Protein AF-0000000079071032 (afdb_homodimer)

Nearest PDB structures (foldseek):
  6jni-assembly3_E  TM=7.233E-01  e=6.641E-04  Pseudomonas putida
  5d8c-assembly1_A  TM=6.474E-01  e=2.116E-04  Haemophilus influenzae Rd KW20
  5d90-assembly2_C  TM=6.636E-01  e=4.245E-04  Haemophilus influenzae Rd KW20
  6jni-assembly2_D  TM=6.164E-01  e=2.997E-04  Pseudomonas putida
  3qao-assembly1_A-2  TM=6.254E-01  e=5.920E-03  Listeria monocytogenes EGD-e

Solvent-accessible surface area (backbone atoms only — not comparable to full-atom values): 32408 Å² total; per-residue (Å²): 110,64,76,77,71,54,50,32,46,51,29,44,56,63,42,45,15,59,54,64,71,57,42,51,67,54,54,52,47,32,37,73,74,61,60,36,80,80,55,60,61,44,97,83,67,43,53,35,40,35,42,70,55,49,53,49,49,42,49,51,47,45,42,42,72,37,63,46,52,68,68,59,53,32,51,24,52,54,50,7,33,69,49,88,59,63,78,32,68,65,26,38,47,60,42,41,50,53,47,38,52,53,40,49,52,50,39,50,52,40,48,50,26,38,50,41,39,48,36,16,62,73,62,31,61,68,50,27,63,44,49,69,72,32,37,62,74,50,66,84,56,63,86,79,50,66,51,71,66,55,48,53,48,37,52,52,34,24,72,45,53,32,55,66,44,18,38,55,53,44,50,60,53,51,51,33,48,73,29,62,70,56,35,53,51,49,52,52,49,49,51,56,49,64,66,29,30,81,89,41,58,56,81,38,68,65,30,58,51,52,15,51,51,50,40,54,46,53,52,53,50,50,50,49,34,57,73,69,45,51,52,57,49,50,57,48,47,53,54,53,49,43,68,76,53,63,77,77,81,81,70,76,77,85,55,70,68,75,48,79,73,74,55,57,96,83,56,74,49,46,68,57,32,50,47,35,43,29,38,81,65,23,67,16,35,50,45,20,52,38,48,22,48,52,52,50,52,50,55,56,69,72,98,106,65,75,77,71,54,50,31,45,52,32,43,57,64,42,45,15,58,57,64,70,57,43,52,66,54,54,51,48,31,37,73,74,61,62,36,80,80,56,60,59,45,98,82,68,43,53,36,40,36,43,70,54,51,52,49,48,42,47,51,48,49,43,41,73,37,63,47,54,67,68,60,53,31,50,24,52,54,48,6,32,68,50,90,58,59,79,32,67,62,27,38,45,59,43,39,50,52,48,39,51,52,39,50,51,50,38,50,52,41,48,49,26,38,51,42,39,47,37,17,64,73,62,30,64,67,51,28,64,45,49,68,72,33,38,62,74,50,68,84,54,63,86,80,49,67,50,68,66,56,48,53,49,38,51,52,35,24,72,45,54,32,52,67,44,19,38,55,54,42,51,59,54,50,51,33,48,74,30,63,70,56,34,53,52,49,51,53,50,51,51,54,49,61,66,29,30,82,87,40,57,56,81,38,68,66,30,58,53,51,15,51,51,50,41,54,47,52,51,53,51,50,50,49,35,57,72,71,46,51,50,58,48,50,57,49,46,54,53,53,48,43,68,76,54,62,76,79,80,82,73,79,78,83,65,68,73,79,48,78,76,73,53,60,96,82,58,75,50,47,68,56,33,48,46,37,44,27,38,79,66,24,67,13,34,48,42,20,52,37,49,22,48,50,52,51,52,50,54,58,68,72,99

Foldseek 3Di:
DPPVPDDDQWDFLCVLCVVLVHDSVVVVVCCVVQQAPFADADPVRTTTHGDVRSVSSNVLSVCVVVVHDSVLSSQLQVQCCPPDHSPRPVSNVVSVVVVVVVVVVVVVVVVVVVVLVVLCVVQPVLLSVADPLQSVLPVPFDPPLADPVLSVVLVLQCLLPNNLRSNLVVLLSRLCSVDVVLVVLVVVLVVLLVVCAQVHDLPPVSLLVSLVSVLVSVVVSVVSCVVVCVVVVNVVSVVVVCVVPPDPDDDDPVVVPPPPVPCPPPNQHSVRSVVVDDDNHHSNSVSSNVSSVVVVVVVVVVD/DPPVPDDDQWDFLCVLCVVLVHDSVVVVVCCVVQQAPFADADPVRTTTHGDVRSVSSNVLSVCVVVVHDSVLSSQLQVQQPPPDHSPHPVSNVVSVVVVVVVVVVVVVVVVVVVVLVVLCVVQNVLLSPADPLQSVLVVPFDPPLADPVLSVVLVLQCLLPNNLRSNLVVLLSRLCSVDVVLVVLVVVLVVLLVVCAQVHDLPPVSLLVSLVSVLVSVVVSVVSCVVVCVVVVNVVSVVVVCVVPPDPDDDDPPVPPPPPPPCVPPRQHSVRSVVVDDDNHHSNSVSSNVSSVVVVVVVVVVD

Structure (mmCIF, N/CA/C/O backbone):
data_AF-0000000079071032-model_v1
#
loop_
_entity.id
_entity.type
_entity.pdbx_description
1 polymer 'MerR family transcriptional regulator'
#
loop_
_atom_site.group_PDB
_atom_site.id
_atom_site.type_symbol
_atom_site.label_atom_id
_atom_site.label_alt_id
_atom_site.label_comp_id
_atom_site.label_asym_id
_atom_site.label_entity_id
_atom_site.label_seq_id
_atom_site.pdbx_PDB_ins_code
_atom_site.Cartn_x
_atom_site.Cartn_y
_atom_site.Cartn_z
_atom_site.occupancy
_atom_site.B_iso_or_equiv
_atom_site.auth_seq_id
_atom_site.auth_comp_id
_atom_site.auth_asym_id
_atom_site.auth_atom_id
_atom_site.pdbx_PDB_model_num
ATOM 1 N N . MET A 1 1 ? -5.703 -49.125 -12.352 1 42.53 1 MET A N 1
ATOM 2 C CA . MET A 1 1 ? -6.262 -47.812 -12.039 1 42.53 1 MET A CA 1
ATOM 3 C C . MET A 1 1 ? -7.777 -47.812 -12.211 1 42.53 1 MET A C 1
ATOM 5 O O . MET A 1 1 ? -8.297 -48.406 -13.156 1 42.53 1 MET A O 1
ATOM 9 N N . HIS A 1 2 ? -8.484 -47.625 -11.234 1 49 2 HIS A N 1
ATOM 10 C CA . HIS A 1 2 ? -9.93 -47.5 -11.391 1 49 2 HIS A CA 1
ATOM 11 C C . HIS A 1 2 ? -10.273 -46.594 -12.562 1 49 2 HIS A C 1
ATOM 13 O O . HIS A 1 2 ? -9.609 -45.562 -12.781 1 49 2 HIS A O 1
ATOM 19 N N . PRO A 1 3 ? -10.945 -47.125 -13.57 1 49.16 3 PRO A N 1
ATOM 20 C CA . PRO A 1 3 ? -11.375 -46.312 -14.727 1 49.16 3 PRO A CA 1
ATOM 21 C C . PRO A 1 3 ? -11.672 -44.875 -14.359 1 49.16 3 PRO A C 1
ATOM 23 O O . PRO A 1 3 ? -11.461 -43.969 -15.18 1 49.16 3 PRO A O 1
ATOM 26 N N . SER A 1 4 ? -12.172 -44.719 -13.219 1 51.75 4 SER A N 1
ATOM 27 C CA . SER A 1 4 ? -12.617 -43.406 -12.766 1 51.75 4 SER A CA 1
ATOM 28 C C . SER A 1 4 ? -11.438 -42.438 -12.594 1 51.75 4 SER A C 1
ATOM 30 O O . SER A 1 4 ? -11.617 -41.25 -12.469 1 51.75 4 SER A O 1
ATOM 32 N N . LEU A 1 5 ? -10.227 -43 -12.805 1 64.38 5 LEU A N 1
ATOM 33 C CA . LEU A 1 5 ? -9.094 -42.125 -12.562 1 64.38 5 LEU A CA 1
ATOM 34 C C . LEU A 1 5 ? -8.391 -41.75 -13.867 1 64.38 5 LEU A C 1
ATOM 36 O O . LEU A 1 5 ? -7.293 -41.219 -13.852 1 64.38 5 LEU A O 1
ATOM 40 N N . MET A 1 6 ? -9.227 -42.062 -14.961 1 75.62 6 MET A N 1
ATOM 41 C CA . MET A 1 6 ? -8.609 -41.75 -16.25 1 75.62 6 MET A CA 1
ATOM 42 C C . MET A 1 6 ? -8.828 -40.281 -16.609 1 75.62 6 MET A C 1
ATOM 44 O O . MET A 1 6 ? -9.969 -39.812 -16.703 1 75.62 6 MET A O 1
ATOM 48 N N . PRO A 1 7 ? -7.812 -39.625 -16.797 1 83.06 7 PRO A N 1
ATOM 49 C CA . PRO A 1 7 ? -7.965 -38.188 -17.125 1 83.06 7 PRO A CA 1
ATOM 50 C C . PRO A 1 7 ? -8.547 -37.969 -18.531 1 83.06 7 PRO A C 1
ATOM 52 O O . PRO A 1 7 ? -8.258 -38.75 -19.453 1 83.06 7 PRO A O 1
ATOM 55 N N . PRO A 1 8 ? -9.453 -37.062 -18.625 1 89.06 8 PRO A N 1
ATOM 56 C CA . PRO A 1 8 ? -9.984 -36.75 -19.953 1 89.06 8 PRO A CA 1
ATOM 57 C C . PRO A 1 8 ? -8.953 -36.062 -20.859 1 89.06 8 PRO A C 1
ATOM 59 O O . PRO A 1 8 ? -7.926 -35.594 -20.375 1 89.06 8 PRO A O 1
ATOM 62 N N . ARG A 1 9 ? -9.188 -36.094 -22.188 1 91.25 9 ARG A N 1
ATOM 63 C CA . ARG A 1 9 ? -8.297 -35.438 -23.125 1 91.25 9 ARG A CA 1
ATOM 64 C C . ARG A 1 9 ? -8.578 -33.938 -23.172 1 91.25 9 ARG A C 1
ATOM 66 O O . ARG A 1 9 ? -7.668 -33.125 -23.422 1 91.25 9 ARG A O 1
ATOM 73 N N . GLN A 1 10 ? -9.859 -33.625 -23.062 1 93.94 10 GLN A N 1
ATOM 74 C CA . GLN A 1 10 ? -10.328 -32.25 -23.047 1 93.94 10 GLN A CA 1
ATOM 75 C C . GLN A 1 10 ? -11.539 -32.094 -22.125 1 93.94 10 GLN A C 1
ATOM 77 O O . GLN A 1 10 ? -12.195 -33.094 -21.797 1 93.94 10 GLN A O 1
ATOM 82 N N . VAL A 1 11 ? -11.695 -30.922 -21.703 1 95.06 11 VAL A N 1
ATOM 83 C CA . VAL A 1 11 ? -12.852 -30.656 -20.844 1 95.06 11 VAL A CA 1
ATOM 84 C C . VAL A 1 11 ? -13.586 -29.406 -21.328 1 95.06 11 VAL A C 1
ATOM 86 O O . VAL A 1 11 ? -13.047 -28.625 -22.094 1 95.06 11 VAL A O 1
ATOM 89 N N . LYS A 1 12 ? -14.82 -29.344 -20.969 1 95.88 12 LYS A N 1
ATOM 90 C CA . LYS A 1 12 ? -15.609 -28.156 -21.281 1 95.88 12 LYS A CA 1
ATOM 91 C C . LYS A 1 12 ? -15.367 -27.047 -20.266 1 95.88 12 LYS A C 1
ATOM 93 O O . LYS A 1 12 ? -14.656 -27.25 -19.266 1 95.88 12 LYS A O 1
ATOM 98 N N . ILE A 1 13 ? -15.906 -25.922 -20.562 1 96.12 13 ILE A N 1
ATOM 99 C CA . ILE A 1 13 ? -15.602 -24.719 -19.797 1 96.12 13 ILE A CA 1
ATOM 100 C C . ILE A 1 13 ? -16.031 -24.906 -18.344 1 96.12 13 ILE A C 1
ATOM 102 O O . ILE A 1 13 ? -15.391 -24.406 -17.422 1 96.12 13 ILE A O 1
ATOM 106 N N . GLY A 1 14 ? -17.156 -25.578 -18.062 1 95.56 14 GLY A N 1
ATOM 107 C CA . GLY A 1 14 ? -17.625 -25.812 -16.703 1 95.56 14 GLY A CA 1
ATOM 108 C C . GLY A 1 14 ? -16.641 -26.562 -15.852 1 95.56 14 GLY A C 1
ATOM 109 O O . GLY A 1 14 ? -16.344 -26.172 -14.719 1 95.56 14 GLY A O 1
ATOM 110 N N . ASP A 1 15 ? -16.125 -27.656 -16.422 1 95.12 15 ASP A N 1
ATOM 111 C CA . ASP A 1 15 ? -15.141 -28.469 -15.711 1 95.12 15 ASP A CA 1
ATOM 112 C C . ASP A 1 15 ? -13.82 -27.719 -15.539 1 95.12 15 ASP A C 1
ATOM 114 O O . ASP A 1 15 ? -13.172 -27.828 -14.5 1 95.12 15 ASP A O 1
ATOM 118 N N . ALA A 1 16 ? -13.438 -27 -16.547 1 96 16 ALA A N 1
ATOM 119 C CA . ALA A 1 16 ? -12.234 -26.188 -16.453 1 96 16 ALA A CA 1
ATOM 120 C C . ALA A 1 16 ? -12.336 -25.188 -15.305 1 96 16 ALA A C 1
ATOM 122 O O . ALA A 1 16 ? -11.414 -25.047 -14.5 1 96 16 ALA A O 1
ATOM 123 N N . ALA A 1 17 ? -13.469 -24.5 -15.25 1 95.75 17 ALA A N 1
ATOM 124 C CA . ALA A 1 17 ? -13.711 -23.516 -14.211 1 95.75 17 ALA A CA 1
ATOM 125 C C . ALA A 1 17 ? -13.688 -24.156 -12.828 1 95.75 17 ALA A C 1
ATOM 127 O O . ALA A 1 17 ? -13.062 -23.625 -11.898 1 95.75 17 ALA A O 1
ATOM 128 N N . ALA A 1 18 ? -14.328 -25.25 -12.75 1 93.94 18 ALA A N 1
ATOM 129 C CA . ALA A 1 18 ? -14.398 -25.953 -11.477 1 93.94 18 ALA A CA 1
ATOM 130 C C . ALA A 1 18 ? -13.016 -26.375 -11.008 1 93.94 18 ALA A C 1
ATOM 132 O O . ALA A 1 18 ? -12.672 -26.203 -9.836 1 93.94 18 ALA A O 1
ATOM 133 N N . PHE A 1 19 ? -12.258 -26.859 -11.867 1 94 19 PHE A N 1
ATOM 134 C CA . PHE A 1 19 ? -10.922 -27.328 -11.516 1 94 19 PHE A CA 1
ATOM 135 C C . PHE A 1 19 ? -10.055 -26.172 -11.023 1 94 19 PHE A C 1
ATOM 137 O O . PHE A 1 19 ? -9.383 -26.281 -10 1 94 19 PHE A O 1
ATOM 144 N N . VAL A 1 20 ? -10.016 -25.094 -11.758 1 94.31 20 VAL A N 1
ATOM 145 C CA . VAL A 1 20 ? -9.141 -23.969 -11.492 1 94.31 20 VAL A CA 1
ATOM 146 C C . VAL A 1 20 ? -9.664 -23.172 -10.297 1 94.31 20 VAL A C 1
ATOM 148 O O . VAL A 1 20 ? -8.914 -22.453 -9.641 1 94.31 20 VAL A O 1
ATOM 151 N N . GLY A 1 21 ? -10.875 -23.328 -9.953 1 92.19 21 GLY A N 1
ATOM 152 C CA . GLY A 1 21 ? -11.492 -22.547 -8.891 1 92.19 21 GLY A CA 1
ATOM 153 C C . GLY A 1 21 ? -11.938 -21.172 -9.344 1 92.19 21 GLY A C 1
ATOM 154 O O . GLY A 1 21 ? -11.648 -20.172 -8.688 1 92.19 21 GLY A O 1
ATOM 155 N N . SER A 1 22 ? -12.508 -21.094 -10.484 1 93.5 22 SER A N 1
ATOM 156 C CA . SER A 1 22 ? -13.031 -19.875 -11.086 1 93.5 22 SER A CA 1
ATOM 157 C C . SER A 1 22 ? -14.445 -20.078 -11.625 1 93.5 22 SER A C 1
ATOM 159 O O . SER A 1 22 ? -15.125 -21.031 -11.242 1 93.5 22 SER A O 1
ATOM 161 N N . THR A 1 23 ? -14.938 -19.203 -12.383 1 95.38 23 THR A N 1
ATOM 162 C CA . THR A 1 23 ? -16.266 -19.312 -12.984 1 95.38 23 THR A CA 1
ATOM 163 C C . THR A 1 23 ? -16.156 -19.312 -14.508 1 95.38 23 THR A C 1
ATOM 165 O O . THR A 1 23 ? -15.227 -18.734 -15.07 1 95.38 23 THR A O 1
ATOM 168 N N . PRO A 1 24 ? -17.141 -20.094 -15.109 1 96.38 24 PRO A N 1
ATOM 169 C CA . PRO A 1 24 ? -17.172 -20.016 -16.578 1 96.38 24 PRO A CA 1
ATOM 170 C C . PRO A 1 24 ? -17.203 -18.562 -17.078 1 96.38 24 PRO A C 1
ATOM 172 O O . PRO A 1 24 ? -16.609 -18.25 -18.109 1 96.38 24 PRO A O 1
ATOM 175 N N . ARG A 1 25 ? -17.859 -17.703 -16.328 1 96.25 25 ARG A N 1
ATOM 176 C CA . ARG A 1 25 ? -17.938 -16.297 -16.703 1 96.25 25 ARG A CA 1
ATOM 177 C C . ARG A 1 25 ? -16.547 -15.664 -16.703 1 96.25 25 ARG A C 1
ATOM 179 O O . ARG A 1 25 ? -16.203 -14.906 -17.609 1 96.25 25 ARG A O 1
ATOM 186 N N . ALA A 1 26 ? -15.766 -15.977 -15.742 1 95.94 26 ALA A N 1
ATOM 187 C CA . ALA A 1 26 ? -14.406 -15.445 -15.664 1 95.94 26 ALA A CA 1
ATOM 188 C C . ALA A 1 26 ? -13.562 -15.914 -16.844 1 95.94 26 ALA A C 1
ATOM 190 O O . ALA A 1 26 ? -12.812 -15.141 -17.438 1 95.94 26 ALA A O 1
ATOM 191 N N . ILE A 1 27 ? -13.688 -17.234 -17.172 1 96.62 27 ILE A N 1
ATOM 192 C CA . ILE A 1 27 ? -12.914 -17.797 -18.266 1 96.62 27 ILE A CA 1
ATOM 193 C C . ILE A 1 27 ? -13.305 -17.109 -19.578 1 96.62 27 ILE A C 1
ATOM 195 O O . ILE A 1 27 ? -12.445 -16.781 -20.406 1 96.62 27 ILE A O 1
ATOM 199 N N . ARG A 1 28 ? -14.617 -16.859 -19.766 1 96.25 28 ARG A N 1
ATOM 200 C CA . ARG A 1 28 ? -15.078 -16.141 -20.953 1 96.25 28 ARG A CA 1
ATOM 201 C C . ARG A 1 28 ? -14.516 -14.727 -20.984 1 96.25 28 ARG A C 1
ATOM 203 O O . ARG A 1 28 ? -14.164 -14.219 -22.047 1 96.25 28 ARG A O 1
ATOM 210 N N . HIS A 1 29 ? -14.547 -14.125 -19.812 1 95.75 29 HIS A N 1
ATOM 211 C CA . HIS A 1 29 ? -13.945 -12.797 -19.719 1 95.75 29 HIS A CA 1
ATOM 212 C C . HIS A 1 29 ? -12.477 -12.836 -20.125 1 95.75 29 HIS A C 1
ATOM 214 O O . HIS A 1 29 ? -12 -11.953 -20.844 1 95.75 29 HIS A O 1
ATOM 220 N N . TYR A 1 30 ? -11.742 -13.875 -19.625 1 94.56 30 TYR A N 1
ATOM 221 C CA . TYR A 1 30 ? -10.336 -14.008 -19.969 1 94.56 30 TYR A CA 1
ATOM 222 C C . TYR A 1 30 ? -10.141 -14.094 -21.484 1 94.56 30 TYR A C 1
ATOM 224 O O . TYR A 1 30 ? -9.172 -13.562 -22.016 1 94.56 30 TYR A O 1
ATOM 232 N N . HIS A 1 31 ? -11.062 -14.82 -22.109 1 94.19 31 HIS A N 1
ATOM 233 C CA . HIS A 1 31 ? -11.031 -14.867 -23.578 1 94.19 31 HIS A CA 1
ATOM 234 C C . HIS A 1 31 ? -11.258 -13.484 -24.172 1 94.19 31 HIS A C 1
ATOM 236 O O . HIS A 1 31 ? -10.516 -13.062 -25.062 1 94.19 31 HIS A O 1
ATOM 242 N N . GLY A 1 32 ? -12.211 -12.781 -23.672 1 93.88 32 GLY A N 1
ATOM 243 C CA . GLY A 1 32 ? -12.609 -11.469 -24.172 1 93.88 32 GLY A CA 1
ATOM 244 C C . GLY A 1 32 ? -11.484 -10.453 -24.109 1 93.88 32 GLY A C 1
ATOM 245 O O . GLY A 1 32 ? -11.336 -9.641 -25.031 1 93.88 32 GLY A O 1
ATOM 246 N N . ILE A 1 33 ? -10.672 -10.508 -23.125 1 91 33 ILE A N 1
ATOM 247 C CA . ILE A 1 33 ? -9.641 -9.484 -22.953 1 91 33 ILE A CA 1
ATOM 248 C C . ILE A 1 33 ? -8.32 -9.992 -23.516 1 91 33 ILE A C 1
ATOM 250 O O . ILE A 1 33 ? -7.281 -9.344 -23.359 1 91 33 ILE A O 1
ATOM 254 N N . GLY A 1 34 ? -8.273 -11.195 -24.031 1 89 34 GLY A N 1
ATOM 255 C CA . GLY A 1 34 ? -7.094 -11.719 -24.703 1 89 34 GLY A CA 1
ATOM 256 C C . GLY A 1 34 ? -6.102 -12.367 -23.766 1 89 34 GLY A C 1
ATOM 257 O O . GLY A 1 34 ? -4.949 -12.609 -24.125 1 89 34 GLY A O 1
ATOM 258 N N . LEU A 1 35 ? -6.445 -12.641 -22.562 1 89.31 35 LEU A N 1
ATOM 259 C CA . LEU A 1 35 ? -5.602 -13.281 -21.547 1 89.31 35 LEU A CA 1
ATOM 260 C C . LEU A 1 35 ? -5.457 -14.773 -21.828 1 89.31 35 LEU A C 1
ATOM 262 O O . LEU A 1 35 ? -4.41 -15.359 -21.562 1 89.31 35 LEU A O 1
ATOM 266 N N . LEU A 1 36 ? -6.484 -15.398 -22.297 1 91.31 36 LEU A N 1
ATOM 267 C CA . LEU A 1 36 ? -6.543 -16.797 -22.672 1 91.31 36 LEU A CA 1
ATOM 268 C C . LEU A 1 36 ? -7.027 -16.969 -24.109 1 91.31 36 LEU A C 1
ATOM 270 O O . LEU A 1 36 ? -8.125 -16.516 -24.453 1 91.31 36 LEU A O 1
ATOM 274 N N . PRO A 1 37 ? -6.141 -17.453 -24.953 1 89.38 37 PRO A N 1
ATOM 275 C CA . PRO A 1 37 ? -6.621 -17.719 -26.297 1 89.38 37 PRO A CA 1
ATOM 276 C C . PRO A 1 37 ? -7.812 -18.688 -26.328 1 89.38 37 PRO A C 1
ATOM 278 O O . PRO A 1 37 ? -7.914 -19.562 -25.469 1 89.38 37 PRO A O 1
ATOM 281 N N . GLU A 1 38 ? -8.75 -18.484 -27.203 1 91.69 38 GLU A N 1
ATOM 282 C CA . GLU A 1 38 ? -9.883 -19.406 -27.328 1 91.69 38 GLU A CA 1
ATOM 283 C C . GLU A 1 38 ? -9.453 -20.766 -27.859 1 91.69 38 GLU A C 1
ATOM 285 O O . GLU A 1 38 ? -8.781 -20.844 -28.891 1 91.69 38 GLU A O 1
ATOM 290 N N . PRO A 1 39 ? -9.773 -21.75 -27.094 1 92.5 39 PRO A N 1
ATOM 291 C CA . PRO A 1 39 ? -9.406 -23.094 -27.562 1 92.5 39 PRO A CA 1
ATOM 292 C C . PRO A 1 39 ? -10.266 -23.562 -28.734 1 92.5 39 PRO A C 1
ATOM 294 O O . PRO A 1 39 ? -11.203 -22.875 -29.125 1 92.5 39 PRO A O 1
ATOM 297 N N . GLU A 1 40 ? -9.859 -24.672 -29.312 1 90.75 40 GLU A N 1
ATOM 298 C CA . GLU A 1 40 ? -10.625 -25.266 -30.406 1 90.75 40 GLU A CA 1
ATOM 299 C C . GLU A 1 40 ? -12 -25.719 -29.922 1 90.75 40 GLU A C 1
ATOM 301 O O . GLU A 1 40 ? -12.195 -25.969 -28.734 1 90.75 40 GLU A O 1
ATOM 306 N N . ARG A 1 41 ? -12.914 -25.766 -30.875 1 92.12 41 ARG A N 1
ATOM 307 C CA . ARG A 1 41 ? -14.273 -26.203 -30.578 1 92.12 41 ARG A CA 1
ATOM 308 C C . ARG A 1 41 ? -14.477 -27.672 -30.969 1 92.12 41 ARG A C 1
ATOM 310 O O . ARG A 1 41 ? -13.93 -28.125 -31.969 1 92.12 41 ARG A O 1
ATOM 317 N N . GLY A 1 42 ? -15.258 -28.328 -30.109 1 90.06 42 GLY A N 1
ATOM 318 C CA . GLY A 1 42 ? -15.609 -29.703 -30.422 1 90.06 42 GLY A CA 1
ATOM 319 C C . GLY A 1 42 ? -16.719 -29.812 -31.453 1 90.06 42 GLY A C 1
ATOM 320 O O . GLY A 1 42 ? -17.172 -28.797 -32 1 90.06 42 GLY A O 1
ATOM 321 N N . GLY A 1 43 ? -17.094 -31.078 -31.797 1 89.19 43 GLY A N 1
ATOM 322 C CA . GLY A 1 43 ? -18.188 -31.328 -32.719 1 89.19 43 GLY A CA 1
ATOM 323 C C . GLY A 1 43 ? -19.484 -30.688 -32.312 1 89.19 43 GLY A 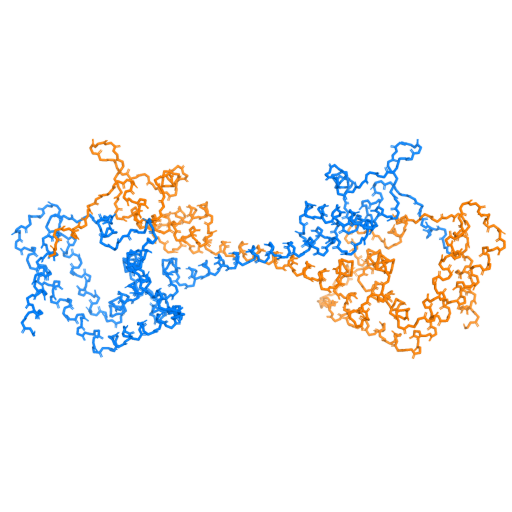C 1
ATOM 324 O O . GLY A 1 43 ? -20.344 -30.391 -33.156 1 89.19 43 GLY A O 1
ATOM 325 N N . ASP A 1 44 ? -19.609 -30.5 -31.078 1 91.5 44 ASP A N 1
ATOM 326 C CA . ASP A 1 44 ? -20.828 -29.906 -30.547 1 91.5 44 ASP A CA 1
ATOM 327 C C . ASP A 1 44 ? -20.75 -28.375 -30.562 1 91.5 44 ASP A C 1
ATOM 329 O O . ASP A 1 44 ? -21.625 -27.703 -30.031 1 91.5 44 ASP A O 1
ATOM 333 N N . GLY A 1 45 ? -19.703 -27.859 -31.016 1 91.12 45 GLY A N 1
ATOM 334 C CA . GLY A 1 45 ? -19.562 -26.406 -31.141 1 91.12 45 GLY A CA 1
ATOM 335 C C . GLY A 1 45 ? -19.078 -25.75 -29.859 1 91.12 45 GLY A C 1
ATOM 336 O O . GLY A 1 45 ? -18.984 -24.531 -29.781 1 91.12 45 GLY A O 1
ATOM 337 N N . ARG A 1 46 ? -18.844 -26.562 -28.859 1 92.44 46 ARG A N 1
ATOM 338 C CA . ARG A 1 46 ? -18.406 -26.016 -27.594 1 92.44 46 ARG A CA 1
ATOM 339 C C . ARG A 1 46 ? -16.875 -26.016 -27.484 1 92.44 46 ARG A C 1
ATOM 341 O O . ARG A 1 46 ? -16.219 -26.906 -28.031 1 92.44 46 ARG A O 1
ATOM 348 N N . ARG A 1 47 ? -16.422 -25.031 -26.828 1 93.94 47 ARG A N 1
ATOM 349 C CA . ARG A 1 47 ? -14.969 -24.938 -26.656 1 93.94 47 ARG A CA 1
ATOM 350 C C . ARG A 1 47 ? -14.445 -26.109 -25.828 1 93.94 47 ARG A C 1
ATOM 352 O O . ARG A 1 47 ? -15.094 -26.562 -24.875 1 93.94 47 ARG A O 1
ATOM 359 N N . ARG A 1 48 ? -13.305 -26.688 -26.266 1 95.94 48 ARG A N 1
ATOM 360 C CA . ARG A 1 48 ? -12.617 -27.781 -25.562 1 95.94 48 ARG A CA 1
ATOM 361 C C . ARG A 1 48 ? -11.273 -27.312 -25 1 95.94 48 ARG A C 1
ATOM 363 O O . ARG A 1 48 ? -10.422 -26.828 -25.75 1 95.94 48 ARG A O 1
ATOM 370 N N . TYR A 1 49 ? -11.172 -27.406 -23.703 1 96.12 49 TYR A N 1
ATOM 371 C CA . TYR A 1 49 ? -9.953 -26.969 -23.031 1 96.12 49 TYR A CA 1
ATOM 372 C C . TYR A 1 49 ? -9 -28.141 -22.812 1 96.12 49 TYR A C 1
ATOM 374 O O . TYR A 1 49 ? -9.398 -29.188 -22.297 1 96.12 49 TYR A O 1
ATOM 382 N N . GLY A 1 50 ? -7.758 -27.938 -23.234 1 95.38 50 GLY A N 1
ATOM 383 C CA . GLY A 1 50 ? -6.719 -28.938 -23.047 1 95.38 50 GLY A CA 1
ATOM 384 C C . GLY A 1 50 ? -5.77 -28.609 -21.906 1 95.38 50 GLY A C 1
ATOM 385 O O . GLY A 1 50 ? -6.043 -27.719 -21.109 1 95.38 50 GLY A O 1
ATOM 386 N N . TYR A 1 51 ? -4.723 -29.375 -21.828 1 93.31 51 TYR A N 1
ATOM 387 C CA . TYR A 1 51 ? -3.746 -29.281 -20.75 1 93.31 51 TYR A CA 1
ATOM 388 C C . TYR A 1 51 ? -3.145 -27.875 -20.688 1 93.31 51 TYR A C 1
ATOM 390 O O . TYR A 1 51 ? -3.105 -27.25 -19.625 1 93.31 51 TYR A O 1
ATOM 398 N N . GLU A 1 52 ? -2.688 -27.359 -21.781 1 90.38 52 GLU A N 1
ATOM 399 C CA . GLU A 1 52 ? -2.023 -26.062 -21.844 1 90.38 52 GLU A CA 1
ATOM 400 C C . GLU A 1 52 ? -2.967 -24.938 -21.406 1 90.38 52 GLU A C 1
ATOM 402 O O . GLU A 1 52 ? -2.543 -23.984 -20.766 1 90.38 52 GLU A O 1
ATOM 407 N N . ASP A 1 53 ? -4.211 -25.078 -21.797 1 93.31 53 ASP A N 1
ATOM 408 C CA . ASP A 1 53 ? -5.211 -24.094 -21.375 1 93.31 53 ASP A CA 1
ATOM 409 C C . ASP A 1 53 ? -5.371 -24.094 -19.859 1 93.31 53 ASP A C 1
ATOM 411 O O . ASP A 1 53 ? -5.469 -23.031 -19.234 1 93.31 53 ASP A O 1
ATOM 415 N N . MET A 1 54 ? -5.391 -25.344 -19.328 1 94.12 54 MET A N 1
ATOM 416 C CA . MET A 1 54 ? -5.582 -25.484 -17.875 1 94.12 54 MET A CA 1
ATOM 417 C C . MET A 1 54 ? -4.406 -24.875 -17.109 1 94.12 54 MET A C 1
ATOM 419 O O . MET A 1 54 ? -4.602 -24.219 -16.094 1 94.12 54 MET A O 1
ATOM 423 N N . ILE A 1 55 ? -3.232 -25.109 -17.578 1 91.12 55 ILE A N 1
ATOM 424 C CA . ILE A 1 55 ? -2.039 -24.562 -16.953 1 91.12 55 ILE A CA 1
ATOM 425 C C . ILE A 1 55 ? -2.098 -23.031 -16.984 1 91.12 55 ILE A C 1
ATOM 427 O O . ILE A 1 55 ? -1.834 -22.375 -15.969 1 91.12 55 ILE A O 1
ATOM 431 N N . ARG A 1 56 ? -2.434 -22.531 -18.094 1 89.56 56 ARG A N 1
ATOM 432 C CA . ARG A 1 56 ? -2.539 -21.078 -18.234 1 89.56 56 ARG A CA 1
ATOM 433 C C . ARG A 1 56 ? -3.59 -20.516 -17.281 1 89.56 56 ARG A C 1
ATOM 435 O O . ARG A 1 56 ? -3.371 -19.484 -16.656 1 89.56 56 ARG A O 1
ATOM 442 N N . LEU A 1 57 ? -4.723 -21.188 -17.219 1 93.81 57 LEU A N 1
ATOM 443 C CA . LEU A 1 57 ? -5.789 -20.766 -16.312 1 93.81 57 LEU A CA 1
ATOM 444 C C . LEU A 1 57 ? -5.312 -20.781 -14.867 1 93.81 57 LEU A C 1
ATOM 446 O O . LEU A 1 57 ? -5.625 -19.875 -14.094 1 93.81 57 LEU A O 1
ATOM 450 N N . LEU A 1 58 ? -4.59 -21.812 -14.508 1 92.31 58 LEU A N 1
ATOM 451 C CA . LEU A 1 58 ? -4.043 -21.891 -13.156 1 92.31 58 LEU A CA 1
ATOM 452 C C . LEU A 1 58 ? -3.08 -20.734 -12.891 1 92.31 58 LEU A C 1
ATOM 454 O O . LEU A 1 58 ? -3.092 -20.156 -11.805 1 92.31 58 LEU A O 1
ATOM 458 N N . TRP A 1 59 ? -2.305 -20.438 -13.883 1 86.69 59 TRP A N 1
ATOM 459 C CA . TRP A 1 59 ? -1.38 -19.312 -13.781 1 86.69 59 TRP A CA 1
ATOM 460 C C . TRP A 1 59 ? -2.133 -18.016 -13.547 1 86.69 59 TRP A C 1
ATOM 462 O O . TRP A 1 59 ? -1.791 -17.234 -12.648 1 86.69 59 TRP A O 1
ATOM 472 N N . ILE A 1 60 ? -3.08 -17.781 -14.367 1 89 60 ILE A N 1
ATOM 473 C CA . ILE A 1 60 ? -3.896 -16.578 -14.25 1 89 60 ILE A CA 1
ATOM 474 C C . ILE A 1 60 ? -4.508 -16.5 -12.852 1 89 60 ILE A C 1
ATOM 476 O O . ILE A 1 60 ? -4.453 -15.453 -12.203 1 89 60 ILE A O 1
ATOM 480 N N . ARG A 1 61 ? -5.055 -17.609 -12.438 1 91.25 61 ARG A N 1
ATOM 481 C CA . ARG A 1 61 ? -5.695 -17.656 -11.125 1 91.25 61 ARG A CA 1
ATOM 482 C C . ARG A 1 61 ? -4.703 -17.328 -10.016 1 91.25 61 ARG A C 1
ATOM 484 O O . ARG A 1 61 ? -5.004 -16.547 -9.125 1 91.25 61 ARG A O 1
ATOM 491 N N . ARG A 1 62 ? -3.549 -17.906 -10.047 1 87 62 ARG A N 1
ATOM 492 C CA . ARG A 1 62 ? -2.547 -17.703 -9.008 1 87 62 ARG A CA 1
ATOM 493 C C . ARG A 1 62 ? -2.051 -16.266 -8.992 1 87 62 ARG A C 1
ATOM 495 O O . ARG A 1 62 ? -1.874 -15.672 -7.922 1 87 62 ARG A O 1
ATOM 502 N N . MET A 1 63 ? -1.838 -15.766 -10.133 1 84.25 63 MET A N 1
ATOM 503 C CA . MET A 1 63 ? -1.385 -14.383 -10.234 1 84.25 63 MET A CA 1
ATOM 504 C C . MET A 1 63 ? -2.469 -13.422 -9.766 1 84.25 63 MET A C 1
ATOM 506 O O . MET A 1 63 ? -2.186 -12.469 -9.039 1 84.25 63 MET A O 1
ATOM 510 N N . ALA A 1 64 ? -3.684 -13.734 -10.172 1 87 64 ALA A N 1
ATOM 511 C CA . ALA A 1 64 ? -4.812 -12.914 -9.742 1 87 64 ALA A CA 1
ATOM 512 C C . ALA A 1 64 ? -5.004 -12.992 -8.227 1 87 64 ALA A C 1
ATOM 514 O O . ALA A 1 64 ? -5.293 -11.984 -7.578 1 87 64 ALA A O 1
ATOM 515 N N . ASP A 1 65 ? -4.855 -14.211 -7.738 1 83.25 65 ASP A N 1
ATOM 516 C CA . ASP A 1 65 ? -4.969 -14.406 -6.297 1 83.25 65 ASP A CA 1
ATOM 517 C C . ASP A 1 65 ? -3.924 -13.586 -5.543 1 83.25 65 ASP A C 1
ATOM 519 O O . ASP A 1 65 ? -4.156 -13.164 -4.41 1 83.25 65 ASP A O 1
ATOM 523 N N . ALA A 1 66 ? -2.791 -13.398 -6.184 1 77.31 66 ALA A N 1
ATOM 524 C CA . ALA A 1 66 ? -1.718 -12.602 -5.594 1 77.31 66 ALA A CA 1
ATOM 525 C C . ALA A 1 66 ? -2.012 -11.109 -5.711 1 77.31 66 ALA A C 1
ATOM 527 O O . ALA A 1 66 ? -1.267 -10.281 -5.188 1 77.31 66 ALA A O 1
ATOM 528 N N . GLY A 1 67 ? -3.107 -10.789 -6.473 1 79 67 GLY A N 1
ATOM 529 C CA . GLY A 1 67 ? -3.533 -9.398 -6.555 1 79 67 GLY A CA 1
ATOM 530 C C . GLY A 1 67 ? -3.035 -8.695 -7.805 1 79 67 GLY A C 1
ATOM 531 O O . GLY A 1 67 ? -3.18 -7.48 -7.938 1 79 67 GLY A O 1
ATOM 532 N N . ILE A 1 68 ? -2.424 -9.492 -8.625 1 79.81 68 ILE A N 1
ATOM 533 C CA . ILE A 1 68 ? -1.923 -8.891 -9.859 1 79.81 68 ILE A CA 1
ATOM 534 C C . ILE A 1 68 ? -3.086 -8.617 -10.812 1 79.81 68 ILE A C 1
ATOM 536 O O . ILE A 1 68 ? -3.941 -9.484 -11.016 1 79.81 68 ILE A O 1
ATOM 540 N N . ALA A 1 69 ? -3.084 -7.418 -11.32 1 82.5 69 ALA A N 1
ATOM 541 C CA . ALA A 1 69 ? -4.164 -7.023 -12.219 1 82.5 69 ALA A CA 1
ATOM 542 C C . ALA A 1 69 ? -4.148 -7.855 -13.5 1 82.5 69 ALA A C 1
ATOM 544 O O . ALA A 1 69 ? -3.08 -8.188 -14.023 1 82.5 69 ALA A O 1
ATOM 545 N N . LEU A 1 70 ? -5.316 -8.164 -14.023 1 88.56 70 LEU A N 1
ATOM 546 C CA . LEU A 1 70 ? -5.457 -8.992 -15.219 1 88.56 70 LEU A CA 1
ATOM 547 C C . LEU A 1 70 ? -4.754 -8.359 -16.406 1 88.56 70 LEU A C 1
ATOM 549 O O . LEU A 1 70 ? -4.152 -9.062 -17.234 1 88.56 70 LEU A O 1
ATOM 553 N N . ASP A 1 71 ? -4.746 -7.066 -16.422 1 83.94 71 ASP A N 1
ATOM 554 C CA . ASP A 1 71 ? -4.078 -6.367 -17.516 1 83.94 71 ASP A CA 1
ATOM 555 C C . ASP A 1 71 ? -2.568 -6.586 -17.484 1 83.94 71 ASP A C 1
ATOM 557 O O . ASP A 1 71 ? -1.928 -6.75 -18.516 1 83.94 71 ASP A O 1
ATOM 561 N N . ASP A 1 72 ? -2.082 -6.605 -16.328 1 77.44 72 ASP A N 1
ATOM 562 C CA . ASP A 1 72 ? -0.651 -6.844 -16.156 1 77.44 72 ASP A CA 1
ATOM 563 C C . ASP A 1 72 ? -0.291 -8.289 -16.516 1 77.44 72 ASP A C 1
ATOM 565 O O . ASP A 1 72 ? 0.763 -8.539 -17.094 1 77.44 72 ASP A O 1
ATOM 569 N N . ILE A 1 73 ? -1.192 -9.219 -16.156 1 82 73 ILE A N 1
ATOM 570 C CA . ILE A 1 73 ? -0.988 -10.625 -16.484 1 82 73 ILE A CA 1
ATOM 571 C C . ILE A 1 73 ? -0.991 -10.797 -18 1 82 73 ILE A C 1
ATOM 573 O O . ILE A 1 73 ? -0.128 -11.477 -18.562 1 82 73 ILE A O 1
ATOM 577 N N . ARG A 1 74 ? -1.907 -10.148 -18.609 1 83.25 74 ARG A N 1
ATOM 578 C CA . ARG A 1 74 ? -2.023 -10.211 -20.062 1 83.25 74 ARG A CA 1
ATOM 579 C C . ARG A 1 74 ? -0.746 -9.719 -20.75 1 83.25 74 ARG A C 1
ATOM 581 O O . ARG A 1 74 ? -0.229 -10.367 -21.656 1 83.25 74 ARG A O 1
ATOM 588 N N . ASP A 1 75 ? -0.242 -8.648 -20.328 1 76.5 75 ASP A N 1
ATOM 589 C CA . ASP A 1 75 ? 0.978 -8.078 -20.891 1 76.5 75 ASP A CA 1
ATOM 590 C C . ASP A 1 75 ? 2.16 -9.031 -20.719 1 76.5 75 ASP A C 1
ATOM 592 O O . ASP A 1 75 ? 3.01 -9.141 -21.609 1 76.5 75 ASP A O 1
ATOM 596 N N . ALA A 1 76 ? 2.16 -9.68 -19.578 1 72.06 76 ALA A N 1
ATOM 597 C CA . ALA A 1 76 ? 3.236 -10.625 -19.297 1 72.06 76 ALA A CA 1
ATOM 598 C C . ALA A 1 76 ? 3.174 -11.812 -20.266 1 72.06 76 ALA A C 1
ATOM 600 O O . ALA A 1 76 ? 4.207 -12.305 -20.719 1 72.06 76 ALA A O 1
ATOM 601 N N . PHE A 1 77 ? 1.949 -12.289 -20.547 1 74 77 PHE A N 1
ATOM 602 C CA . PHE A 1 77 ? 1.768 -13.422 -21.453 1 74 77 PHE A CA 1
ATOM 603 C C . PHE A 1 77 ? 2.096 -13.031 -22.875 1 74 77 PHE A C 1
ATOM 605 O O . PHE A 1 77 ? 2.59 -13.859 -23.656 1 74 77 PHE A O 1
ATOM 612 N N . THR A 1 78 ? 1.803 -11.859 -23.25 1 71.25 78 THR A N 1
ATOM 613 C CA . THR A 1 78 ? 1.999 -11.398 -24.609 1 71.25 78 THR A CA 1
ATOM 614 C C . THR A 1 78 ? 3.471 -11.094 -24.875 1 71.25 78 THR A C 1
ATOM 616 O O . THR A 1 78 ? 3.979 -11.359 -25.969 1 71.25 78 THR A O 1
ATOM 619 N N . THR A 1 79 ? 4.117 -10.469 -23.969 1 61.25 79 THR A N 1
ATOM 620 C CA . THR A 1 79 ? 5.527 -10.133 -24.141 1 61.25 79 THR A CA 1
ATOM 621 C C . THR A 1 79 ? 6.391 -11.391 -24.078 1 61.25 79 THR A C 1
ATOM 623 O O . THR A 1 79 ? 7.383 -11.508 -24.797 1 61.25 79 THR A O 1
ATOM 626 N N . GLY A 1 80 ? 6.152 -12.219 -23.203 1 54.94 80 GLY A N 1
ATOM 627 C CA . GLY A 1 80 ? 6.898 -13.461 -23.109 1 54.94 80 GLY A CA 1
ATOM 628 C C . GLY A 1 80 ? 6.73 -14.344 -24.344 1 54.94 80 GLY A C 1
ATOM 629 O O . GLY A 1 80 ? 7.594 -15.172 -24.641 1 54.94 80 GLY A O 1
ATOM 630 N N . THR A 1 81 ? 5.445 -14.336 -24.938 1 48.44 81 THR A N 1
ATOM 631 C CA . THR A 1 81 ? 5.199 -15.102 -26.156 1 48.44 81 THR A CA 1
ATOM 632 C C . THR A 1 81 ? 6.027 -14.562 -27.312 1 48.44 81 THR A C 1
ATOM 634 O O . THR A 1 81 ? 6.27 -15.266 -28.297 1 48.44 81 THR A O 1
ATOM 637 N N . ALA A 1 82 ? 6.262 -13.227 -27.5 1 43.12 82 ALA A N 1
ATOM 638 C CA . ALA A 1 82 ? 6.988 -12.742 -28.656 1 43.12 82 ALA A CA 1
ATOM 639 C C . ALA A 1 82 ? 8.375 -13.375 -28.75 1 43.12 82 ALA A C 1
ATOM 641 O O . ALA A 1 82 ? 9.008 -13.352 -29.812 1 43.12 82 ALA A O 1
ATOM 642 N N . SER A 1 83 ? 9.227 -13.211 -27.75 1 42.22 83 SER A N 1
ATOM 643 C CA . SER A 1 83 ? 10.477 -13.914 -28.016 1 42.22 83 SER A CA 1
ATOM 644 C C . SER A 1 83 ? 10.227 -15.398 -28.266 1 42.22 83 SER A C 1
ATOM 646 O O . SER A 1 83 ? 9.117 -15.898 -28.031 1 42.22 83 SER A O 1
ATOM 648 N N . THR A 1 84 ? 11.336 -16.297 -28.5 1 37.47 84 THR A N 1
ATOM 649 C CA . THR A 1 84 ? 11.375 -17.719 -28.828 1 37.47 84 THR A CA 1
ATOM 650 C C . THR A 1 84 ? 10.633 -18.547 -27.781 1 37.47 84 THR A C 1
ATOM 652 O O . THR A 1 84 ? 10.969 -18.484 -26.594 1 37.47 84 THR A O 1
ATOM 655 N N . GLY A 1 85 ? 9.398 -19.25 -28 1 40.91 85 GLY A N 1
ATOM 656 C CA . GLY A 1 85 ? 8.352 -20.125 -27.5 1 40.91 85 GLY A CA 1
ATOM 657 C C . GLY A 1 85 ? 7.574 -19.516 -26.344 1 40.91 85 GLY A C 1
ATOM 658 O O . GLY A 1 85 ? 8.086 -18.641 -25.641 1 40.91 85 GLY A O 1
ATOM 659 N N . ALA A 1 86 ? 6.172 -19.266 -26.359 1 44.84 86 ALA A N 1
ATOM 660 C CA . ALA A 1 86 ? 5.137 -18.703 -25.5 1 44.84 86 ALA A CA 1
ATOM 661 C C . ALA A 1 86 ? 5.598 -18.672 -24.047 1 44.84 86 ALA A C 1
ATOM 663 O O . ALA A 1 86 ? 5.156 -17.828 -23.266 1 44.84 86 ALA A O 1
ATOM 664 N N . ASP A 1 87 ? 6.32 -19.656 -23.516 1 46.19 87 ASP A N 1
ATOM 665 C CA . ASP A 1 87 ? 6.656 -20.078 -22.156 1 46.19 87 ASP A CA 1
ATOM 666 C C . ASP A 1 87 ? 7.977 -19.469 -21.703 1 46.19 87 ASP A C 1
ATOM 668 O O . ASP A 1 87 ? 8.602 -19.969 -20.766 1 46.19 87 ASP A O 1
ATOM 672 N N . SER A 1 88 ? 8.469 -18.547 -22.5 1 50.31 88 SER A N 1
ATOM 673 C CA . SER A 1 88 ? 9.836 -18.203 -22.094 1 50.31 88 SER A CA 1
ATOM 674 C C . SER A 1 88 ? 9.836 -17.328 -20.844 1 50.31 88 SER A C 1
ATOM 676 O O . SER A 1 88 ? 9.008 -16.438 -20.703 1 50.31 88 SER A O 1
ATOM 678 N N . GLU A 1 89 ? 10.391 -17.891 -19.781 1 56.12 89 GLU A N 1
ATOM 679 C CA . GLU A 1 89 ? 10.711 -17.297 -18.484 1 56.12 89 GLU A CA 1
ATOM 680 C C . GLU A 1 89 ? 11.148 -15.844 -18.641 1 56.12 89 GLU A C 1
ATOM 682 O O . GLU A 1 89 ? 10.883 -15.016 -17.766 1 56.12 89 GLU A O 1
ATOM 687 N N . ASP A 1 90 ? 11.656 -15.492 -19.891 1 58.72 90 ASP A N 1
ATOM 688 C CA . ASP A 1 90 ? 12.297 -14.188 -20.062 1 58.72 90 ASP A CA 1
ATOM 689 C C . ASP A 1 90 ? 11.258 -13.078 -20.156 1 58.72 90 ASP A C 1
ATOM 691 O O . ASP A 1 90 ? 11.453 -11.984 -19.625 1 58.72 90 ASP A O 1
ATOM 695 N N . GLY A 1 91 ? 10.18 -13.367 -20.891 1 61.12 91 GLY A N 1
ATOM 696 C CA . GLY A 1 91 ? 9.188 -12.32 -21.062 1 61.12 91 GLY A CA 1
ATOM 697 C C . GLY A 1 91 ? 8.523 -11.898 -19.766 1 61.12 91 GLY A C 1
ATOM 698 O O . GLY A 1 91 ? 8.227 -10.719 -19.562 1 61.12 91 GLY A O 1
ATOM 699 N N . PHE A 1 92 ? 8.539 -12.812 -18.797 1 69.38 92 PHE A N 1
ATOM 700 C CA . PHE A 1 92 ? 7.883 -12.531 -17.531 1 69.38 92 PHE A CA 1
ATOM 701 C C . PHE A 1 92 ? 8.789 -11.695 -16.625 1 69.38 92 PHE A C 1
ATOM 703 O O . PHE A 1 92 ? 8.305 -10.859 -15.852 1 69.38 92 PHE A O 1
ATOM 710 N N . THR A 1 93 ? 10.039 -11.844 -16.953 1 72.81 93 THR A N 1
ATOM 711 C CA . THR A 1 93 ? 10.977 -11.18 -16.062 1 72.81 93 THR A CA 1
ATOM 712 C C . THR A 1 93 ? 10.844 -9.664 -16.156 1 72.81 93 THR A C 1
ATOM 714 O O . THR A 1 93 ? 10.773 -8.969 -15.141 1 72.81 93 THR A O 1
ATOM 717 N N . GLY A 1 94 ? 10.789 -9.195 -17.406 1 73.5 94 GLY A N 1
ATOM 718 C CA . GLY A 1 94 ? 10.672 -7.758 -17.609 1 73.5 94 GLY A CA 1
ATOM 719 C C . GLY A 1 94 ? 9.367 -7.191 -17.062 1 73.5 94 GLY A C 1
ATOM 720 O O . GLY A 1 94 ? 9.352 -6.117 -16.469 1 73.5 94 GLY A O 1
ATOM 721 N N . ILE A 1 95 ? 8.367 -7.934 -17.188 1 75 95 ILE A N 1
ATOM 722 C CA . ILE A 1 95 ? 7.051 -7.492 -16.75 1 75 95 ILE A CA 1
ATOM 723 C C . ILE A 1 95 ? 6.992 -7.512 -15.219 1 75 95 ILE A C 1
ATOM 725 O O . ILE A 1 95 ? 6.477 -6.578 -14.602 1 75 95 ILE A O 1
ATOM 729 N N . LEU A 1 96 ? 7.5 -8.539 -14.68 1 79.62 96 LEU A N 1
ATOM 730 C CA . LEU A 1 96 ? 7.496 -8.656 -13.227 1 79.62 96 LEU A CA 1
ATOM 731 C C . LEU A 1 96 ? 8.344 -7.562 -12.594 1 79.62 96 LEU A C 1
ATOM 733 O O . LEU A 1 96 ? 8.008 -7.051 -11.523 1 79.62 96 LEU A O 1
ATOM 737 N N . GLU A 1 97 ? 9.414 -7.23 -13.32 1 82.94 97 GLU A N 1
ATOM 738 C CA . GLU A 1 97 ? 10.266 -6.156 -12.82 1 82.94 97 GLU A CA 1
ATOM 739 C C . GLU A 1 97 ? 9.523 -4.82 -12.82 1 82.94 97 GLU A C 1
ATOM 741 O O . GLU A 1 97 ? 9.57 -4.082 -11.828 1 82.94 97 GLU A O 1
ATOM 746 N N . ARG A 1 98 ? 8.898 -4.566 -13.922 1 83.31 98 ARG A N 1
ATOM 747 C CA . ARG A 1 98 ? 8.133 -3.33 -14.016 1 83.31 98 ARG A CA 1
ATOM 748 C C . ARG A 1 98 ? 7 -3.303 -12.992 1 83.31 98 ARG A C 1
ATOM 750 O O . ARG A 1 98 ? 6.75 -2.271 -12.367 1 83.31 98 ARG A O 1
ATOM 757 N N . LEU A 1 99 ? 6.348 -4.445 -12.844 1 83.62 99 LEU A N 1
ATOM 758 C CA . LEU A 1 99 ? 5.258 -4.543 -11.883 1 83.62 99 LEU A CA 1
ATOM 759 C C . LEU A 1 99 ? 5.777 -4.336 -10.461 1 83.62 99 LEU A C 1
ATOM 761 O O . LEU A 1 99 ? 5.141 -3.648 -9.656 1 83.62 99 LEU A O 1
ATOM 765 N N . GLU A 1 100 ? 6.859 -4.902 -10.203 1 87 100 GLU A N 1
ATOM 766 C CA . GLU A 1 100 ? 7.445 -4.742 -8.875 1 87 100 GLU A CA 1
ATOM 767 C C . GLU A 1 100 ? 7.746 -3.277 -8.57 1 87 100 GLU A C 1
ATOM 769 O O . GLU A 1 100 ? 7.484 -2.797 -7.469 1 87 100 GLU A O 1
ATOM 774 N N . GLU A 1 101 ? 8.312 -2.621 -9.562 1 88.38 101 GLU A N 1
ATOM 775 C CA . GLU A 1 101 ? 8.625 -1.205 -9.391 1 88.38 101 GLU A CA 1
ATOM 776 C C . GLU A 1 101 ? 7.359 -0.39 -9.133 1 88.38 101 GLU A C 1
ATOM 778 O O . GLU A 1 101 ? 7.344 0.478 -8.258 1 88.38 101 GLU A O 1
ATOM 783 N N . THR A 1 102 ? 6.367 -0.684 -9.938 1 87.44 102 THR A N 1
ATOM 784 C CA . THR A 1 102 ? 5.098 0.012 -9.781 1 87.44 102 THR A CA 1
ATOM 785 C C . THR A 1 102 ? 4.504 -0.245 -8.398 1 87.44 102 THR A C 1
ATOM 787 O O . THR A 1 102 ? 4.055 0.687 -7.727 1 87.44 102 THR A O 1
ATOM 790 N N . LEU A 1 103 ? 4.539 -1.502 -7.949 1 87.88 103 LEU A N 1
ATOM 791 C CA . LEU A 1 103 ? 3.996 -1.866 -6.648 1 87.88 103 LEU A CA 1
ATOM 792 C C . LEU A 1 103 ? 4.812 -1.237 -5.523 1 87.88 103 LEU A C 1
ATOM 794 O O . LEU A 1 103 ? 4.254 -0.803 -4.512 1 87.88 103 LEU A O 1
ATOM 798 N N . ALA A 1 104 ? 6.105 -1.17 -5.738 1 90.69 104 ALA A N 1
ATOM 799 C CA . ALA A 1 104 ? 6.977 -0.554 -4.738 1 90.69 104 ALA A CA 1
ATOM 800 C C . ALA A 1 104 ? 6.652 0.928 -4.57 1 90.69 104 ALA A C 1
ATOM 802 O O . ALA A 1 104 ? 6.594 1.433 -3.445 1 90.69 104 ALA A O 1
ATOM 803 N N . GLU A 1 105 ? 6.441 1.585 -5.691 1 91.44 105 GLU A N 1
ATOM 804 C CA . GLU A 1 105 ? 6.094 3.002 -5.652 1 91.44 105 GLU A CA 1
ATOM 805 C C . GLU A 1 105 ? 4.75 3.223 -4.965 1 91.44 105 GLU A C 1
ATOM 807 O O . GLU A 1 105 ? 4.594 4.152 -4.172 1 91.44 105 GLU A O 1
ATOM 812 N N . GLN A 1 106 ? 3.826 2.342 -5.293 1 89 106 GLN A N 1
ATOM 813 C CA . GLN A 1 106 ? 2.508 2.445 -4.676 1 89 106 GLN A CA 1
ATOM 814 C C . GLN A 1 106 ? 2.582 2.189 -3.174 1 89 106 GLN A C 1
ATOM 816 O O . GLN A 1 106 ? 1.955 2.898 -2.385 1 89 106 GLN A O 1
ATOM 821 N N . GLU A 1 107 ? 3.328 1.216 -2.844 1 90.88 107 GLU A N 1
ATOM 822 C CA . GLU A 1 107 ? 3.496 0.894 -1.429 1 90.88 107 GLU A CA 1
ATOM 823 C C . GLU A 1 107 ? 4.156 2.045 -0.675 1 90.88 107 GLU A C 1
ATOM 825 O O . GLU A 1 107 ? 3.742 2.385 0.436 1 90.88 107 GLU A O 1
ATOM 830 N N . ALA A 1 108 ? 5.148 2.641 -1.324 1 89.25 108 ALA A N 1
ATOM 831 C CA . ALA A 1 108 ? 5.836 3.773 -0.709 1 89.25 108 ALA A CA 1
ATOM 832 C C . ALA A 1 108 ? 4.883 4.949 -0.506 1 89.25 108 ALA A C 1
ATOM 834 O O . ALA A 1 108 ? 4.91 5.602 0.538 1 89.25 108 ALA A O 1
ATOM 835 N N . THR A 1 109 ? 4.098 5.176 -1.512 1 88.19 109 THR A N 1
ATOM 836 C CA . THR A 1 109 ? 3.115 6.25 -1.42 1 88.19 109 THR A CA 1
ATOM 837 C C . THR A 1 109 ? 2.131 5.984 -0.285 1 88.19 109 THR A C 1
ATOM 839 O O . THR A 1 109 ? 1.847 6.879 0.518 1 88.19 109 THR A O 1
ATOM 842 N N . LEU A 1 110 ? 1.655 4.742 -0.155 1 88.56 110 LEU A N 1
ATOM 843 C CA . LEU A 1 110 ? 0.702 4.391 0.892 1 88.56 110 LEU A CA 1
ATOM 844 C C . LEU A 1 110 ? 1.352 4.473 2.27 1 88.56 110 LEU A C 1
ATOM 846 O O . LEU A 1 110 ? 0.711 4.883 3.238 1 88.56 110 LEU A O 1
ATOM 850 N N . ARG A 1 111 ? 2.566 4.098 2.309 1 88.69 111 ARG A N 1
ATOM 851 C CA . ARG A 1 111 ? 3.293 4.172 3.572 1 88.69 111 ARG A CA 1
ATOM 852 C C . ARG A 1 111 ? 3.449 5.617 4.031 1 88.69 111 ARG A C 1
ATOM 854 O O . ARG A 1 111 ? 3.305 5.914 5.219 1 88.69 111 ARG A O 1
ATOM 861 N N . ARG A 1 112 ? 3.732 6.5 3.082 1 83.88 112 ARG A N 1
ATOM 862 C CA . ARG A 1 112 ? 3.838 7.918 3.408 1 83.88 112 ARG A CA 1
ATOM 863 C C . ARG A 1 112 ? 2.508 8.461 3.916 1 83.88 112 ARG A C 1
ATOM 865 O O . ARG A 1 112 ? 2.471 9.227 4.887 1 83.88 112 ARG A O 1
ATOM 872 N N . GLN A 1 113 ? 1.481 8.07 3.23 1 84.38 113 GLN A N 1
ATOM 873 C CA . GLN A 1 113 ? 0.149 8.492 3.645 1 84.38 113 GLN A CA 1
ATOM 874 C C . GLN A 1 113 ? -0.182 7.984 5.047 1 84.38 113 GLN A C 1
ATOM 876 O O . GLN A 1 113 ? -0.67 8.742 5.887 1 84.38 113 GLN A O 1
ATOM 881 N N . ARG A 1 114 ? 0.114 6.711 5.254 1 88.19 114 ARG A N 1
ATOM 882 C CA . ARG A 1 114 ? -0.186 6.113 6.551 1 88.19 114 ARG A CA 1
ATOM 883 C C . ARG A 1 114 ? 0.633 6.77 7.656 1 88.19 114 ARG A C 1
ATOM 885 O O . ARG A 1 114 ? 0.12 7.023 8.75 1 88.19 114 ARG A O 1
ATOM 892 N N . THR A 1 115 ? 1.876 7.066 7.324 1 84.69 115 THR A N 1
ATOM 893 C CA . THR A 1 115 ? 2.732 7.742 8.289 1 84.69 115 THR A CA 1
ATOM 894 C C . THR A 1 115 ? 2.168 9.117 8.648 1 84.69 115 THR A C 1
ATOM 896 O O . THR A 1 115 ? 2.166 9.508 9.812 1 84.69 115 THR A O 1
ATOM 899 N N . ALA A 1 116 ? 1.725 9.773 7.641 1 81.88 116 ALA A N 1
ATOM 900 C CA . ALA A 1 116 ? 1.14 11.094 7.867 1 81.88 116 ALA A CA 1
ATOM 901 C C . ALA A 1 116 ? -0.115 11 8.727 1 81.88 116 ALA A C 1
ATOM 903 O O . ALA A 1 116 ? -0.291 11.773 9.672 1 81.88 116 ALA A O 1
ATOM 904 N N . VAL A 1 117 ? -0.949 10.031 8.461 1 83.69 117 VAL A N 1
ATOM 905 C CA . VAL A 1 117 ? -2.188 9.844 9.203 1 83.69 117 VAL A CA 1
ATOM 906 C C . VAL A 1 117 ? -1.868 9.438 10.641 1 83.69 117 VAL A C 1
ATOM 908 O O . VAL A 1 117 ? -2.482 9.938 11.586 1 83.69 117 VAL A O 1
ATOM 911 N N . GLN A 1 118 ? -0.909 8.562 10.75 1 85.56 118 GLN A N 1
ATOM 912 C CA . GLN A 1 118 ? -0.508 8.125 12.086 1 85.56 118 GLN A CA 1
ATOM 913 C C . GLN A 1 118 ? 0.039 9.289 12.906 1 85.56 118 GLN A C 1
ATOM 915 O O . GLN A 1 118 ? -0.239 9.391 14.102 1 85.56 118 GLN A O 1
ATOM 920 N N . ARG A 1 119 ? 0.779 10.117 12.242 1 80.94 119 ARG A N 1
ATOM 921 C CA . ARG A 1 119 ? 1.295 11.305 12.922 1 80.94 119 ARG A CA 1
ATOM 922 C C . ARG A 1 119 ? 0.157 12.203 13.398 1 80.94 119 ARG A C 1
ATOM 924 O O . ARG A 1 119 ? 0.179 12.695 14.523 1 80.94 119 ARG A O 1
ATOM 931 N N . MET A 1 120 ? -0.777 12.352 12.555 1 79.88 120 MET A N 1
ATOM 932 C CA . MET A 1 120 ? -1.915 13.195 12.898 1 79.88 120 MET A CA 1
ATOM 933 C C . MET A 1 120 ? -2.73 12.578 14.031 1 79.88 120 MET A C 1
ATOM 935 O O . MET A 1 120 ? -3.236 13.297 14.898 1 79.88 120 MET A O 1
ATOM 939 N N . ARG A 1 121 ? -2.758 11.227 14.023 1 79.19 121 ARG A N 1
ATOM 940 C CA . ARG A 1 121 ? -3.49 10.531 15.078 1 79.19 121 ARG A CA 1
ATOM 941 C C . ARG A 1 121 ? -2.75 10.617 16.406 1 79.19 121 ARG A C 1
ATOM 943 O O . ARG A 1 121 ? -3.365 10.836 17.453 1 79.19 121 ARG A O 1
ATOM 950 N N . THR A 1 122 ? -1.439 10.438 16.328 1 76.94 122 THR A N 1
ATOM 951 C CA . THR A 1 122 ? -0.635 10.359 17.547 1 76.94 122 THR A CA 1
ATOM 952 C C . THR A 1 122 ? -0.43 11.75 18.156 1 76.94 122 THR A C 1
ATOM 954 O O . THR A 1 122 ? -0.559 11.93 19.359 1 76.94 122 THR A O 1
ATOM 957 N N . GLU A 1 123 ? -0.096 12.656 17.266 1 74.12 123 GLU A N 1
ATOM 958 C CA . GLU A 1 123 ? 0.261 13.992 17.734 1 74.12 123 GLU A CA 1
ATOM 959 C C . GLU A 1 123 ? -0.969 14.891 17.844 1 74.12 123 GLU A C 1
ATOM 961 O O . GLU A 1 123 ? -0.931 15.938 18.5 1 74.12 123 GLU A O 1
ATOM 966 N N . GLY A 1 124 ? -2.057 14.406 17.328 1 73.12 124 GLY A N 1
ATOM 967 C CA . GLY A 1 124 ? -3.215 15.266 17.156 1 73.12 124 GLY A CA 1
ATOM 968 C C . GLY A 1 124 ? -3.318 15.852 15.758 1 73.12 124 GLY A C 1
ATOM 969 O O . GLY A 1 124 ? -2.303 16.062 15.086 1 73.12 124 GLY A O 1
ATOM 970 N N . SER A 1 125 ? -4.484 16.047 15.297 1 69.31 125 SER A N 1
ATOM 971 C CA . SER A 1 125 ? -4.758 16.422 13.914 1 69.31 125 SER A CA 1
ATOM 972 C C . SER A 1 125 ? -4.023 17.703 13.531 1 69.31 125 SER A C 1
ATOM 974 O O . SER A 1 125 ? -3.43 17.781 12.461 1 69.31 125 SER A O 1
ATOM 976 N N . ARG A 1 126 ? -3.947 18.656 14.453 1 77.38 126 ARG A N 1
ATOM 977 C CA . ARG A 1 126 ? -3.344 19.922 14.086 1 77.38 126 ARG A CA 1
ATOM 978 C C . ARG A 1 126 ? -1.823 19.859 14.148 1 77.38 126 ARG A C 1
ATOM 980 O O . ARG A 1 126 ? -1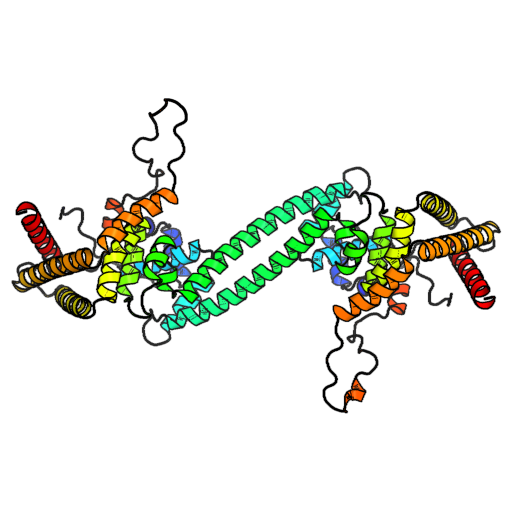.136 20.25 13.211 1 77.38 126 ARG A O 1
ATOM 987 N N . MET A 1 127 ? -1.329 19.25 15.25 1 82.81 127 MET A N 1
ATOM 988 C CA . MET A 1 127 ? 0.118 19.125 15.398 1 82.81 127 MET A CA 1
ATOM 989 C C . MET A 1 127 ? 0.689 18.188 14.344 1 82.81 127 MET A C 1
ATOM 991 O O . MET A 1 127 ? 1.797 18.406 13.844 1 82.81 127 MET A O 1
ATOM 995 N N . GLY A 1 128 ? -0.082 17.266 14.023 1 81.25 128 GLY A N 1
ATOM 996 C CA . GLY A 1 128 ? 0.359 16.281 13.047 1 81.25 128 GLY A CA 1
ATOM 997 C C . GLY A 1 128 ? 0.5 16.844 11.648 1 81.25 128 GLY A C 1
ATOM 998 O O . GLY A 1 128 ? 1.127 16.234 10.781 1 81.25 128 GLY A O 1
ATOM 999 N N . LEU A 1 129 ? -0.047 18 11.391 1 83.69 129 LEU A N 1
ATOM 1000 C CA . LEU A 1 129 ? 0.032 18.641 10.078 1 83.69 129 LEU A CA 1
ATOM 1001 C C . LEU A 1 129 ? 1.35 19.391 9.922 1 83.69 129 LEU A C 1
ATOM 1003 O O . LEU A 1 129 ? 1.727 19.766 8.805 1 83.69 129 LEU A O 1
ATOM 1007 N N . LEU A 1 130 ? 1.97 19.594 11.039 1 89.56 130 LEU A N 1
ATOM 1008 C CA . LEU A 1 130 ? 3.258 20.281 11 1 89.56 130 LEU A CA 1
ATOM 1009 C C . LEU A 1 130 ? 4.363 19.328 10.547 1 89.56 130 LEU A C 1
ATOM 1011 O O . LEU A 1 130 ? 4.18 18.109 10.547 1 89.56 130 LEU A O 1
ATOM 1015 N N . SER A 1 131 ? 5.445 19.859 10.07 1 87.94 131 SER A N 1
ATOM 1016 C CA . SER A 1 131 ? 6.574 19.031 9.656 1 87.94 131 SER A CA 1
ATOM 1017 C C . SER A 1 131 ? 7.141 18.25 10.828 1 87.94 131 SER A C 1
ATOM 1019 O O . SER A 1 131 ? 6.961 18.625 11.984 1 87.94 131 SER A O 1
ATOM 1021 N N . ASP A 1 132 ? 7.801 17.203 10.508 1 85.31 132 ASP A N 1
ATOM 1022 C CA . ASP A 1 132 ? 8.445 16.375 11.531 1 85.31 132 ASP A CA 1
ATOM 1023 C C . ASP A 1 132 ? 9.43 17.203 12.359 1 85.31 132 ASP A C 1
ATOM 1025 O O . ASP A 1 132 ? 9.578 16.969 13.562 1 85.31 132 ASP A O 1
ATOM 1029 N N . PHE A 1 133 ? 10.031 18.094 11.648 1 88.69 133 PHE A N 1
ATOM 1030 C CA . PHE A 1 133 ? 11.039 18.906 12.312 1 88.69 133 PHE A CA 1
ATOM 1031 C C . PHE A 1 133 ? 10.406 19.734 13.43 1 88.69 133 PHE A C 1
ATOM 1033 O O . PHE A 1 133 ? 10.984 19.875 14.508 1 88.69 133 PHE A O 1
ATOM 1040 N N . VAL A 1 134 ? 9.219 20.281 13.148 1 92.56 134 VAL A N 1
ATOM 1041 C CA . VAL A 1 134 ? 8.516 21.109 14.125 1 92.56 134 VAL A CA 1
ATOM 1042 C C . VAL A 1 134 ? 7.871 20.219 15.188 1 92.56 134 VAL A C 1
ATOM 1044 O O . VAL A 1 134 ? 7.957 20.516 16.391 1 92.56 134 VAL A O 1
ATOM 1047 N N . THR A 1 135 ? 7.312 19.125 14.805 1 89.56 135 THR A N 1
ATOM 1048 C CA . THR A 1 135 ? 6.617 18.234 15.719 1 89.56 135 THR A CA 1
ATOM 1049 C C . THR A 1 135 ? 7.59 17.625 16.719 1 89.56 135 THR A C 1
ATOM 1051 O O . THR A 1 135 ? 7.246 17.438 17.891 1 89.56 135 THR A O 1
ATOM 1054 N N . GLU A 1 136 ? 8.773 17.359 16.266 1 87.94 136 GLU A N 1
ATOM 1055 C CA . GLU A 1 136 ? 9.781 16.797 17.156 1 87.94 136 GLU A CA 1
ATOM 1056 C C . GLU A 1 136 ? 10.133 17.766 18.281 1 87.94 136 GLU A C 1
ATOM 1058 O O . GLU A 1 136 ? 10.391 17.344 19.406 1 87.94 136 GLU A O 1
ATOM 1063 N N . ARG A 1 137 ? 10.102 19.031 17.906 1 89.5 137 ARG A N 1
ATOM 1064 C CA . ARG A 1 137 ? 10.398 20.062 18.906 1 89.5 137 ARG A CA 1
ATOM 1065 C C . ARG A 1 137 ? 9.305 20.109 19.969 1 89.5 137 ARG A C 1
ATOM 1067 O O . ARG A 1 137 ? 9.586 20.406 21.125 1 89.5 137 ARG A O 1
ATOM 1074 N N . LEU A 1 138 ? 8.086 19.703 19.562 1 91.19 138 LEU A N 1
ATOM 1075 C CA . LEU A 1 138 ? 6.93 19.875 20.438 1 91.19 138 LEU A CA 1
ATOM 1076 C C . LEU A 1 138 ? 6.613 18.578 21.172 1 91.19 138 LEU A C 1
ATOM 1078 O O . LEU A 1 138 ? 5.809 18.578 22.109 1 91.19 138 LEU A O 1
ATOM 1082 N N . ARG A 1 139 ? 7.016 17.375 20.812 1 83.94 139 ARG A N 1
ATOM 1083 C CA . ARG A 1 139 ? 6.668 16.047 21.297 1 83.94 139 ARG A CA 1
ATOM 1084 C C . ARG A 1 139 ? 6.852 15.945 22.812 1 83.94 139 ARG A C 1
ATOM 1086 O O . ARG A 1 139 ? 6.09 15.25 23.484 1 83.94 139 ARG A O 1
ATOM 1093 N N . GLY A 1 140 ? 7.641 16.734 23.516 1 81.56 140 GLY A N 1
ATOM 1094 C CA . GLY A 1 140 ? 7.914 16.625 24.938 1 81.56 140 GLY A CA 1
ATOM 1095 C C . GLY A 1 140 ? 6.973 17.453 25.781 1 81.56 140 GLY A C 1
ATOM 1096 O O . GLY A 1 140 ? 6.98 17.344 27.016 1 81.56 140 GLY A O 1
ATOM 1097 N N . LEU A 1 141 ? 5.98 18.078 25.156 1 88.69 141 LEU A N 1
ATOM 1098 C CA . LEU A 1 141 ? 5.066 18.953 25.875 1 88.69 141 LEU A CA 1
ATOM 1099 C C . LEU A 1 141 ? 3.852 18.172 26.375 1 88.69 141 LEU A C 1
ATOM 1101 O O . LEU A 1 141 ? 3.432 17.203 25.734 1 88.69 141 LEU A O 1
ATOM 1105 N N . PRO A 1 142 ? 3.414 18.5 27.562 1 83.31 142 PRO A N 1
ATOM 1106 C CA . PRO A 1 142 ? 2.197 17.859 28.047 1 83.31 142 PRO A CA 1
ATOM 1107 C C . PRO A 1 142 ? 1.019 18.016 27.094 1 83.31 142 PRO A C 1
ATOM 1109 O O . PRO A 1 142 ? 0.908 19.031 26.406 1 83.31 142 PRO A O 1
ATOM 1112 N N . GLU A 1 143 ? 0.18 17.062 27.172 1 76.62 143 GLU A N 1
ATOM 1113 C CA . GLU A 1 143 ? -1.01 17.094 26.328 1 76.62 143 GLU A CA 1
ATOM 1114 C C . GLU A 1 143 ? -1.893 18.297 26.672 1 76.62 143 GLU A C 1
ATOM 1116 O O . GLU A 1 143 ? -2.092 18.609 27.844 1 76.62 143 GLU A O 1
ATOM 1121 N N . GLY A 1 144 ? -2.301 18.969 25.641 1 78.81 144 GLY A N 1
ATOM 1122 C CA . GLY A 1 144 ? -3.23 20.062 25.844 1 78.81 144 GLY A CA 1
ATOM 1123 C C . GLY A 1 144 ? -2.543 21.359 26.203 1 78.81 144 GLY A C 1
ATOM 1124 O O . GLY A 1 144 ? -3.205 22.375 26.422 1 78.81 144 GLY A O 1
ATOM 1125 N N . SER A 1 145 ? -1.223 21.344 26.281 1 87.44 145 SER A N 1
ATOM 1126 C CA . SER A 1 145 ? -0.501 22.547 26.688 1 87.44 145 SER A CA 1
ATOM 1127 C C . SER A 1 145 ? -0.491 23.578 25.562 1 87.44 145 SER A C 1
ATOM 1129 O O . SER A 1 145 ? -0.364 24.781 25.828 1 87.44 145 SER A O 1
ATOM 1131 N N . LEU A 1 146 ? -0.672 23.062 24.359 1 89.62 146 LEU A N 1
ATOM 1132 C CA . LEU A 1 146 ? -0.683 23.969 23.219 1 89.62 146 LEU A CA 1
ATOM 1133 C C . LEU A 1 146 ? -2.111 24.344 22.828 1 89.62 146 LEU A C 1
ATOM 1135 O O . LEU A 1 146 ? -3.008 23.5 22.875 1 89.62 146 LEU A O 1
ATOM 1139 N N . ARG A 1 147 ? -2.266 25.625 22.578 1 88 147 ARG A N 1
ATOM 1140 C CA . ARG A 1 147 ? -3.561 26.094 22.094 1 88 147 ARG A CA 1
ATOM 1141 C C . ARG A 1 147 ? -3.691 25.906 20.594 1 88 147 ARG A C 1
ATOM 1143 O O . ARG A 1 147 ? -2.689 25.766 19.891 1 88 147 ARG A O 1
ATOM 1150 N N . ARG A 1 148 ? -4.914 25.906 20.172 1 85.56 148 ARG A N 1
ATOM 1151 C CA . ARG A 1 148 ? -5.199 25.797 18.734 1 85.56 148 ARG A CA 1
ATOM 1152 C C . ARG A 1 148 ? -4.512 26.922 17.969 1 85.56 148 ARG A C 1
ATOM 1154 O O . ARG A 1 148 ? -3.951 26.688 16.891 1 85.56 148 ARG A O 1
ATOM 1161 N N . ALA A 1 149 ? -4.582 28.047 18.531 1 89 149 ALA A N 1
ATOM 1162 C CA . ALA A 1 149 ? -4.012 29.234 17.875 1 89 149 ALA A CA 1
ATOM 1163 C C . ALA A 1 149 ? -2.498 29.094 17.734 1 89 149 ALA A C 1
ATOM 1165 O O . ALA A 1 149 ? -1.913 29.594 16.766 1 89 149 ALA A O 1
ATOM 1166 N N . ASP A 1 150 ? -1.892 28.406 18.734 1 93.19 150 ASP A N 1
ATOM 1167 C CA . ASP A 1 150 ? -0.453 28.172 18.672 1 93.19 150 ASP A CA 1
ATOM 1168 C C . ASP A 1 150 ? -0.096 27.328 17.438 1 93.19 150 ASP A C 1
ATOM 1170 O O . ASP A 1 150 ? 0.802 27.672 16.672 1 93.19 150 ASP A O 1
ATOM 1174 N N . LEU A 1 151 ? -0.881 26.328 17.297 1 90.38 151 LEU A N 1
ATOM 1175 C CA . LEU A 1 151 ? -0.615 25.375 16.219 1 90.38 151 LEU A CA 1
ATOM 1176 C C . LEU A 1 151 ? -0.941 26 14.859 1 90.38 151 LEU A C 1
ATOM 1178 O O . LEU A 1 151 ? -0.212 25.797 13.883 1 90.38 151 LEU A O 1
ATOM 1182 N N . ASP A 1 152 ? -2.016 26.734 14.75 1 90.5 152 ASP A N 1
ATOM 1183 C CA . ASP A 1 152 ? -2.338 27.438 13.516 1 90.5 152 ASP A CA 1
ATOM 1184 C C . ASP A 1 152 ? -1.233 28.422 13.141 1 90.5 152 ASP A C 1
ATOM 1186 O O . ASP A 1 152 ? -0.865 28.547 11.969 1 90.5 152 ASP A O 1
ATOM 1190 N N . GLY A 1 153 ? -0.74 29.125 14.18 1 93.31 153 GLY A N 1
ATOM 1191 C CA . GLY A 1 153 ? 0.366 30.031 13.961 1 93.31 153 GLY A CA 1
ATOM 1192 C C . GLY A 1 153 ? 1.604 29.359 13.406 1 93.31 153 GLY A C 1
ATOM 1193 O O . GLY A 1 153 ? 2.27 29.891 12.516 1 93.31 153 GLY A O 1
ATOM 1194 N N . LEU A 1 154 ? 1.858 28.219 13.977 1 94.5 154 LEU A N 1
ATOM 1195 C CA . LEU A 1 154 ? 3.012 27.469 13.508 1 94.5 154 LEU A CA 1
ATOM 1196 C C . LEU A 1 154 ? 2.816 27.031 12.055 1 94.5 154 LEU A C 1
ATOM 1198 O O . LEU A 1 154 ? 3.762 27.047 11.266 1 94.5 154 LEU A O 1
ATOM 1202 N N . LEU A 1 155 ? 1.619 26.656 11.727 1 92.69 155 LEU A N 1
ATOM 1203 C CA . LEU A 1 155 ? 1.306 26.25 10.359 1 92.69 155 LEU A CA 1
ATOM 1204 C C . LEU A 1 155 ? 1.535 27.391 9.375 1 92.69 155 LEU A C 1
ATOM 1206 O O . LEU A 1 155 ? 2.111 27.188 8.305 1 92.69 155 LEU A O 1
ATOM 1210 N N . VAL A 1 156 ? 1.108 28.562 9.766 1 93.81 156 VAL A N 1
ATOM 1211 C CA . VAL A 1 156 ? 1.279 29.75 8.93 1 93.81 156 VAL A CA 1
ATOM 1212 C C . VAL A 1 156 ? 2.766 30.078 8.797 1 93.81 156 VAL A C 1
ATOM 1214 O O . VAL A 1 156 ? 3.254 30.312 7.688 1 93.81 156 VAL A O 1
ATOM 1217 N N . THR A 1 157 ? 3.473 30.031 9.898 1 94.69 157 THR A N 1
ATOM 1218 C CA . THR A 1 157 ? 4.898 30.328 9.883 1 94.69 157 THR A CA 1
ATOM 1219 C C . THR A 1 157 ? 5.656 29.328 9.023 1 94.69 157 THR A C 1
ATOM 1221 O O . THR A 1 157 ? 6.578 29.703 8.289 1 94.69 157 THR A O 1
ATOM 1224 N N . GLU A 1 158 ? 5.25 28.156 9.227 1 94 158 GLU A N 1
ATOM 1225 C CA . GLU A 1 158 ? 5.914 27.125 8.43 1 94 158 GLU A CA 1
ATOM 1226 C C . GLU A 1 158 ? 5.723 27.375 6.938 1 94 158 GLU A C 1
ATOM 1228 O O . GLU A 1 158 ? 6.637 27.156 6.141 1 94 158 GLU A O 1
ATOM 1233 N N . ARG A 1 159 ? 4.617 27.828 6.52 1 92.62 159 ARG A N 1
ATOM 1234 C CA . ARG A 1 159 ? 4.348 28.156 5.125 1 92.62 159 ARG A CA 1
ATOM 1235 C C . ARG A 1 159 ? 5.215 29.312 4.656 1 92.62 159 ARG A C 1
ATOM 1237 O O . ARG A 1 159 ? 5.68 29.328 3.516 1 92.62 159 ARG A O 1
ATOM 1244 N N . ILE A 1 160 ? 5.457 30.219 5.578 1 91.06 160 ILE A N 1
ATOM 1245 C CA . ILE A 1 160 ? 6.133 31.469 5.211 1 91.06 160 ILE A CA 1
ATOM 1246 C C . ILE A 1 160 ? 7.645 31.281 5.32 1 91.06 160 ILE A C 1
ATOM 1248 O O . ILE A 1 160 ? 8.391 31.672 4.418 1 91.06 160 ILE A O 1
ATOM 1252 N N . LEU A 1 161 ? 8.055 30.625 6.469 1 92.19 161 LEU A N 1
ATOM 1253 C CA . LEU A 1 161 ? 9.484 30.609 6.781 1 92.19 161 LEU A CA 1
ATOM 1254 C C . LEU A 1 161 ? 10.031 29.188 6.754 1 92.19 161 LEU A C 1
ATOM 1256 O O . LEU A 1 161 ? 11.188 28.953 7.121 1 92.19 161 LEU A O 1
ATOM 1260 N N . GLY A 1 162 ? 9.203 28.266 6.383 1 91.81 162 GLY A N 1
ATOM 1261 C CA . GLY A 1 162 ? 9.664 26.891 6.332 1 91.81 162 GLY A CA 1
ATOM 1262 C C . GLY A 1 162 ? 9.695 26.219 7.691 1 91.81 162 GLY A C 1
ATOM 1263 O O . GLY A 1 162 ? 9.328 26.828 8.703 1 91.81 162 GLY A O 1
ATOM 1264 N N . PRO A 1 163 ? 10.078 24.969 7.684 1 92.94 163 PRO A N 1
ATOM 1265 C CA . PRO A 1 163 ? 10.086 24.203 8.922 1 92.94 163 PRO A CA 1
ATOM 1266 C C . PRO A 1 163 ? 11.039 24.766 9.969 1 92.94 163 PRO A C 1
ATOM 1268 O O . PRO A 1 163 ? 10.727 24.781 11.164 1 92.94 163 PRO A O 1
ATOM 1271 N N . LEU A 1 164 ? 12.188 25.234 9.508 1 92.75 164 LEU A N 1
ATOM 1272 C CA . LEU A 1 164 ? 13.148 25.797 10.453 1 92.75 164 LEU A CA 1
ATOM 1273 C C . LEU A 1 164 ? 12.578 27.047 11.133 1 92.75 164 LEU A C 1
ATOM 1275 O O . LEU A 1 164 ? 12.672 27.188 12.359 1 92.75 164 LEU A O 1
ATOM 1279 N N . GLY A 1 165 ? 11.977 27.891 10.297 1 94.12 165 GLY A N 1
ATOM 1280 C CA . GLY A 1 165 ? 11.336 29.078 10.867 1 94.12 165 GLY A CA 1
ATOM 1281 C C . GLY A 1 165 ? 10.266 28.734 11.883 1 94.12 165 GLY A C 1
ATOM 1282 O O . GLY A 1 165 ? 10.188 29.359 12.938 1 94.12 165 GLY A O 1
ATOM 1283 N N . ALA A 1 166 ? 9.469 27.781 11.578 1 95.31 166 ALA A N 1
ATOM 1284 C CA . ALA A 1 166 ? 8.398 27.359 12.477 1 95.31 166 ALA A CA 1
ATOM 1285 C C . ALA A 1 166 ? 8.961 26.734 13.742 1 95.31 166 ALA A C 1
ATOM 1287 O O . ALA A 1 166 ? 8.43 26.938 14.836 1 95.31 166 ALA A O 1
ATOM 1288 N N . ALA A 1 167 ? 10.031 25.984 13.586 1 94.75 167 ALA A N 1
ATOM 1289 C CA . ALA A 1 167 ? 10.664 25.359 14.75 1 94.75 167 ALA A CA 1
ATOM 1290 C C . ALA A 1 167 ? 11.211 26.422 15.703 1 94.75 167 ALA A C 1
ATOM 1292 O O . ALA A 1 167 ? 11.133 26.266 16.922 1 94.75 167 ALA A O 1
ATOM 1293 N N . LEU A 1 168 ? 11.758 27.438 15.156 1 94.12 168 LEU A N 1
ATOM 1294 C CA . LEU A 1 168 ? 12.258 28.531 15.969 1 94.12 168 LEU A CA 1
ATOM 1295 C C . LEU A 1 168 ? 11.117 29.25 16.688 1 94.12 168 LEU A C 1
ATOM 1297 O O . LEU A 1 168 ? 11.227 29.578 17.875 1 94.12 168 LEU A O 1
ATOM 1301 N N . GLN A 1 169 ? 10.039 29.391 15.922 1 94.88 169 GLN A N 1
ATOM 1302 C CA . GLN A 1 169 ? 8.867 30.016 16.531 1 94.88 169 GLN A CA 1
ATOM 1303 C C . GLN A 1 169 ? 8.289 29.125 17.641 1 94.88 169 GLN A C 1
ATOM 1305 O O . GLN A 1 169 ? 7.742 29.641 18.625 1 94.88 169 GLN A O 1
ATOM 1310 N N . ALA A 1 170 ? 8.422 27.875 17.5 1 95.19 170 ALA A N 1
ATOM 1311 C CA . ALA A 1 170 ? 7.855 26.922 18.453 1 95.19 170 ALA A CA 1
ATOM 1312 C C . ALA A 1 170 ? 8.438 27.156 19.859 1 95.19 170 ALA A C 1
ATOM 1314 O O . ALA A 1 170 ? 7.82 26.797 20.859 1 95.19 170 ALA A O 1
ATOM 1315 N N . THR A 1 171 ? 9.664 27.781 19.953 1 94.62 171 THR A N 1
ATOM 1316 C CA . THR A 1 171 ? 10.312 28.062 21.219 1 94.62 171 THR A CA 1
ATOM 1317 C C . THR A 1 171 ? 9.398 28.891 22.125 1 94.62 171 THR A C 1
ATOM 1319 O O . THR A 1 171 ? 9.281 28.625 23.312 1 94.62 171 THR A O 1
ATOM 1322 N N . ARG A 1 172 ? 8.75 29.891 21.453 1 95.06 172 ARG A N 1
ATOM 1323 C CA . ARG A 1 172 ? 7.863 30.75 22.219 1 95.06 172 ARG A CA 1
ATOM 1324 C C . ARG A 1 172 ? 6.711 29.938 22.828 1 95.06 172 ARG A C 1
ATOM 1326 O O . ARG A 1 172 ? 6.34 30.156 23.984 1 95.06 172 ARG A O 1
ATOM 1333 N N . PHE A 1 173 ? 6.199 29 22.078 1 95.25 173 PHE A N 1
ATOM 1334 C CA . PHE A 1 173 ? 5.043 28.234 22.547 1 95.25 173 PHE A CA 1
ATOM 1335 C C . PHE A 1 173 ? 5.457 27.188 23.562 1 95.25 173 PHE A C 1
ATOM 1337 O O . PHE A 1 173 ? 4.688 26.875 24.469 1 95.25 173 PHE A O 1
ATOM 1344 N N . ILE A 1 174 ? 6.684 26.719 23.453 1 95.25 174 ILE A N 1
ATOM 1345 C CA . ILE A 1 174 ? 7.215 25.812 24.453 1 95.25 174 ILE A CA 1
ATOM 1346 C C . ILE A 1 174 ? 7.355 26.547 25.797 1 95.25 174 ILE A C 1
ATOM 1348 O O . ILE A 1 174 ? 6.953 26.016 26.828 1 95.25 174 ILE A O 1
ATOM 1352 N N . ALA A 1 175 ? 7.895 27.797 25.719 1 95.44 175 ALA A N 1
ATOM 1353 C CA . ALA A 1 175 ? 8.023 28.609 26.922 1 95.44 175 ALA A CA 1
ATOM 1354 C C . ALA A 1 175 ? 6.664 28.875 27.562 1 95.44 175 ALA A C 1
ATOM 1356 O O . ALA A 1 175 ? 6.504 28.766 28.781 1 95.44 175 ALA A O 1
ATOM 1357 N N . LEU A 1 176 ? 5.684 29.141 26.719 1 95.31 176 LEU A N 1
ATOM 1358 C CA . LEU A 1 176 ? 4.34 29.438 27.219 1 95.31 176 LEU A CA 1
ATOM 1359 C C . LEU A 1 176 ? 3.699 28.188 27.812 1 95.31 176 LEU A C 1
ATOM 1361 O O . LEU A 1 176 ? 2.982 28.25 28.812 1 95.31 176 LEU A O 1
ATOM 1365 N N . ALA A 1 177 ? 3.975 27.078 27.219 1 93.75 177 ALA A N 1
ATOM 1366 C CA . ALA A 1 177 ? 3.393 25.828 27.656 1 93.75 177 ALA A CA 1
ATOM 1367 C C . ALA A 1 177 ? 4 25.375 28.984 1 93.75 177 ALA A C 1
ATOM 1369 O O . ALA A 1 177 ? 3.338 24.719 29.797 1 93.75 177 ALA A O 1
ATOM 1370 N N . THR A 1 178 ? 5.242 25.766 29.234 1 93.31 178 THR A N 1
ATOM 1371 C CA . THR A 1 178 ? 5.953 25.266 30.406 1 93.31 178 THR A CA 1
ATOM 1372 C C . THR A 1 178 ? 5.895 26.297 31.547 1 93.31 178 THR A C 1
ATOM 1374 O O . THR A 1 178 ? 6.27 25.984 32.688 1 93.31 178 THR A O 1
ATOM 1377 N N . HIS A 1 179 ? 5.41 27.484 31.281 1 94.62 179 HIS A N 1
ATOM 1378 C CA . HIS A 1 179 ? 5.277 28.531 32.281 1 94.62 179 HIS A CA 1
ATOM 1379 C C . HIS A 1 179 ? 3.855 29.078 32.344 1 94.62 179 HIS A C 1
ATOM 1381 O O . HIS A 1 179 ? 3.547 30.078 31.703 1 94.62 179 HIS A O 1
ATOM 1387 N N . PRO A 1 180 ? 3.096 28.578 33.219 1 92.94 180 PRO A N 1
ATOM 1388 C CA . PRO A 1 180 ? 1.668 28.906 33.25 1 92.94 180 PRO A CA 1
ATOM 1389 C C . PRO A 1 180 ? 1.412 30.391 33.5 1 92.94 180 PRO A C 1
ATOM 1391 O O . PRO A 1 180 ? 0.463 30.953 32.969 1 92.94 180 PRO A O 1
ATOM 1394 N N . ALA A 1 181 ? 2.266 30.953 34.344 1 94.44 181 ALA A N 1
ATOM 1395 C CA . ALA A 1 181 ? 2.086 32.375 34.625 1 94.44 181 ALA A CA 1
ATOM 1396 C C . ALA A 1 181 ? 2.268 33.219 33.375 1 94.44 181 ALA A C 1
ATOM 1398 O O . ALA A 1 181 ? 1.523 34.156 33.156 1 94.44 181 ALA A O 1
ATOM 1399 N N . LEU A 1 182 ? 3.248 32.844 32.562 1 95.5 182 LEU A N 1
ATOM 1400 C CA . LEU A 1 182 ? 3.482 33.531 31.297 1 95.5 182 LEU A CA 1
ATOM 1401 C C . LEU A 1 182 ? 2.309 33.344 30.344 1 95.5 182 LEU A C 1
ATOM 1403 O O . LEU A 1 182 ? 1.934 34.25 29.609 1 95.5 182 LEU A O 1
ATOM 1407 N N . ARG A 1 183 ? 1.79 32.188 30.391 1 95.38 183 ARG A N 1
ATOM 1408 C CA . ARG A 1 183 ? 0.646 31.875 29.547 1 95.38 183 ARG A CA 1
ATOM 1409 C C . ARG A 1 183 ? -0.559 32.75 29.906 1 95.38 183 ARG A C 1
ATOM 1411 O O . ARG A 1 183 ? -1.246 33.281 29.031 1 95.38 183 ARG A O 1
ATOM 1418 N N . GLU A 1 184 ? -0.792 32.812 31.141 1 95.69 184 GLU A N 1
ATOM 1419 C CA . GLU A 1 184 ? -1.905 33.625 31.609 1 95.69 184 GLU A CA 1
ATOM 1420 C C . GLU A 1 184 ? -1.738 35.094 31.172 1 95.69 184 GLU A C 1
ATOM 1422 O O . GLU A 1 184 ? -2.703 35.719 30.766 1 95.69 184 GLU A O 1
ATOM 1427 N N . ASP A 1 185 ? -0.538 35.562 31.297 1 96.75 185 ASP A N 1
ATOM 1428 C CA . ASP A 1 185 ? -0.245 36.938 30.859 1 96.75 185 ASP A CA 1
ATOM 1429 C C . ASP A 1 185 ? -0.462 37.094 29.359 1 96.75 185 ASP A C 1
ATOM 1431 O O . ASP A 1 185 ? -1.021 38.094 28.906 1 96.75 185 ASP A O 1
ATOM 1435 N N . SER A 1 186 ? -0.001 36.125 28.672 1 95.88 186 SER A N 1
ATOM 1436 C CA . SER A 1 186 ? -0.179 36.125 27.219 1 95.88 186 SER A CA 1
ATOM 1437 C C . SER A 1 186 ? -1.655 36.188 26.844 1 95.88 186 SER A C 1
ATOM 1439 O O . SER A 1 186 ? -2.051 36.969 25.984 1 95.88 186 SER A O 1
ATOM 1441 N N . ASP A 1 187 ? -2.449 35.375 27.5 1 94.88 187 ASP A N 1
ATOM 1442 C CA . ASP A 1 187 ? -3.879 35.312 27.219 1 94.88 187 ASP A CA 1
ATOM 1443 C C . ASP A 1 187 ? -4.547 36.656 27.516 1 94.88 187 ASP A C 1
ATOM 1445 O O . ASP A 1 187 ? -5.387 37.125 26.734 1 94.88 187 ASP A O 1
ATOM 1449 N N . ARG A 1 188 ? -4.156 37.219 28.609 1 96.69 188 ARG A N 1
ATOM 1450 C CA . ARG A 1 188 ? -4.707 38.5 29 1 96.69 188 ARG A CA 1
ATOM 1451 C C . ARG A 1 188 ? -4.406 39.562 27.953 1 96.69 188 ARG A C 1
ATOM 1453 O O . ARG A 1 188 ? -5.285 40.344 27.578 1 96.69 188 ARG A O 1
ATOM 1460 N N . ILE A 1 189 ? -3.205 39.594 27.469 1 96.31 189 ILE A N 1
ATOM 1461 C CA . ILE A 1 189 ? -2.783 40.594 26.5 1 96.31 189 ILE A CA 1
ATOM 1462 C C . ILE A 1 189 ? -3.457 40.312 25.156 1 96.31 189 ILE A C 1
ATOM 1464 O O . ILE A 1 189 ? -3.857 41.25 24.453 1 96.31 189 ILE A O 1
ATOM 1468 N N . ASP A 1 190 ? -3.529 39.094 24.844 1 94.44 190 ASP A N 1
ATOM 1469 C CA . ASP A 1 190 ? -4.227 38.75 23.609 1 94.44 190 ASP A CA 1
ATOM 1470 C C . ASP A 1 190 ? -5.672 39.219 23.641 1 94.44 190 ASP A C 1
ATOM 1472 O O . ASP A 1 190 ? -6.164 39.75 22.641 1 94.44 190 ASP A O 1
ATOM 1476 N N . ASP A 1 191 ? -6.305 39 24.766 1 95.5 191 ASP A N 1
ATOM 1477 C CA . ASP A 1 191 ? -7.68 39.469 24.938 1 95.5 191 ASP A CA 1
ATOM 1478 C C . ASP A 1 191 ? -7.77 40.969 24.797 1 95.5 191 ASP A C 1
ATOM 1480 O O . ASP A 1 191 ? -8.711 41.5 24.188 1 95.5 191 ASP A O 1
ATOM 1484 N N . ALA A 1 192 ? -6.82 41.625 25.375 1 96.62 192 ALA A N 1
ATOM 1485 C CA . ALA A 1 192 ? -6.789 43.094 25.312 1 96.62 192 ALA A CA 1
ATOM 1486 C C . ALA A 1 192 ? -6.602 43.562 23.859 1 96.62 192 ALA A C 1
ATOM 1488 O O . ALA A 1 192 ? -7.211 44.562 23.438 1 96.62 192 ALA A O 1
ATOM 1489 N N . GLU A 1 193 ? -5.75 42.875 23.172 1 95.69 193 GLU A N 1
ATOM 1490 C CA . GLU A 1 193 ? -5.523 43.219 21.766 1 95.69 193 GLU A CA 1
ATOM 1491 C C . GLU A 1 193 ? -6.773 42.938 20.938 1 95.69 193 GLU A C 1
ATOM 1493 O O . GLU A 1 193 ? -7.094 43.719 20.031 1 95.69 193 GLU A O 1
ATOM 1498 N N . GLU A 1 194 ? -7.426 41.875 21.25 1 93.69 194 GLU A N 1
ATOM 1499 C CA . GLU A 1 194 ? -8.648 41.531 20.516 1 93.69 194 GLU A CA 1
ATOM 1500 C C . GLU A 1 194 ? -9.75 42.562 20.781 1 93.69 194 GLU A C 1
ATOM 1502 O O . GLU A 1 194 ? -10.594 42.812 19.906 1 93.69 194 GLU A O 1
ATOM 1507 N N . ALA A 1 195 ? -9.719 43.125 21.938 1 95.44 195 ALA A N 1
ATOM 1508 C CA . ALA A 1 195 ? -10.711 44.125 22.328 1 95.44 195 ALA A CA 1
ATOM 1509 C C . ALA A 1 195 ? -10.508 45.438 21.547 1 95.44 195 ALA A C 1
ATOM 1511 O O . ALA A 1 195 ? -11.414 46.281 21.484 1 95.44 195 ALA A O 1
ATOM 1512 N N . LEU A 1 196 ? -9.305 45.562 20.953 1 96.19 196 LEU A N 1
ATOM 1513 C CA . LEU A 1 196 ? -9.062 46.719 20.094 1 96.19 196 LEU A CA 1
ATOM 1514 C C . LEU A 1 196 ? -9.695 46.5 18.719 1 96.19 196 LEU A C 1
ATOM 1516 O O . LEU A 1 196 ? -8.992 46.406 17.719 1 96.19 196 LEU A O 1
ATOM 1520 N N . ASP A 1 197 ? -11.008 46.531 18.734 1 94.31 197 ASP A N 1
ATOM 1521 C CA . ASP A 1 197 ? -11.742 46.25 17.516 1 94.31 197 ASP A CA 1
ATOM 1522 C C . ASP A 1 197 ? -12.023 47.531 16.719 1 94.31 197 ASP A C 1
ATOM 1524 O O . ASP A 1 197 ? -11.367 48.531 16.938 1 94.31 197 ASP A O 1
ATOM 1528 N N . ASP A 1 198 ? -12.922 47.406 15.75 1 94.38 198 ASP A N 1
ATOM 1529 C CA . ASP A 1 198 ? -13.156 48.5 14.82 1 94.38 198 ASP A CA 1
ATOM 1530 C C . ASP A 1 198 ? -13.844 49.688 15.516 1 94.38 198 ASP A C 1
ATOM 1532 O O . ASP A 1 198 ? -13.875 50.812 14.984 1 94.38 198 ASP A O 1
ATOM 1536 N N . SER A 1 199 ? -14.32 49.5 16.703 1 96.06 199 SER A N 1
ATOM 1537 C CA . SER A 1 199 ? -14.984 50.562 17.453 1 96.06 199 SER A CA 1
ATOM 1538 C C . SER A 1 199 ? -13.977 51.438 18.188 1 96.06 199 SER A C 1
ATOM 1540 O O . SER A 1 199 ? -14.32 52.531 18.672 1 96.06 199 SER A O 1
ATOM 1542 N N . VAL A 1 200 ? -12.742 50.969 18.234 1 96.69 200 VAL A N 1
ATOM 1543 C CA . VAL A 1 200 ? -11.703 51.688 18.969 1 96.69 200 VAL A CA 1
ATOM 1544 C C . VAL A 1 200 ? -10.867 52.531 18 1 96.69 200 VAL A C 1
ATOM 1546 O O . VAL A 1 200 ? -10.391 52 16.984 1 96.69 200 VAL A O 1
ATOM 1549 N N . ALA A 1 201 ? -10.672 53.812 18.391 1 96.62 201 ALA A N 1
ATOM 1550 C CA . ALA A 1 201 ? -9.852 54.688 17.547 1 96.62 201 ALA A CA 1
ATOM 1551 C C . ALA A 1 201 ? -8.375 54.344 17.672 1 96.62 201 ALA A C 1
ATOM 1553 O O . ALA A 1 201 ? -7.91 53.938 18.734 1 96.62 201 ALA A O 1
ATOM 1554 N N . ALA A 1 202 ? -7.578 54.531 16.594 1 94.69 202 ALA A N 1
ATOM 1555 C CA . ALA A 1 202 ? -6.16 54.188 16.562 1 94.69 202 ALA A CA 1
ATOM 1556 C C . ALA A 1 202 ? -5.363 55.062 17.547 1 94.69 202 ALA A C 1
ATOM 1558 O O . ALA A 1 202 ? -4.297 54.656 18.016 1 94.69 202 ALA A O 1
ATOM 1559 N N . ASP A 1 203 ? -5.918 56.188 17.875 1 94.88 203 ASP A N 1
ATOM 1560 C CA . ASP A 1 203 ? -5.199 57.094 18.766 1 94.88 203 ASP A CA 1
ATOM 1561 C C . ASP A 1 203 ? -5.719 57 20.203 1 94.88 203 ASP A C 1
ATOM 1563 O O . ASP A 1 203 ? -5.32 57.75 21.078 1 94.88 203 ASP A O 1
ATOM 1567 N N . ASP A 1 204 ? -6.648 56.031 20.391 1 96.12 204 ASP A N 1
ATOM 1568 C CA . ASP A 1 204 ? -7.141 55.781 21.75 1 96.12 204 ASP A CA 1
ATOM 1569 C C . ASP A 1 204 ? -5.988 55.406 22.688 1 96.12 204 ASP A C 1
ATOM 1571 O O . ASP A 1 204 ? -5.094 54.656 22.312 1 96.12 204 ASP A O 1
ATOM 1575 N N . PRO A 1 205 ? -5.914 55.969 23.844 1 96.31 205 PRO A N 1
ATOM 1576 C CA . PRO A 1 205 ? -4.836 55.719 24.797 1 96.31 205 PRO A CA 1
ATOM 1577 C C . PRO A 1 205 ? -4.707 54.219 25.141 1 96.31 205 PRO A C 1
ATOM 1579 O O . PRO A 1 205 ? -3.621 53.75 25.5 1 96.31 205 PRO A O 1
ATOM 1582 N N . ARG A 1 206 ? -5.777 53.531 25.031 1 97.06 206 ARG A N 1
ATOM 1583 C CA . ARG A 1 206 ? -5.75 52.094 25.297 1 97.06 206 ARG A CA 1
ATOM 1584 C C . ARG A 1 206 ? -4.797 51.375 24.344 1 97.06 206 ARG A C 1
ATOM 1586 O O . ARG A 1 206 ? -4.199 50.344 24.703 1 97.06 206 ARG A O 1
ATOM 1593 N N . VAL A 1 207 ? -4.664 51.906 23.156 1 97.44 207 VAL A N 1
ATOM 1594 C CA . VAL A 1 207 ? -3.811 51.281 22.141 1 97.44 207 VAL A CA 1
ATOM 1595 C C . VAL A 1 207 ? -2.355 51.344 22.609 1 97.44 207 VAL A C 1
ATOM 1597 O O . VAL A 1 207 ? -1.657 50.312 22.562 1 97.44 207 VAL A O 1
ATOM 1600 N N . ALA A 1 208 ? -1.924 52.438 23.062 1 96.69 208 ALA A N 1
ATOM 1601 C CA . ALA A 1 208 ? -0.557 52.594 23.562 1 96.69 208 ALA A CA 1
ATOM 1602 C C . ALA A 1 208 ? -0.321 51.75 24.797 1 96.69 208 ALA A C 1
ATOM 1604 O O . ALA A 1 208 ? 0.769 51.188 24.984 1 96.69 208 ALA A O 1
ATOM 1605 N N . GLN A 1 209 ? -1.269 51.688 25.641 1 97.44 209 GLN A N 1
ATOM 1606 C CA . GLN A 1 209 ? -1.165 50.906 26.875 1 97.44 209 GLN A CA 1
ATOM 1607 C C . GLN A 1 209 ? -0.981 49.406 26.562 1 97.44 209 GLN A C 1
ATOM 1609 O O . GLN A 1 209 ? -0.11 48.75 27.141 1 97.44 209 GLN A O 1
ATOM 1614 N N . VAL A 1 210 ? -1.822 48.938 25.656 1 97.69 210 VAL A N 1
ATOM 1615 C CA . VAL A 1 210 ? -1.739 47.531 25.297 1 97.69 210 VAL A CA 1
ATOM 1616 C C . VAL A 1 210 ? -0.412 47.25 24.594 1 97.69 210 VAL A C 1
ATOM 1618 O O . VAL A 1 210 ? 0.192 46.188 24.781 1 97.69 210 VAL A O 1
ATOM 1621 N N . ALA A 1 211 ? 0.065 48.156 23.797 1 96.88 211 ALA A N 1
ATOM 1622 C CA . ALA A 1 211 ? 1.353 48.031 23.125 1 96.88 211 ALA A CA 1
ATOM 1623 C C . ALA A 1 211 ? 2.49 47.906 24.125 1 96.88 211 ALA A C 1
ATOM 1625 O O . ALA A 1 211 ? 3.398 47.094 23.953 1 96.88 211 ALA A O 1
ATOM 1626 N N . ALA A 1 212 ? 2.387 48.75 25.141 1 96.75 212 ALA A N 1
ATOM 1627 C CA . ALA A 1 212 ? 3.402 48.719 26.188 1 96.75 212 ALA A CA 1
ATOM 1628 C C . ALA A 1 212 ? 3.363 47.375 26.953 1 96.75 212 ALA A C 1
ATOM 1630 O O . ALA A 1 212 ? 4.406 46.844 27.328 1 96.75 212 ALA A O 1
ATOM 1631 N N . GLU A 1 213 ? 2.184 46.906 27.203 1 97.31 213 GLU A N 1
ATOM 1632 C CA . GLU A 1 213 ? 2.018 45.625 27.875 1 97.31 213 GLU A CA 1
ATOM 1633 C C . GLU A 1 213 ? 2.568 44.5 27.047 1 97.31 213 GLU A C 1
ATOM 1635 O O . GLU A 1 213 ? 3.209 43.562 27.562 1 97.31 213 GLU A O 1
ATOM 1640 N N . ARG A 1 214 ? 2.273 44.562 25.766 1 96.38 214 ARG A N 1
ATOM 1641 C CA . ARG A 1 214 ? 2.803 43.531 24.859 1 96.38 214 ARG A CA 1
ATOM 1642 C C . ARG A 1 214 ? 4.328 43.562 24.844 1 96.38 214 ARG A C 1
ATOM 1644 O O . ARG A 1 214 ? 4.969 42.5 24.906 1 96.38 214 ARG A O 1
ATOM 1651 N N . HIS A 1 215 ? 4.871 44.75 24.766 1 95.69 215 HIS A N 1
ATOM 1652 C CA . HIS A 1 215 ? 6.324 44.875 24.766 1 95.69 215 HIS A CA 1
ATOM 1653 C C . HIS A 1 215 ? 6.93 44.312 26.047 1 95.69 215 HIS A C 1
ATOM 1655 O O . HIS A 1 215 ? 7.914 43.562 26.016 1 95.69 215 HIS A O 1
ATOM 1661 N N . ALA A 1 216 ? 6.336 44.688 27.172 1 95.94 216 ALA A N 1
ATOM 1662 C CA . ALA A 1 216 ? 6.809 44.219 28.469 1 95.94 216 ALA A CA 1
ATOM 1663 C C . ALA A 1 216 ? 6.73 42.688 28.547 1 95.94 216 ALA A C 1
ATOM 1665 O O . ALA A 1 216 ? 7.633 42.031 29.078 1 95.94 216 ALA A O 1
ATOM 1666 N N . PHE A 1 217 ? 5.676 42.156 28.031 1 96.38 217 PHE A N 1
ATOM 1667 C CA . PHE A 1 217 ? 5.492 40.719 28.031 1 96.38 217 PHE A CA 1
ATOM 1668 C C . PHE A 1 217 ? 6.566 40.031 27.188 1 96.38 217 PHE A C 1
ATOM 1670 O O . PHE A 1 217 ? 7.145 39.031 27.594 1 96.38 217 PHE A O 1
ATOM 1677 N N . GLU A 1 218 ? 6.773 40.562 25.969 1 95.75 218 GLU A N 1
ATOM 1678 C CA . GLU A 1 218 ? 7.777 39.969 25.078 1 95.75 218 GLU A CA 1
ATOM 1679 C C . GLU A 1 218 ? 9.164 40 25.719 1 95.75 218 GLU A C 1
ATOM 1681 O O . GLU A 1 218 ? 9.953 39.062 25.531 1 95.75 218 GLU A O 1
ATOM 1686 N N . CYS A 1 219 ? 9.477 41 26.453 1 94.81 219 CYS A N 1
ATOM 1687 C CA . CYS A 1 219 ? 10.734 41.062 27.188 1 94.81 219 CYS A CA 1
ATOM 1688 C C . CYS A 1 219 ? 10.812 39.969 28.234 1 94.81 219 CYS A C 1
ATOM 1690 O O . CYS A 1 219 ? 11.828 39.312 28.375 1 94.81 219 CYS A O 1
ATOM 1692 N N . ALA A 1 220 ? 9.727 39.812 28.969 1 95.94 220 ALA A N 1
ATOM 1693 C CA . ALA A 1 220 ? 9.664 38.781 30 1 95.94 220 ALA A CA 1
ATOM 1694 C C . ALA A 1 220 ? 9.797 37.406 29.375 1 95.94 220 ALA A C 1
ATOM 1696 O O . ALA A 1 220 ? 10.469 36.531 29.922 1 95.94 220 ALA A O 1
ATOM 1697 N N . LEU A 1 221 ? 9.094 37.25 28.281 1 95.75 221 LEU A N 1
ATOM 1698 C CA . LEU A 1 221 ? 9.141 35.969 27.594 1 95.75 221 LEU A CA 1
ATOM 1699 C C . LEU A 1 221 ? 10.562 35.656 27.125 1 95.75 221 LEU A C 1
ATOM 1701 O O . LEU A 1 221 ? 11.039 34.531 27.297 1 95.75 221 LEU A O 1
ATOM 1705 N N . GLN A 1 222 ? 11.234 36.625 26.578 1 93.69 222 GLN A N 1
ATOM 1706 C CA . GLN A 1 222 ? 12.602 36.438 26.094 1 93.69 222 GLN A CA 1
ATOM 1707 C C . GLN A 1 222 ? 13.539 36.094 27.25 1 93.69 222 GLN A C 1
ATOM 1709 O O . GLN A 1 222 ? 14.453 35.281 27.094 1 93.69 222 GLN A O 1
ATOM 1714 N N . ALA A 1 223 ? 13.352 36.719 28.328 1 94.38 223 ALA A N 1
ATOM 1715 C CA . ALA A 1 223 ? 14.164 36.406 29.5 1 94.38 223 ALA A CA 1
ATOM 1716 C C . ALA A 1 223 ? 14 34.969 29.938 1 94.38 223 ALA A C 1
ATOM 1718 O O . ALA A 1 223 ? 14.984 34.281 30.266 1 94.38 223 ALA A O 1
ATOM 1719 N N . VAL A 1 224 ? 12.812 34.469 29.938 1 95.12 224 VAL A N 1
ATOM 1720 C CA . VAL A 1 224 ? 12.539 33.094 30.312 1 95.12 224 VAL A CA 1
ATOM 1721 C C . VAL A 1 224 ? 13.18 32.156 29.312 1 95.12 224 VAL A C 1
ATOM 1723 O O . VAL A 1 224 ? 13.727 31.109 29.703 1 95.12 224 VAL A O 1
ATOM 1726 N N . ILE A 1 225 ? 13.094 32.469 28.047 1 94.44 225 ILE A N 1
ATOM 1727 C CA . ILE A 1 225 ? 13.664 31.641 26.984 1 94.44 225 ILE A CA 1
ATOM 1728 C C . ILE A 1 225 ? 15.172 31.516 27.188 1 94.44 225 ILE A C 1
ATOM 1730 O O . ILE A 1 225 ? 15.734 30.422 27.109 1 94.44 225 ILE A O 1
ATOM 1734 N N . GLU A 1 226 ? 15.789 32.594 27.531 1 91.94 226 GLU A N 1
ATOM 1735 C CA . GLU A 1 226 ? 17.234 32.594 27.75 1 91.94 226 GLU A CA 1
ATOM 1736 C C . GLU A 1 226 ? 17.625 31.828 29 1 91.94 226 GLU A C 1
ATOM 1738 O O . GLU A 1 226 ? 18.578 31.062 29 1 91.94 226 GLU A O 1
ATOM 1743 N N . GLU A 1 227 ? 16.859 31.984 29.984 1 93.5 227 GLU A N 1
ATOM 1744 C CA . GLU A 1 227 ? 17.172 31.375 31.266 1 93.5 227 GLU A CA 1
ATOM 1745 C C . GLU A 1 227 ? 16.891 29.875 31.266 1 93.5 227 GLU A C 1
ATOM 1747 O O . GLU A 1 227 ? 17.516 29.109 31.984 1 93.5 227 GLU A O 1
ATOM 1752 N N . SER A 1 228 ? 15.961 29.422 30.469 1 92.56 228 SER A N 1
ATOM 1753 C CA . SER A 1 228 ? 15.523 28.031 30.469 1 92.56 228 SER A CA 1
ATOM 1754 C C . SER A 1 228 ? 16.375 27.188 29.531 1 92.56 228 SER A C 1
ATOM 1756 O O . SER A 1 228 ? 16.141 25.984 29.391 1 92.56 228 SER A O 1
ATOM 1758 N N . GLY A 1 229 ? 17.312 27.781 28.797 1 91 229 GLY A N 1
ATOM 1759 C CA . GLY A 1 229 ? 18.156 27.047 27.875 1 91 229 GLY A CA 1
ATOM 1760 C C . GLY A 1 229 ? 17.547 26.859 26.5 1 91 229 GLY A C 1
ATOM 1761 O O . GLY A 1 229 ? 18.125 26.219 25.625 1 91 229 GLY A O 1
ATOM 1762 N N . LEU A 1 230 ? 16.344 27.344 26.344 1 90.25 230 LEU A N 1
ATOM 1763 C CA . LEU A 1 230 ? 15.648 27.219 25.062 1 90.25 230 LEU A CA 1
ATOM 1764 C C . LEU A 1 230 ? 16.391 27.984 23.969 1 90.25 230 LEU A C 1
ATOM 1766 O O . LEU A 1 230 ? 16.312 27.609 22.797 1 90.25 230 LEU A O 1
ATOM 1770 N N . GLY A 1 231 ? 17.062 29.047 24.344 1 87.12 231 GLY A N 1
ATOM 1771 C CA . GLY A 1 231 ? 17.875 29.781 23.391 1 87.12 231 GLY A CA 1
ATOM 1772 C C . GLY A 1 231 ? 18.984 28.953 22.781 1 87.12 231 GLY A C 1
ATOM 1773 O O . GLY A 1 231 ? 19.203 29 21.562 1 87.12 231 GLY A O 1
ATOM 1774 N N . GLU A 1 232 ? 19.594 28.156 23.641 1 88.38 232 GLU A N 1
ATOM 1775 C CA . GLU A 1 232 ? 20.625 27.234 23.156 1 88.38 232 GLU A CA 1
ATOM 1776 C C . GLU A 1 232 ? 20.031 26.156 22.25 1 88.38 232 GLU A C 1
ATOM 1778 O O . GLU A 1 232 ? 20.672 25.734 21.281 1 88.38 232 GLU A O 1
ATOM 1783 N N . ASP A 1 233 ? 18.875 25.797 22.625 1 89.31 233 ASP A N 1
ATOM 1784 C CA . ASP A 1 233 ? 18.188 24.828 21.797 1 89.31 233 ASP A CA 1
ATOM 1785 C C . ASP A 1 233 ? 17.953 25.375 20.391 1 89.31 233 ASP A C 1
ATOM 1787 O O . ASP A 1 233 ? 18.031 24.625 19.406 1 89.31 233 ASP A O 1
ATOM 1791 N N . ASP A 1 234 ? 17.641 26.641 20.312 1 89.38 234 ASP A N 1
ATOM 1792 C CA . ASP A 1 234 ? 17.438 27.281 19 1 89.38 234 ASP A CA 1
ATOM 1793 C C . ASP A 1 234 ? 18.703 27.219 18.156 1 89.38 234 ASP A C 1
ATOM 1795 O O . ASP A 1 234 ? 18.656 26.938 16.969 1 89.38 234 ASP A O 1
ATOM 1799 N N . ASP A 1 235 ? 19.781 27.453 18.859 1 88.69 235 ASP A N 1
ATOM 1800 C CA . ASP A 1 235 ? 21.047 27.375 18.156 1 88.69 235 ASP A CA 1
ATOM 1801 C C . ASP A 1 235 ? 21.312 25.969 17.625 1 88.69 235 ASP A C 1
ATOM 1803 O O . ASP A 1 235 ? 21.828 25.797 16.531 1 88.69 235 ASP A O 1
ATOM 1807 N N . ALA A 1 236 ? 20.922 25.047 18.438 1 90.19 236 ALA A N 1
ATOM 1808 C CA . ALA A 1 236 ? 21.125 23.656 18.062 1 90.19 236 ALA A CA 1
ATOM 1809 C C . ALA A 1 236 ? 20.234 23.266 16.891 1 90.19 236 ALA A C 1
ATOM 1811 O O . ALA A 1 236 ? 20.547 22.328 16.141 1 90.19 236 ALA A O 1
ATOM 1812 N N . LEU A 1 237 ? 19.109 23.969 16.734 1 90.12 237 LEU A N 1
ATOM 1813 C CA . LEU A 1 237 ? 18.203 23.688 15.633 1 90.12 237 LEU A CA 1
ATOM 1814 C C . LEU A 1 237 ? 18.859 23.969 14.289 1 90.12 237 LEU A C 1
ATOM 1816 O O . LEU A 1 237 ? 18.625 23.266 13.312 1 90.12 237 LEU A O 1
ATOM 1820 N N . PHE A 1 238 ? 19.672 25.016 14.305 1 89.81 238 PHE A N 1
ATOM 1821 C CA . PHE A 1 238 ? 20.375 25.359 13.07 1 89.81 238 PHE A CA 1
ATOM 1822 C C . PHE A 1 238 ? 21.328 24.234 12.672 1 89.81 238 PHE A C 1
ATOM 1824 O O . PHE A 1 238 ? 21.406 23.844 11.508 1 89.81 238 PHE A O 1
ATOM 1831 N N . ASP A 1 239 ? 21.969 23.719 13.641 1 89.06 239 ASP A N 1
ATOM 1832 C CA . ASP A 1 239 ? 22.891 22.609 13.391 1 89.06 239 ASP A CA 1
ATOM 1833 C C . ASP A 1 239 ? 22.156 21.375 12.898 1 89.06 239 ASP A C 1
ATOM 1835 O O . ASP A 1 239 ? 22.609 20.719 11.961 1 89.06 239 ASP A O 1
ATOM 1839 N N . ALA A 1 240 ? 21.141 21.078 13.57 1 89 240 ALA A N 1
ATOM 1840 C CA . ALA A 1 240 ? 20.344 19.922 13.195 1 89 240 ALA A CA 1
ATOM 1841 C C . ALA A 1 240 ? 19.797 20.047 11.773 1 89 240 ALA A C 1
ATOM 1843 O O . ALA A 1 240 ? 19.781 19.078 11.016 1 89 240 ALA A O 1
ATOM 1844 N N . TRP A 1 241 ? 19.375 21.219 11.422 1 88.44 241 TRP A N 1
ATOM 1845 C CA . TRP A 1 241 ? 18.828 21.484 10.094 1 88.44 241 TRP A CA 1
ATOM 1846 C C . TRP A 1 241 ? 19.891 21.297 9.016 1 88.44 241 TRP A C 1
ATOM 1848 O O . TRP A 1 241 ? 19.641 20.672 7.984 1 88.44 241 TRP A O 1
ATOM 1858 N N . ASP A 1 242 ? 21.031 21.812 9.32 1 86.12 242 ASP A N 1
ATOM 1859 C CA . ASP A 1 242 ? 22.141 21.719 8.383 1 86.12 242 ASP A CA 1
ATOM 1860 C C . ASP A 1 242 ? 22.547 20.25 8.172 1 86.12 242 ASP A C 1
ATOM 1862 O O . ASP A 1 242 ? 22.922 19.859 7.059 1 86.12 242 ASP A O 1
ATOM 1866 N N . THR A 1 243 ? 22.5 19.5 9.188 1 86.06 243 THR A N 1
ATOM 1867 C CA . THR A 1 243 ? 22.828 18.094 9.102 1 86.06 243 THR A CA 1
ATOM 1868 C C . THR A 1 243 ? 21.828 17.344 8.219 1 86.06 243 THR A C 1
ATOM 1870 O O . THR A 1 243 ? 22.219 16.469 7.438 1 86.06 243 THR A O 1
ATOM 1873 N N . LEU A 1 244 ? 20.625 17.688 8.367 1 82.69 244 LEU A N 1
ATOM 1874 C CA . LEU A 1 244 ? 19.562 17.016 7.613 1 82.69 244 LEU A CA 1
ATOM 1875 C C . LEU A 1 244 ? 19.547 17.484 6.164 1 82.69 244 LEU A C 1
ATOM 1877 O O . LEU A 1 244 ? 19.047 16.781 5.281 1 82.69 244 LEU A O 1
ATOM 1881 N N . HIS A 1 245 ? 20.047 18.688 5.934 1 82.94 245 HIS A N 1
ATOM 1882 C CA . HIS A 1 245 ? 20.062 19.266 4.594 1 82.94 245 HIS A CA 1
ATOM 1883 C C . HIS A 1 245 ? 21.469 19.719 4.207 1 82.94 245 HIS A C 1
ATOM 1885 O O . HIS A 1 245 ? 21.719 20.922 4.102 1 82.94 245 HIS A O 1
ATOM 1891 N N . PRO A 1 246 ? 22.375 18.672 3.934 1 73.5 246 PRO A N 1
ATOM 1892 C CA . PRO A 1 246 ? 23.75 19.031 3.621 1 73.5 246 PRO A CA 1
ATOM 1893 C C . PRO A 1 246 ? 23.891 19.781 2.295 1 73.5 246 PRO A C 1
ATOM 1895 O O . PRO A 1 246 ? 23.094 19.562 1.373 1 73.5 246 PRO A O 1
ATOM 1898 N N . ALA A 1 247 ? 24.641 20.906 2.393 1 59.66 247 ALA A N 1
ATOM 1899 C CA . ALA A 1 247 ? 24.922 21.641 1.158 1 59.66 247 ALA A CA 1
ATOM 1900 C C . ALA A 1 247 ? 25.5 20.703 0.094 1 59.66 247 ALA A C 1
ATOM 1902 O O . ALA A 1 247 ? 26.266 19.781 0.41 1 59.66 247 ALA A O 1
ATOM 1903 N N . ALA A 1 248 ? 25.031 20.438 -0.988 1 52.44 248 ALA A N 1
ATOM 1904 C CA . ALA A 1 248 ? 25.688 19.719 -2.072 1 52.44 248 ALA A CA 1
ATOM 1905 C C . ALA A 1 248 ? 27.188 20.031 -2.121 1 52.44 248 ALA A C 1
ATOM 1907 O O . ALA A 1 248 ? 27.578 21.188 -1.896 1 52.44 248 ALA A O 1
ATOM 1908 N N . ALA A 1 249 ? 28.188 19.203 -2.084 1 42.38 249 ALA A N 1
ATOM 1909 C CA . ALA A 1 249 ? 29.625 19.328 -2.332 1 42.38 249 ALA A CA 1
ATOM 1910 C C . ALA A 1 249 ? 29.891 20.359 -3.434 1 42.38 249 ALA A C 1
ATOM 1912 O O . ALA A 1 249 ? 29.125 20.484 -4.383 1 42.38 249 ALA A O 1
ATOM 1913 N N . ASP A 1 250 ? 31.094 21.328 -3.309 1 36.75 250 ASP A N 1
ATOM 1914 C CA . ASP A 1 250 ? 31.797 22.141 -4.293 1 36.75 250 ASP A CA 1
ATOM 1915 C C . ASP A 1 250 ? 32.219 21.297 -5.504 1 36.75 250 ASP A C 1
ATOM 1917 O O . ASP A 1 250 ? 33.25 20.656 -5.488 1 36.75 250 ASP A O 1
ATOM 1921 N N . GLY A 1 251 ? 31.891 20.438 -6.309 1 35.56 251 GLY A N 1
ATOM 1922 C CA . GLY A 1 251 ? 32.75 20.328 -7.473 1 35.56 251 GLY A CA 1
ATOM 1923 C C . GLY A 1 251 ? 33.312 21.656 -7.922 1 35.56 251 GLY A C 1
ATOM 1924 O O . GLY A 1 251 ? 33.031 22.688 -7.328 1 35.56 251 GLY A O 1
ATOM 1925 N N . GLY A 1 252 ? 33.969 21.859 -9.352 1 32.31 252 GLY A N 1
ATOM 1926 C CA . GLY A 1 252 ? 34.688 22.922 -10.062 1 32.31 252 GLY A CA 1
ATOM 1927 C C . GLY A 1 252 ? 34.188 24.312 -9.711 1 32.31 252 GLY A C 1
ATOM 1928 O O . GLY A 1 252 ? 33.125 24.453 -9.109 1 32.31 252 GLY A O 1
ATOM 1929 N N . GLU A 1 253 ? 35.094 25.484 -10.031 1 31.67 253 GLU A N 1
ATOM 1930 C CA . GLU A 1 253 ? 35.125 26.922 -10.258 1 31.67 253 GLU A CA 1
ATOM 1931 C C . GLU A 1 253 ? 33.75 27.438 -10.688 1 31.67 253 GLU A C 1
ATOM 1933 O O . GLU A 1 253 ? 33.469 28.641 -10.617 1 31.67 253 GLU A O 1
ATOM 1938 N N . ASP A 1 254 ? 33.219 26.859 -11.727 1 31.14 254 ASP A N 1
ATOM 1939 C CA . ASP A 1 254 ? 32.156 27.766 -12.156 1 31.14 254 ASP A CA 1
ATOM 1940 C C . ASP A 1 254 ? 31.109 27.938 -11.062 1 31.14 254 ASP A C 1
ATOM 1942 O O . ASP A 1 254 ? 30.109 27.219 -11.023 1 31.14 254 ASP A O 1
ATOM 1946 N N . ALA A 1 255 ? 31.594 27.906 -9.812 1 30.19 255 ALA A N 1
ATOM 1947 C CA . ALA A 1 255 ? 30.969 28.125 -8.516 1 30.19 255 ALA A CA 1
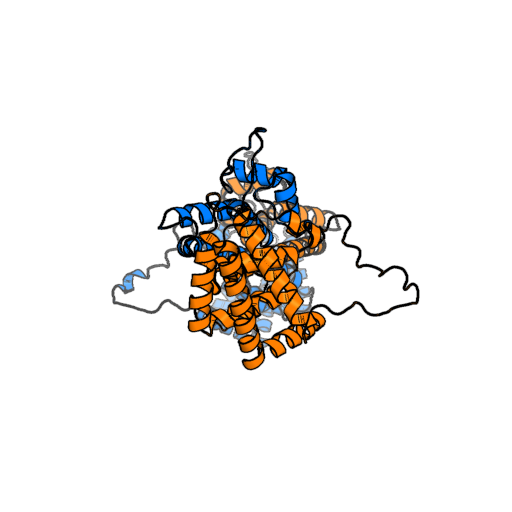ATOM 1948 C C . ALA A 1 255 ? 30 29.297 -8.57 1 30.19 255 ALA A C 1
ATOM 1950 O O . ALA A 1 255 ? 29.516 29.766 -7.539 1 30.19 255 ALA A O 1
ATOM 1951 N N . ALA A 1 256 ? 30.375 30.203 -9.438 1 29.2 256 ALA A N 1
ATOM 1952 C CA . ALA A 1 256 ? 29.688 31.5 -9.367 1 29.2 256 ALA A CA 1
ATOM 1953 C C . ALA A 1 256 ? 28.172 31.328 -9.344 1 29.2 256 ALA A C 1
ATOM 1955 O O . ALA A 1 256 ? 27.438 32.312 -9.234 1 29.2 256 ALA A O 1
ATOM 1956 N N . GLY A 1 257 ? 27.797 30.297 -9.969 1 27.66 257 GLY A N 1
ATOM 1957 C CA . GLY A 1 257 ? 26.375 30.359 -10.273 1 27.66 257 GLY A CA 1
ATOM 1958 C C . GLY A 1 257 ? 25.5 30.078 -9.07 1 27.66 257 GLY A C 1
ATOM 1959 O O . GLY A 1 257 ? 24.328 29.734 -9.227 1 27.66 257 GLY A O 1
ATOM 1960 N N . LEU A 1 258 ? 26.031 29.516 -8.016 1 29.08 258 LEU A N 1
ATOM 1961 C CA . LEU A 1 258 ? 25.125 29.422 -6.875 1 29.08 258 LEU A CA 1
ATOM 1962 C C . LEU A 1 258 ? 24.547 30.781 -6.523 1 29.08 258 LEU A C 1
ATOM 1964 O O . LEU A 1 258 ? 25.156 31.547 -5.777 1 29.08 258 LEU A O 1
ATOM 1968 N N . SER A 1 259 ? 24.312 31.578 -7.527 1 27.11 259 SER A N 1
ATOM 1969 C CA . SER A 1 259 ? 23.484 32.75 -7.281 1 27.11 259 SER A CA 1
ATOM 1970 C C . SER A 1 259 ? 22.547 32.531 -6.105 1 27.11 259 SER A C 1
ATOM 1972 O O . SER A 1 259 ? 22.328 31.406 -5.668 1 27.11 259 SER A O 1
ATOM 1974 N N . SER A 1 260 ? 21.844 33.656 -5.738 1 30.12 260 SER A N 1
ATOM 1975 C CA . SER A 1 260 ? 20.531 33.875 -5.137 1 30.12 260 SER A CA 1
ATOM 1976 C C . SER A 1 260 ? 19.625 32.688 -5.324 1 30.12 260 SER A C 1
ATOM 1978 O O . SER A 1 260 ? 19.438 32.188 -6.449 1 30.12 260 SER A O 1
ATOM 1980 N N . GLY A 1 261 ? 19.859 31.672 -4.512 1 31.7 261 GLY A N 1
ATOM 1981 C CA . GLY A 1 261 ? 19.047 30.469 -4.508 1 31.7 261 GLY A CA 1
ATOM 1982 C C . GLY A 1 261 ? 17.781 30.609 -5.328 1 31.7 261 GLY A C 1
ATOM 1983 O O . GLY A 1 261 ? 16.984 31.531 -5.113 1 31.7 261 GLY A O 1
ATOM 1984 N N . SER A 1 262 ? 17.859 30.328 -6.516 1 33.31 262 SER A N 1
ATOM 1985 C CA . SER A 1 262 ? 16.812 30.344 -7.531 1 33.31 262 SER A CA 1
ATOM 1986 C C . SER A 1 262 ? 15.484 29.859 -6.957 1 33.31 262 SER A C 1
ATOM 1988 O O . SER A 1 262 ? 15.367 28.688 -6.559 1 33.31 262 SER A O 1
ATOM 1990 N N . ARG A 1 263 ? 14.875 30.688 -6.059 1 38.09 263 ARG A N 1
ATOM 1991 C CA . ARG A 1 263 ? 13.438 30.578 -5.828 1 38.09 263 ARG A CA 1
ATOM 1992 C C . ARG A 1 263 ? 12.75 29.844 -6.973 1 38.09 263 ARG A C 1
ATOM 1994 O O . ARG A 1 263 ? 12.891 30.219 -8.133 1 38.09 263 ARG A O 1
ATOM 2001 N N . GLU A 1 264 ? 12.891 28.703 -7.133 1 40.12 264 GLU A N 1
ATOM 2002 C CA . GLU A 1 264 ? 12.07 28.141 -8.203 1 40.12 264 GLU A CA 1
ATOM 2003 C C . GLU A 1 264 ? 11.109 29.172 -8.773 1 40.12 264 GLU A C 1
ATOM 2005 O O . GLU A 1 264 ? 10.57 30 -8.031 1 40.12 264 GLU A O 1
ATOM 2010 N N . ALA A 1 265 ? 11.016 29.672 -9.961 1 42 265 ALA A N 1
ATOM 2011 C CA . ALA A 1 265 ? 10.281 30.734 -10.633 1 42 265 ALA A CA 1
ATOM 2012 C C . ALA A 1 265 ? 9.031 31.125 -9.844 1 42 265 ALA A C 1
ATOM 2014 O O . ALA A 1 265 ? 8.586 32.281 -9.906 1 42 265 ALA A O 1
ATOM 2015 N N . GLY A 1 266 ? 8.25 30.188 -9.242 1 48.62 266 GLY A N 1
ATOM 2016 C CA . GLY A 1 266 ? 6.93 30.391 -8.672 1 48.62 266 GLY A CA 1
ATOM 2017 C C . GLY A 1 266 ? 6.945 30.516 -7.164 1 48.62 266 GLY A C 1
ATOM 2018 O O . GLY A 1 266 ? 5.906 30.391 -6.512 1 48.62 266 GLY A O 1
ATOM 2019 N N . SER A 1 267 ? 8.125 30.469 -6.508 1 61.66 267 SER A N 1
ATOM 2020 C CA . SER A 1 267 ? 8.117 30.375 -5.051 1 61.66 267 SER A CA 1
ATOM 2021 C C . SER A 1 267 ? 7.922 31.75 -4.418 1 61.66 267 SER A C 1
ATOM 2023 O O . SER A 1 267 ? 8.609 32.719 -4.781 1 61.66 267 SER A O 1
ATOM 2025 N N . MET A 1 268 ? 6.957 32.031 -3.908 1 73.06 268 MET A N 1
ATOM 2026 C CA . MET A 1 268 ? 6.551 33.25 -3.186 1 73.06 268 MET A CA 1
ATOM 2027 C C . MET A 1 268 ? 7.523 33.562 -2.055 1 73.06 268 MET A C 1
ATOM 2029 O O . MET A 1 268 ? 7.926 32.656 -1.311 1 73.06 268 MET A O 1
ATOM 2033 N N . SER A 1 269 ? 8.219 34.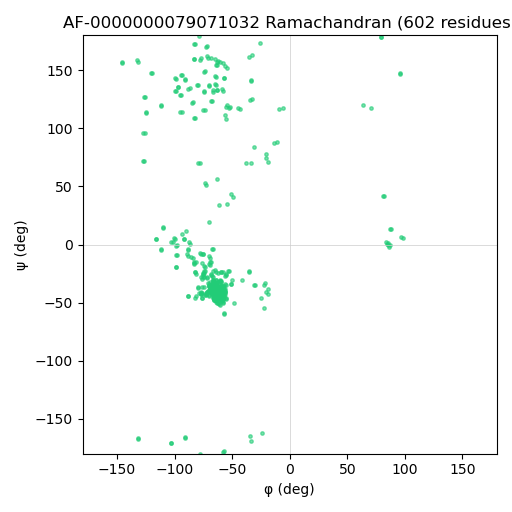781 -2.107 1 80.81 269 SER A N 1
ATOM 2034 C CA . SER A 1 269 ? 9.094 35.219 -1.026 1 80.81 269 SER A CA 1
ATOM 2035 C C . SER A 1 269 ? 8.344 35.312 0.298 1 80.81 269 SER A C 1
ATOM 2037 O O . SER A 1 269 ? 7.117 35.375 0.316 1 80.81 269 SER A O 1
ATOM 2039 N N . ALA A 1 270 ? 9.125 35.219 1.375 1 83.06 270 ALA A N 1
ATOM 2040 C CA . ALA A 1 270 ? 8.508 35.344 2.693 1 83.06 270 ALA A CA 1
ATOM 2041 C C . ALA A 1 270 ? 7.75 36.656 2.822 1 83.06 270 ALA A C 1
ATOM 2043 O O . ALA A 1 270 ? 6.656 36.719 3.385 1 83.06 270 ALA A O 1
ATOM 2044 N N . ARG A 1 271 ? 8.383 37.719 2.258 1 81.38 271 ARG A N 1
ATOM 2045 C CA . ARG A 1 271 ? 7.758 39.031 2.316 1 81.38 271 ARG A CA 1
ATOM 2046 C C . ARG A 1 271 ? 6.438 39.062 1.551 1 81.38 271 ARG A C 1
ATOM 2048 O O . ARG A 1 271 ? 5.441 39.594 2.025 1 81.38 271 ARG A O 1
ATOM 2055 N N . GLU A 1 272 ? 6.508 38.406 0.449 1 84.31 272 GLU A N 1
ATOM 2056 C CA . GLU A 1 272 ? 5.293 38.312 -0.357 1 84.31 272 GLU A CA 1
ATOM 2057 C C . GLU A 1 272 ? 4.223 37.5 0.348 1 84.31 272 GLU A C 1
ATOM 2059 O O . GLU A 1 272 ? 3.041 37.844 0.318 1 84.31 272 GLU A O 1
ATOM 2064 N N . ALA A 1 273 ? 4.66 36.469 0.99 1 88.44 273 ALA A N 1
ATOM 2065 C CA . ALA A 1 273 ? 3.73 35.594 1.679 1 88.44 273 ALA A CA 1
ATOM 2066 C C . ALA A 1 273 ? 3.051 36.281 2.844 1 88.44 273 ALA A C 1
ATOM 2068 O O . ALA A 1 273 ? 1.85 36.125 3.07 1 88.44 273 ALA A O 1
ATOM 2069 N N . ILE A 1 274 ? 3.809 37.094 3.535 1 86 274 ILE A N 1
ATOM 2070 C CA . ILE A 1 274 ? 3.271 37.844 4.672 1 86 274 ILE A CA 1
ATOM 2071 C C . ILE A 1 274 ? 2.162 38.781 4.199 1 86 274 ILE A C 1
ATOM 2073 O O . ILE A 1 274 ? 1.133 38.906 4.867 1 86 274 ILE A O 1
ATOM 2077 N N . GLY A 1 275 ? 2.383 39.281 3.064 1 87 275 GLY A N 1
ATOM 2078 C CA . GLY A 1 275 ? 1.417 40.219 2.508 1 87 275 GLY A CA 1
ATOM 2079 C C . GLY A 1 275 ? 0.16 39.562 1.995 1 87 275 GLY A C 1
ATOM 2080 O O . GLY A 1 275 ? -0.839 40.219 1.715 1 87 275 GLY A O 1
ATOM 2081 N N . LYS A 1 276 ? 0.151 38.281 1.962 1 90.44 276 LYS A N 1
ATOM 2082 C CA . LYS A 1 276 ? -0.983 37.562 1.391 1 90.44 276 LYS A CA 1
ATOM 2083 C C . LYS A 1 276 ? -1.752 36.812 2.469 1 90.44 276 LYS A C 1
ATOM 2085 O O . LYS A 1 276 ? -2.791 36.188 2.189 1 90.44 276 LYS A O 1
ATOM 2090 N N . MET A 1 277 ? -1.263 36.844 3.658 1 93.44 277 MET A N 1
ATOM 2091 C CA . MET A 1 277 ? -1.965 36.219 4.77 1 93.44 277 MET A CA 1
ATOM 2092 C C . MET A 1 277 ? -2.857 37.219 5.496 1 93.44 277 MET A C 1
ATOM 2094 O O . MET A 1 277 ? -2.365 38.156 6.102 1 93.44 277 MET A O 1
ATOM 2098 N N . PRO A 1 278 ? -4.094 37 5.41 1 94 278 PRO A N 1
ATOM 2099 C CA . PRO A 1 278 ? -5 37.969 6.055 1 94 278 PRO A CA 1
ATOM 2100 C C . PRO A 1 278 ? -5.129 37.75 7.559 1 94 278 PRO A C 1
ATOM 2102 O O . PRO A 1 278 ? -5.121 36.594 8.016 1 94 278 PRO A O 1
ATOM 2105 N N . TYR A 1 279 ? -5.094 38.938 8.109 1 91.25 279 TYR A N 1
ATOM 2106 C CA . TYR A 1 279 ? -5.449 38.938 9.516 1 91.25 279 TYR A CA 1
ATOM 2107 C C . TYR A 1 279 ? -6.574 39.938 9.773 1 91.25 279 TYR A C 1
ATOM 2109 O O . TYR A 1 279 ? -6.719 40.938 9.047 1 91.25 279 TYR A O 1
ATOM 2117 N N . ASP A 1 280 ? -7.625 39.781 10.305 1 88.62 280 ASP A N 1
ATOM 2118 C CA . ASP A 1 280 ? -8.766 40.656 10.539 1 88.62 280 ASP A CA 1
ATOM 2119 C C . ASP A 1 280 ? -8.453 41.688 11.617 1 88.62 280 ASP A C 1
ATOM 2121 O O . ASP A 1 280 ? -9.258 41.906 12.531 1 88.62 280 ASP A O 1
ATOM 2125 N N . PHE A 1 281 ? -7.336 42.375 11.438 1 91.56 281 PHE A N 1
ATOM 2126 C CA . PHE A 1 281 ? -6.93 43.344 12.453 1 91.56 281 PHE A CA 1
ATOM 2127 C C . PHE A 1 281 ? -7.566 44.688 12.195 1 91.56 281 PHE A C 1
ATOM 2129 O O . PHE A 1 281 ? -7.594 45.156 11.055 1 91.56 281 PHE A O 1
ATOM 2136 N N . SER A 1 282 ? -8.102 45.344 13.227 1 93.56 282 SER A N 1
ATOM 2137 C CA . SER A 1 282 ? -8.609 46.719 13.156 1 93.56 282 SER A CA 1
ATOM 2138 C C . SER A 1 282 ? -7.469 47.719 13.047 1 93.56 282 SER A C 1
ATOM 2140 O O . SER A 1 282 ? -6.309 47.375 13.312 1 93.56 282 SER A O 1
ATOM 2142 N N . PRO A 1 283 ? -7.734 48.938 12.617 1 93.56 283 PRO A N 1
ATOM 2143 C CA . PRO A 1 283 ? -6.699 49.969 12.609 1 93.56 283 PRO A CA 1
ATOM 2144 C C . PRO A 1 283 ? -6.066 50.188 13.977 1 93.56 283 PRO A C 1
ATOM 2146 O O . PRO A 1 283 ? -4.859 50.438 14.078 1 93.56 283 PRO A O 1
ATOM 2149 N N . ALA A 1 284 ? -6.887 50.031 14.992 1 95.75 284 ALA A N 1
ATOM 2150 C CA . ALA A 1 284 ? -6.363 50.188 16.344 1 95.75 284 ALA A CA 1
ATOM 2151 C C . ALA A 1 284 ? -5.367 49.062 16.672 1 95.75 284 ALA A C 1
ATOM 2153 O O . ALA A 1 284 ? -4.324 49.344 17.281 1 95.75 284 ALA A O 1
ATOM 2154 N N . ARG A 1 285 ? -5.727 47.906 16.297 1 94.5 285 ARG A N 1
ATOM 2155 C CA . ARG A 1 285 ? -4.844 46.781 16.547 1 94.5 285 ARG A CA 1
ATOM 2156 C C . ARG A 1 285 ? -3.539 46.938 15.766 1 94.5 285 ARG A C 1
ATOM 2158 O O . ARG A 1 285 ? -2.471 46.594 16.281 1 94.5 285 ARG A O 1
ATOM 2165 N N . LEU A 1 286 ? -3.57 47.406 14.57 1 92.69 286 LEU A N 1
ATOM 2166 C CA . LEU A 1 286 ? -2.377 47.625 13.758 1 92.69 286 LEU A CA 1
ATOM 2167 C C . LEU A 1 286 ? -1.47 48.688 14.383 1 92.69 286 LEU A C 1
ATOM 2169 O O . LEU A 1 286 ? -0.248 48.5 14.414 1 92.69 286 LEU A O 1
ATOM 2173 N N . ARG A 1 287 ? -2.111 49.688 14.789 1 94.12 287 ARG A N 1
ATOM 2174 C CA . ARG A 1 287 ? -1.34 50.719 15.453 1 94.12 287 ARG A CA 1
ATOM 2175 C C . ARG A 1 287 ? -0.669 50.219 16.719 1 94.12 287 ARG A C 1
ATOM 2177 O O . ARG A 1 287 ? 0.465 50.562 17.016 1 94.12 287 ARG A O 1
ATOM 2184 N N . CYS A 1 288 ? -1.39 49.375 17.422 1 94.94 288 CYS A N 1
ATOM 2185 C CA . CYS A 1 288 ? -0.841 48.75 18.609 1 94.94 288 CYS A CA 1
ATOM 2186 C C . CYS A 1 288 ? 0.414 47.938 18.281 1 94.94 288 CYS A C 1
ATOM 2188 O O . CYS A 1 288 ? 1.423 48.062 18.984 1 94.94 288 CYS A O 1
ATOM 2190 N N . MET A 1 289 ? 0.373 47.219 17.219 1 92.56 289 MET A N 1
ATOM 2191 C CA . MET A 1 289 ? 1.502 46.406 16.797 1 92.56 289 MET A CA 1
ATOM 2192 C C . MET A 1 289 ? 2.691 47.281 16.406 1 92.56 289 MET A C 1
ATOM 2194 O O . MET A 1 289 ? 3.834 46.969 16.75 1 92.56 289 MET A O 1
ATOM 2198 N N . GLU A 1 290 ? 2.418 48.281 15.742 1 91.81 290 GLU A N 1
ATOM 2199 C CA . GLU A 1 290 ? 3.461 49.219 15.336 1 91.81 290 GLU A CA 1
ATOM 2200 C C . GLU A 1 290 ? 4.16 49.844 16.547 1 91.81 290 GLU A C 1
ATOM 2202 O O . GLU A 1 290 ? 5.387 49.938 16.578 1 91.81 290 GLU A O 1
ATOM 2207 N N . LEU A 1 291 ? 3.352 50.219 17.469 1 93.5 291 LEU A N 1
ATOM 2208 C CA . LEU A 1 291 ? 3.896 50.875 18.672 1 93.5 291 LEU A CA 1
ATOM 2209 C C . LEU A 1 291 ? 4.746 49.875 19.469 1 93.5 291 LEU A C 1
ATOM 2211 O O . LEU A 1 291 ? 5.797 50.25 20 1 93.5 291 LEU A O 1
ATOM 2215 N N . ALA A 1 292 ? 4.262 48.688 19.547 1 92.44 292 ALA A N 1
ATOM 2216 C CA . ALA A 1 292 ? 5.027 47.656 20.25 1 92.44 292 ALA A CA 1
ATOM 2217 C C . ALA A 1 292 ? 6.379 47.438 19.578 1 92.44 292 ALA A C 1
ATOM 2219 O O . ALA A 1 292 ? 7.391 47.219 20.266 1 92.44 292 ALA A O 1
ATOM 2220 N N . GLU A 1 293 ? 6.434 47.438 18.297 1 89.69 293 GLU A N 1
ATOM 2221 C CA . GLU A 1 293 ? 7.672 47.25 17.547 1 89.69 293 GLU A CA 1
ATOM 2222 C C . GLU A 1 293 ? 8.617 48.438 17.766 1 89.69 293 GLU A C 1
ATOM 2224 O O . GLU A 1 293 ? 9.836 48.25 17.828 1 89.69 293 GLU A O 1
ATOM 2229 N N . GLU A 1 294 ? 8.023 49.562 17.781 1 91 294 GLU A N 1
ATOM 2230 C CA . GLU A 1 294 ? 8.828 50.781 18.031 1 91 294 GLU A CA 1
ATOM 2231 C C . GLU A 1 294 ? 9.492 50.719 19.406 1 91 294 GLU A C 1
ATOM 2233 O O . GLU A 1 294 ? 10.641 51.125 19.562 1 91 294 GLU A O 1
ATOM 2238 N N . LEU A 1 295 ? 8.719 50.25 20.344 1 91.88 295 LEU A N 1
ATOM 2239 C CA . LEU A 1 295 ? 9.258 50.125 21.688 1 91.88 295 LEU A CA 1
ATOM 2240 C C . LEU A 1 295 ? 10.406 49.125 21.719 1 91.88 295 LEU A C 1
ATOM 2242 O O . LEU A 1 295 ? 11.406 49.344 22.406 1 91.88 295 LEU A O 1
ATOM 2246 N N . SER A 1 296 ? 10.258 48.094 20.984 1 89.19 296 SER A N 1
ATOM 2247 C CA . SER A 1 296 ? 11.305 47.094 20.922 1 89.19 296 SER A CA 1
ATOM 2248 C C . SER A 1 296 ? 12.562 47.625 20.25 1 89.19 296 SER A C 1
ATOM 2250 O O . SER A 1 296 ? 13.68 47.281 20.641 1 89.19 296 SER A O 1
ATOM 2252 N N . ALA A 1 297 ? 12.344 48.375 19.219 1 87.31 297 ALA A N 1
ATOM 2253 C CA . ALA A 1 297 ? 13.477 48.969 18.516 1 87.31 297 ALA A CA 1
ATOM 2254 C C . ALA A 1 297 ? 14.242 49.938 19.406 1 87.31 297 ALA A C 1
ATOM 2256 O O . ALA A 1 297 ? 15.469 50.031 19.344 1 87.31 297 ALA A O 1
ATOM 2257 N N . ARG A 1 298 ? 13.555 50.562 20.156 1 87.31 298 ARG A N 1
ATOM 2258 C CA . ARG A 1 298 ? 14.172 51.531 21.078 1 87.31 298 ARG A CA 1
ATOM 2259 C C . ARG A 1 298 ? 14.992 50.812 22.141 1 87.31 298 ARG A C 1
ATOM 2261 O O . ARG A 1 298 ? 16.078 51.281 22.5 1 87.31 298 ARG A O 1
ATOM 2268 N N . ASP A 1 299 ? 14.5 49.75 22.625 1 85.88 299 ASP A N 1
ATOM 2269 C CA . ASP A 1 299 ? 15.211 49 23.641 1 85.88 299 ASP A CA 1
ATOM 2270 C C . ASP A 1 299 ? 16.5 48.375 23.062 1 85.88 299 ASP A C 1
ATOM 2272 O O . ASP A 1 299 ? 17.5 48.281 23.781 1 85.88 299 ASP A O 1
ATOM 2276 N N . SER A 1 300 ? 16.422 48 21.812 1 77.5 300 SER A N 1
ATOM 2277 C CA . SER A 1 300 ? 17.594 47.406 21.172 1 77.5 300 SER A CA 1
ATOM 2278 C C . SER A 1 300 ? 18.672 48.438 20.922 1 77.5 300 SER A C 1
ATOM 2280 O O . SER A 1 300 ? 19.859 48.125 20.922 1 77.5 300 SER A O 1
ATOM 2282 N N . ALA A 1 301 ? 18.188 49.656 20.641 1 74.81 301 ALA A N 1
ATOM 2283 C CA . ALA A 1 301 ? 19.141 50.75 20.391 1 74.81 301 ALA A CA 1
ATOM 2284 C C . ALA A 1 301 ? 19.781 51.219 21.688 1 74.81 301 ALA A C 1
ATOM 2286 O O . ALA A 1 301 ? 20.906 51.719 21.688 1 74.81 301 ALA A O 1
ATOM 2287 N N . ALA A 1 302 ? 19.094 51 22.75 1 71.5 302 ALA A N 1
ATOM 2288 C CA . ALA A 1 302 ? 19.609 51.469 24.031 1 71.5 302 ALA A CA 1
ATOM 2289 C C . ALA A 1 302 ? 20.609 50.469 24.625 1 71.5 302 ALA A C 1
ATOM 2291 O O . ALA A 1 302 ? 21.406 50.812 25.5 1 71.5 302 ALA A O 1
ATOM 2292 N N . THR A 1 303 ? 20.688 49.25 24.172 1 60.59 303 THR A N 1
ATOM 2293 C CA . THR A 1 303 ? 21.672 48.281 24.641 1 60.59 303 THR A CA 1
ATOM 2294 C C . THR A 1 303 ? 22.875 48.219 23.703 1 60.59 303 THR A C 1
ATOM 2296 O O . THR A 1 303 ? 22.703 48.312 22.484 1 60.59 303 THR A O 1
ATOM 2299 N N . MET B 1 1 ? 7.352 49.094 11.867 1 41.97 1 MET B N 1
ATOM 2300 C CA . MET B 1 1 ? 7.148 48.062 10.859 1 41.97 1 MET B CA 1
ATOM 2301 C C . MET B 1 1 ? 6.961 48.656 9.477 1 41.97 1 MET B C 1
ATOM 2303 O O . MET B 1 1 ? 6.281 49.688 9.328 1 41.97 1 MET B O 1
ATOM 2307 N N . HIS B 1 2 ? 7.773 48.438 8.609 1 48.34 2 HIS B N 1
ATOM 2308 C CA . HIS B 1 2 ? 7.551 48.906 7.246 1 48.34 2 HIS B CA 1
ATOM 2309 C C . HIS B 1 2 ? 6.117 48.656 6.801 1 48.34 2 HIS B C 1
ATOM 2311 O O . HIS B 1 2 ? 5.547 47.594 7.113 1 48.34 2 HIS B O 1
ATOM 2317 N N . PRO B 1 3 ? 5.359 49.688 6.516 1 48.53 3 PRO B N 1
ATOM 2318 C CA . PRO B 1 3 ? 3.986 49.562 6.023 1 48.53 3 PRO B CA 1
ATOM 2319 C C . PRO B 1 3 ? 3.773 48.281 5.203 1 48.53 3 PRO B C 1
ATOM 2321 O O . PRO B 1 3 ? 2.68 47.719 5.219 1 48.53 3 PRO B O 1
ATOM 2324 N N . SER B 1 4 ? 4.785 47.938 4.52 1 50.97 4 SER B N 1
ATOM 2325 C CA . SER B 1 4 ? 4.707 46.812 3.596 1 50.97 4 SER B CA 1
ATOM 2326 C C . SER B 1 4 ? 4.531 45.5 4.344 1 50.97 4 SER B C 1
ATOM 2328 O O . SER B 1 4 ? 4.195 44.469 3.742 1 50.97 4 SER B O 1
ATOM 2330 N N . LEU B 1 5 ? 4.562 45.594 5.688 1 64.19 5 LEU B N 1
ATOM 2331 C CA . LEU B 1 5 ? 4.484 44.344 6.406 1 64.19 5 LEU B CA 1
ATOM 2332 C C . LEU B 1 5 ? 3.145 44.188 7.129 1 64.19 5 LEU B C 1
ATOM 2334 O O . LEU B 1 5 ? 2.967 43.312 7.957 1 64.19 5 LEU B O 1
ATOM 2338 N N . MET B 1 6 ? 2.229 45.156 6.625 1 75.44 6 MET B N 1
ATOM 2339 C CA . MET B 1 6 ? 0.934 45.094 7.297 1 75.44 6 MET B CA 1
ATOM 2340 C C . MET B 1 6 ? 0.048 44.031 6.66 1 75.44 6 MET B C 1
ATOM 2342 O O . MET B 1 6 ? -0.233 44.062 5.461 1 75.44 6 MET B O 1
ATOM 2346 N N . PRO B 1 7 ? -0.362 43.156 7.406 1 82.94 7 PRO B N 1
ATOM 2347 C CA . PRO B 1 7 ? -1.2 42.094 6.844 1 82.94 7 PRO B CA 1
ATOM 2348 C C . PRO B 1 7 ? -2.586 42.594 6.438 1 82.94 7 PRO B C 1
ATOM 2350 O O . PRO B 1 7 ? -3.15 43.469 7.102 1 82.94 7 PRO B O 1
ATOM 2353 N N . PRO B 1 8 ? -3.037 42.188 5.309 1 88.94 8 PRO B N 1
ATOM 2354 C CA . PRO B 1 8 ? -4.398 42.531 4.902 1 88.94 8 PRO B CA 1
ATOM 2355 C C . PRO B 1 8 ? -5.465 41.906 5.793 1 88.94 8 PRO B C 1
ATOM 2357 O O . PRO B 1 8 ? -5.184 40.938 6.512 1 88.94 8 PRO B O 1
ATOM 2360 N N . ARG B 1 9 ? -6.688 42.469 5.777 1 91.06 9 ARG B N 1
ATOM 2361 C CA . ARG B 1 9 ? -7.793 41.906 6.535 1 91.06 9 ARG B CA 1
ATOM 2362 C C . ARG B 1 9 ? -8.406 40.719 5.797 1 91.06 9 ARG B C 1
ATOM 2364 O O . ARG B 1 9 ? -8.922 39.781 6.422 1 91.06 9 ARG B O 1
ATOM 2371 N N . GLN B 1 10 ? -8.445 40.875 4.473 1 93.81 10 GLN B N 1
ATOM 2372 C CA . GLN B 1 10 ? -8.953 39.844 3.582 1 93.81 10 GLN B CA 1
ATOM 2373 C C . GLN B 1 10 ? -8.188 39.844 2.264 1 93.81 10 GLN B C 1
ATOM 2375 O O . GLN B 1 10 ? -7.508 40.812 1.921 1 93.81 10 GLN B O 1
ATOM 2380 N N . VAL B 1 11 ? -8.258 38.719 1.666 1 94.94 11 VAL B N 1
ATOM 2381 C CA . VAL B 1 11 ? -7.578 38.625 0.378 1 94.94 11 VAL B CA 1
ATOM 2382 C C . VAL B 1 11 ? -8.508 37.969 -0.644 1 94.94 11 VAL B C 1
ATOM 2384 O O . VAL B 1 11 ? -9.516 37.344 -0.276 1 94.94 11 VAL B O 1
ATOM 2387 N N . LYS B 1 12 ? -8.211 38.219 -1.871 1 95.81 12 LYS B N 1
ATOM 2388 C CA . LYS B 1 12 ? -8.969 37.594 -2.949 1 95.81 12 LYS B CA 1
ATOM 2389 C C . LYS B 1 12 ? -8.438 36.188 -3.238 1 95.81 12 LYS B C 1
ATOM 2391 O O . LYS B 1 12 ? -7.434 35.75 -2.658 1 95.81 12 LYS B O 1
ATOM 2396 N N . ILE B 1 13 ? -9.148 35.5 -4.074 1 96.06 13 ILE B N 1
ATOM 2397 C CA . ILE B 1 13 ? -8.883 34.062 -4.297 1 96.06 13 ILE B CA 1
ATOM 2398 C C . ILE B 1 13 ? -7.48 33.906 -4.867 1 96.06 13 ILE B C 1
ATOM 2400 O O . ILE B 1 13 ? -6.809 32.906 -4.566 1 96.06 13 ILE B O 1
ATOM 2404 N N . GLY B 1 14 ? -6.988 34.781 -5.73 1 95.44 14 GLY B N 1
ATOM 2405 C CA . GLY B 1 14 ? -5.652 34.688 -6.301 1 95.44 14 GLY B CA 1
ATOM 2406 C C . GLY B 1 14 ? -4.559 34.688 -5.25 1 95.44 14 GLY B C 1
ATOM 2407 O O . GLY B 1 14 ? -3.656 33.844 -5.277 1 95.44 14 GLY B O 1
ATOM 2408 N N . ASP B 1 15 ? -4.668 35.656 -4.328 1 95 15 ASP B N 1
ATOM 2409 C CA . ASP B 1 15 ? -3.689 35.75 -3.25 1 95 15 ASP B CA 1
ATOM 2410 C C . ASP B 1 15 ? -3.787 34.562 -2.295 1 95 15 ASP B C 1
ATOM 2412 O O . ASP B 1 15 ? -2.77 34.062 -1.804 1 95 15 ASP B O 1
ATOM 2416 N N . ALA B 1 16 ? -4.977 34.156 -2.021 1 95.94 16 ALA B N 1
ATOM 2417 C CA . ALA B 1 16 ? -5.172 33 -1.173 1 95.94 16 ALA B CA 1
ATOM 2418 C C . ALA B 1 16 ? -4.5 31.766 -1.772 1 95.94 16 ALA B C 1
ATOM 2420 O O . ALA B 1 16 ? -3.783 31.031 -1.077 1 95.94 16 ALA B O 1
ATOM 2421 N N . ALA B 1 17 ? -4.719 31.562 -3.068 1 95.75 17 ALA B N 1
ATOM 2422 C CA . ALA B 1 17 ? -4.137 30.422 -3.77 1 95.75 17 ALA B CA 1
ATOM 2423 C C . ALA B 1 17 ? -2.611 30.5 -3.754 1 95.75 17 ALA B C 1
ATOM 2425 O O . ALA B 1 17 ? -1.94 29.5 -3.486 1 95.75 17 ALA B O 1
ATOM 2426 N N . ALA B 1 18 ? -2.139 31.641 -4.004 1 93.75 18 ALA B N 1
ATOM 2427 C CA . ALA B 1 18 ? -0.693 31.844 -4.035 1 93.75 18 ALA B CA 1
ATOM 2428 C C . ALA B 1 18 ? -0.069 31.547 -2.674 1 93.75 18 ALA B C 1
ATOM 2430 O O . ALA B 1 18 ? 0.966 30.875 -2.592 1 93.75 18 ALA B O 1
ATOM 2431 N N . PHE B 1 19 ? -0.673 32 -1.683 1 93.75 19 PHE B N 1
ATOM 2432 C CA . PHE B 1 19 ? -0.145 31.797 -0.339 1 93.75 19 PHE B CA 1
ATOM 2433 C C . PHE B 1 19 ? -0.114 30.312 0.014 1 93.75 19 PHE B C 1
ATOM 2435 O O . PHE B 1 19 ? 0.888 29.812 0.531 1 93.75 19 PHE B O 1
ATOM 2442 N N . VAL B 1 20 ? -1.199 29.641 -0.178 1 94.12 20 VAL B N 1
ATOM 2443 C CA . VAL B 1 20 ? -1.361 28.25 0.232 1 94.12 20 VAL B CA 1
ATOM 2444 C C . VAL B 1 20 ? -0.562 27.344 -0.698 1 94.12 20 VAL B C 1
ATOM 2446 O O . VAL B 1 20 ? -0.208 26.219 -0.327 1 94.12 20 VAL B O 1
ATOM 2449 N N . GLY B 1 21 ? -0.209 27.781 -1.823 1 91.94 21 GLY B N 1
ATOM 2450 C CA . GLY B 1 21 ? 0.465 26.953 -2.812 1 91.94 21 GLY B CA 1
ATOM 2451 C C . GLY B 1 21 ? -0.487 26.094 -3.607 1 91.94 21 GLY B C 1
ATOM 2452 O O . GLY B 1 21 ? -0.258 24.891 -3.758 1 91.94 21 GLY B O 1
ATOM 2453 N N . SER B 1 22 ? -1.575 26.609 -3.992 1 93.25 22 SER B N 1
ATOM 2454 C CA . SER B 1 22 ? -2.607 25.938 -4.781 1 93.25 22 SER B CA 1
ATOM 2455 C C . SER B 1 22 ? -3.053 26.812 -5.953 1 93.25 22 SER B C 1
ATOM 2457 O O . SER B 1 22 ? -2.34 27.734 -6.352 1 93.25 22 SER B O 1
ATOM 2459 N N . THR B 1 23 ? -4.109 26.5 -6.574 1 95.25 23 THR B N 1
ATOM 2460 C CA . THR B 1 23 ? -4.648 27.281 -7.688 1 95.25 23 THR B CA 1
ATOM 2461 C C . THR B 1 23 ? -6.059 27.766 -7.371 1 95.25 23 THR B C 1
ATOM 2463 O O . THR B 1 23 ? -6.777 27.141 -6.594 1 95.25 23 THR B O 1
ATOM 2466 N N . PRO B 1 24 ? -6.34 29 -7.941 1 96.31 24 PRO B N 1
ATOM 2467 C CA . PRO B 1 24 ? -7.723 29.453 -7.777 1 96.31 24 PRO B CA 1
ATOM 2468 C C . PRO B 1 24 ? -8.734 28.391 -8.203 1 96.31 24 PRO B C 1
ATOM 2470 O O . PRO B 1 24 ? -9.797 28.25 -7.578 1 96.31 24 PRO B O 1
ATOM 2473 N N . ARG B 1 25 ? -8.375 27.625 -9.195 1 96.19 25 ARG B N 1
ATOM 2474 C CA . ARG B 1 25 ? -9.266 26.562 -9.664 1 96.19 25 ARG B CA 1
ATOM 2475 C C . ARG B 1 25 ? -9.484 25.516 -8.57 1 96.19 25 ARG B C 1
ATOM 2477 O O . ARG B 1 25 ? -10.609 25.047 -8.367 1 96.19 25 ARG B O 1
ATOM 2484 N N . ALA B 1 26 ? -8.461 25.172 -7.906 1 95.94 26 ALA B N 1
ATOM 2485 C CA . ALA B 1 26 ? -8.57 24.203 -6.82 1 95.94 26 ALA B CA 1
ATOM 2486 C C . ALA B 1 26 ? -9.461 24.719 -5.699 1 95.94 26 ALA B C 1
ATOM 2488 O O . ALA B 1 26 ? -10.289 23.969 -5.16 1 95.94 26 ALA B O 1
ATOM 2489 N N . ILE B 1 27 ? -9.266 26.016 -5.336 1 96.56 27 ILE B N 1
ATOM 2490 C CA . ILE B 1 27 ? -10.055 26.594 -4.266 1 96.56 27 ILE B CA 1
ATOM 2491 C C . ILE B 1 27 ? -11.531 26.609 -4.652 1 96.56 27 ILE B C 1
ATOM 2493 O O . ILE B 1 27 ? -12.398 26.312 -3.828 1 96.56 27 ILE B O 1
ATOM 2497 N N . ARG B 1 28 ? -11.82 26.922 -5.926 1 96.19 28 ARG B N 1
ATOM 2498 C CA . ARG B 1 28 ? -13.195 26.875 -6.406 1 96.19 28 ARG B CA 1
ATOM 2499 C C . ARG B 1 28 ? -13.75 25.453 -6.332 1 96.19 28 ARG B C 1
ATOM 2501 O O . ARG B 1 28 ? -14.93 25.25 -6.012 1 96.19 28 ARG B O 1
ATOM 2508 N N . HIS B 1 29 ? -12.914 24.547 -6.742 1 95.69 29 HIS B N 1
ATOM 2509 C CA . HIS B 1 29 ? -13.312 23.141 -6.625 1 95.69 29 HIS B CA 1
ATOM 2510 C C . HIS B 1 29 ? -13.641 22.781 -5.18 1 95.69 29 HIS B C 1
ATOM 2512 O O . HIS B 1 29 ? -14.633 22.094 -4.918 1 95.69 29 HIS B O 1
ATOM 2518 N N . TYR B 1 30 ? -12.781 23.234 -4.238 1 94.5 30 TYR B N 1
ATOM 2519 C CA . TYR B 1 30 ? -13.016 22.969 -2.824 1 94.5 30 TYR B CA 1
ATOM 2520 C C . TYR B 1 30 ? -14.375 23.5 -2.387 1 94.5 30 TYR B C 1
ATOM 2522 O O . TYR B 1 30 ? -15.062 22.891 -1.567 1 94.5 30 TYR B O 1
ATOM 2530 N N . HIS B 1 31 ? -14.703 24.703 -2.926 1 94.12 31 HIS B N 1
ATOM 2531 C CA . HIS B 1 31 ? -16.031 25.234 -2.656 1 94.12 31 HIS B CA 1
ATOM 2532 C C . HIS B 1 31 ? -17.109 24.312 -3.219 1 94.12 31 HIS B C 1
ATOM 2534 O O . HIS B 1 31 ? -18.094 24 -2.527 1 94.12 31 HIS B O 1
ATOM 2540 N N . GLY B 1 32 ? -16.938 23.875 -4.402 1 93.94 32 GLY B N 1
ATOM 2541 C CA . GLY B 1 32 ? -17.906 23.062 -5.121 1 93.94 32 GLY B CA 1
ATOM 2542 C C . GLY B 1 32 ? -18.219 21.75 -4.414 1 93.94 32 GLY B C 1
ATOM 2543 O O . GLY B 1 32 ? -19.375 21.312 -4.402 1 93.94 32 GLY B O 1
ATOM 2544 N N . ILE B 1 33 ? -17.266 21.172 -3.779 1 91 33 ILE B N 1
ATOM 2545 C CA . ILE B 1 33 ? -17.484 19.859 -3.178 1 91 33 ILE B CA 1
ATOM 2546 C C . ILE B 1 33 ? -17.781 20.016 -1.689 1 91 33 ILE B C 1
ATOM 2548 O O . ILE B 1 33 ? -17.859 19.031 -0.957 1 91 33 ILE B O 1
ATOM 2552 N N . GLY B 1 34 ? -17.781 21.219 -1.18 1 89.06 34 GLY B N 1
ATOM 2553 C CA . GLY B 1 34 ? -18.188 21.484 0.192 1 89.06 34 GLY B CA 1
ATOM 2554 C C . GLY B 1 34 ? -17.047 21.359 1.184 1 89.06 34 GLY B C 1
ATOM 2555 O O . GLY B 1 34 ? -17.281 21.281 2.393 1 89.06 34 GLY B O 1
ATOM 2556 N N . LEU B 1 35 ? -15.852 21.312 0.758 1 89.44 35 LEU B N 1
ATOM 2557 C CA . LEU B 1 35 ? -14.656 21.203 1.597 1 89.44 35 LEU B CA 1
ATOM 2558 C C . LEU B 1 35 ? -14.344 22.547 2.254 1 89.44 35 LEU B C 1
ATOM 2560 O O . LEU B 1 35 ? -13.828 22.578 3.373 1 89.44 35 LEU B O 1
ATOM 2564 N N . LEU B 1 36 ? -14.562 23.609 1.572 1 91.38 36 LEU B N 1
ATOM 2565 C CA . LEU B 1 36 ? -14.383 24.984 2.027 1 91.38 36 LEU B CA 1
ATOM 2566 C C . LEU B 1 36 ? -15.664 25.797 1.845 1 91.38 36 LEU B C 1
ATOM 2568 O O . LEU B 1 36 ? -16.172 25.922 0.729 1 91.38 36 LEU B O 1
ATOM 2572 N N . PRO B 1 37 ? -16.234 26.188 2.963 1 89.44 37 PRO B N 1
ATOM 2573 C CA . PRO B 1 37 ? -17.406 27.062 2.805 1 89.44 37 PRO B CA 1
ATOM 2574 C C . PRO B 1 37 ? -17.078 28.328 2.006 1 89.44 37 PRO B C 1
ATOM 2576 O O . PRO B 1 37 ? -15.961 28.844 2.082 1 89.44 37 PRO B O 1
ATOM 2579 N N . GLU B 1 38 ? -17.969 28.797 1.2 1 91.69 38 GLU B N 1
ATOM 2580 C CA . GLU B 1 38 ? -17.75 30.031 0.453 1 91.69 38 GLU B CA 1
ATOM 2581 C C . GLU B 1 38 ? -17.734 31.25 1.382 1 91.69 38 GLU B C 1
ATOM 2583 O O . GLU B 1 38 ? -18.656 31.438 2.178 1 91.69 38 GLU B O 1
ATOM 2588 N N . PRO B 1 39 ? -16.641 31.953 1.289 1 92.44 39 PRO B N 1
ATOM 2589 C CA . PRO B 1 39 ? -16.578 33.156 2.143 1 92.44 39 PRO B CA 1
ATOM 2590 C C . PRO B 1 39 ? -17.484 34.281 1.661 1 92.44 39 PRO B C 1
ATOM 2592 O O . PRO B 1 39 ? -18.125 34.156 0.615 1 92.44 39 PRO B O 1
ATOM 2595 N N . GLU B 1 40 ? -17.609 35.281 2.502 1 90.75 40 GLU B N 1
ATOM 2596 C CA . GLU B 1 40 ? -18.422 36.469 2.143 1 90.75 40 GLU B CA 1
ATOM 2597 C C . GLU B 1 40 ? -17.828 37.188 0.938 1 90.75 40 GLU B C 1
ATOM 2599 O O . GLU B 1 40 ? -16.625 37.062 0.654 1 90.75 40 GLU B O 1
ATOM 2604 N N . ARG B 1 41 ? -18.703 37.875 0.241 1 92.19 41 ARG B N 1
ATOM 2605 C CA . ARG B 1 41 ? -18.266 38.625 -0.933 1 92.19 41 ARG B CA 1
ATOM 2606 C C . ARG B 1 41 ? -18.094 40.125 -0.598 1 92.19 41 ARG B C 1
ATOM 2608 O O . ARG B 1 41 ? -18.828 40.656 0.223 1 92.19 41 ARG B O 1
ATOM 2615 N N . GLY B 1 42 ? -17.062 40.656 -1.239 1 89.94 42 GLY B N 1
ATOM 2616 C CA . GLY B 1 42 ? -16.844 42.094 -1.079 1 89.94 42 GLY B CA 1
ATOM 2617 C C . GLY B 1 42 ? -17.781 42.938 -1.922 1 89.94 42 GLY B C 1
ATOM 2618 O O . GLY B 1 42 ? -18.672 42.406 -2.588 1 89.94 42 GLY B O 1
ATOM 2619 N N . GLY B 1 43 ? -17.609 44.312 -1.804 1 89 43 GLY B N 1
ATOM 2620 C CA . GLY B 1 43 ? -18.406 45.219 -2.596 1 89 43 GLY B CA 1
ATOM 2621 C C . GLY B 1 43 ? -18.281 45 -4.09 1 89 43 GLY B C 1
ATOM 2622 O O . GLY B 1 43 ? -19.203 45.344 -4.852 1 89 43 GLY B O 1
ATOM 2623 N N . ASP B 1 44 ? -17.219 44.438 -4.441 1 91.44 44 ASP B N 1
ATOM 2624 C CA . ASP B 1 44 ? -16.984 44.156 -5.855 1 91.44 44 ASP B CA 1
ATOM 2625 C C . ASP B 1 44 ? -17.562 42.812 -6.27 1 91.44 44 ASP B C 1
ATOM 2627 O O . ASP B 1 44 ? -17.359 42.375 -7.395 1 91.44 44 ASP B O 1
ATOM 2631 N N . GLY B 1 45 ? -18.172 42.156 -5.406 1 91.19 45 GLY B N 1
ATOM 2632 C CA . GLY B 1 45 ? -18.828 40.875 -5.715 1 91.19 45 GLY B CA 1
ATOM 2633 C C . GLY B 1 45 ? -17.875 39.719 -5.672 1 91.19 45 GLY B C 1
ATOM 2634 O O . GLY B 1 45 ? -18.266 38.594 -6.004 1 91.19 45 GLY B O 1
ATOM 2635 N N . ARG B 1 46 ? -16.641 39.969 -5.336 1 92.44 46 ARG B N 1
ATOM 2636 C CA . ARG B 1 46 ? -15.664 38.906 -5.289 1 92.44 46 ARG B CA 1
ATOM 2637 C C . ARG B 1 46 ? -15.539 38.344 -3.877 1 92.44 46 ARG B C 1
ATOM 2639 O O . ARG B 1 46 ? -15.688 39.062 -2.895 1 92.44 46 ARG B O 1
ATOM 2646 N N . ARG B 1 47 ? -15.289 37.062 -3.867 1 93.94 47 ARG B N 1
ATOM 2647 C CA . ARG B 1 47 ? -15.141 36.438 -2.57 1 93.94 47 ARG B CA 1
ATOM 2648 C C . ARG B 1 47 ? -13.93 36.969 -1.819 1 93.94 47 ARG B C 1
ATOM 2650 O O . ARG B 1 47 ? -12.891 37.25 -2.422 1 93.94 47 ARG B O 1
ATOM 2657 N N . ARG B 1 48 ? -14.086 37.219 -0.507 1 95.88 48 ARG B N 1
ATOM 2658 C CA . ARG B 1 48 ? -13.016 37.656 0.377 1 95.88 48 ARG B CA 1
ATOM 2659 C C . ARG B 1 48 ? -12.656 36.594 1.391 1 95.88 48 ARG B C 1
ATOM 2661 O O . ARG B 1 48 ? -13.508 36.125 2.156 1 95.88 48 ARG B O 1
ATOM 2668 N N . TYR B 1 49 ? -11.406 36.188 1.319 1 96.06 49 TYR B N 1
ATOM 2669 C CA . TYR B 1 49 ? -10.93 35.125 2.209 1 96.06 49 TYR B CA 1
ATOM 2670 C C . TYR B 1 49 ? -10.266 35.719 3.447 1 96.06 49 TYR B C 1
ATOM 2672 O O . TYR B 1 49 ? -9.414 36.594 3.34 1 96.06 49 TYR B O 1
ATOM 2680 N N . GLY B 1 50 ? -10.703 35.25 4.613 1 95.25 50 GLY B N 1
ATOM 2681 C CA . GLY B 1 50 ? -10.133 35.688 5.875 1 95.25 50 GLY B CA 1
ATOM 2682 C C . GLY B 1 50 ? -9.188 34.656 6.48 1 95.25 50 GLY B C 1
ATOM 2683 O O . GLY B 1 50 ? -8.781 33.688 5.809 1 95.25 50 GLY B O 1
ATOM 2684 N N . TYR B 1 51 ? -8.797 34.906 7.691 1 93.19 51 TYR B N 1
ATOM 2685 C CA . TYR B 1 51 ? -7.82 34.094 8.406 1 93.19 51 TYR B CA 1
ATOM 2686 C C . TYR B 1 51 ? -8.281 32.656 8.508 1 93.19 51 TYR B C 1
ATOM 2688 O O . TYR B 1 51 ? -7.523 31.734 8.188 1 93.19 51 TYR B O 1
ATOM 2696 N N . GLU B 1 52 ? -9.484 32.438 8.93 1 90.31 52 GLU B N 1
ATOM 2697 C CA . GLU B 1 52 ? -10.016 31.094 9.141 1 90.31 52 GLU B CA 1
ATOM 2698 C C . GLU B 1 52 ? -10.055 30.312 7.828 1 90.31 52 GLU B C 1
ATOM 2700 O O . GLU B 1 52 ? -9.812 29.094 7.809 1 90.31 52 GLU B O 1
ATOM 2705 N N . ASP B 1 53 ? -10.375 31.016 6.77 1 93.31 53 ASP B N 1
ATOM 2706 C CA . ASP B 1 53 ? -10.375 30.375 5.457 1 93.31 53 ASP B CA 1
ATOM 2707 C C . ASP B 1 53 ? -8.977 29.906 5.074 1 93.31 53 ASP B C 1
ATOM 2709 O O . ASP B 1 53 ? -8.812 28.812 4.535 1 93.31 53 ASP B O 1
ATOM 2713 N N . MET B 1 54 ? -8.016 30.797 5.379 1 94.06 54 MET B N 1
ATOM 2714 C CA . MET B 1 54 ? -6.629 30.484 5.027 1 94.06 54 MET B CA 1
ATOM 2715 C C . MET B 1 54 ? -6.129 29.281 5.812 1 94.06 54 MET B C 1
ATOM 2717 O O . MET B 1 54 ? -5.43 28.422 5.262 1 94.06 54 MET B O 1
ATOM 2721 N N . ILE B 1 55 ? -6.453 29.219 7.055 1 91 55 ILE B N 1
ATOM 2722 C CA . ILE B 1 55 ? -6.055 28.094 7.891 1 91 55 ILE B CA 1
ATOM 2723 C C . ILE B 1 55 ? -6.66 26.797 7.348 1 91 55 ILE B C 1
ATOM 2725 O O . ILE B 1 55 ? -5.973 25.781 7.227 1 91 55 ILE B O 1
ATOM 2729 N N . ARG B 1 56 ? -7.887 26.875 7.039 1 89.38 56 ARG B N 1
ATOM 2730 C CA . ARG B 1 56 ? -8.562 25.703 6.492 1 89.38 56 ARG B CA 1
ATOM 2731 C C . ARG B 1 56 ? -7.914 25.266 5.184 1 89.38 56 ARG B C 1
ATOM 2733 O O . ARG B 1 56 ? -7.723 24.062 4.957 1 89.38 56 ARG B O 1
ATOM 2740 N N . LEU B 1 57 ? -7.633 26.219 4.332 1 93.69 57 LEU B N 1
ATOM 2741 C CA . LEU B 1 57 ? -6.977 25.922 3.066 1 93.69 57 LEU B CA 1
ATOM 2742 C C . LEU B 1 57 ? -5.621 25.266 3.299 1 93.69 57 LEU B C 1
ATOM 2744 O O . LEU B 1 57 ? -5.25 24.328 2.592 1 93.69 57 LEU B O 1
ATOM 2748 N N . LEU B 1 58 ? -4.883 25.766 4.254 1 92.06 58 LEU B N 1
ATOM 2749 C CA . LEU B 1 58 ? -3.594 25.172 4.586 1 92.06 58 LEU B CA 1
ATOM 2750 C C . LEU B 1 58 ? -3.764 23.75 5.07 1 92.06 58 LEU B C 1
ATOM 2752 O O . LEU B 1 58 ? -2.979 22.859 4.703 1 92.06 58 LEU B O 1
ATOM 2756 N N . TRP B 1 59 ? -4.777 23.547 5.84 1 86.44 59 TRP B N 1
ATOM 2757 C CA . TRP B 1 59 ? -5.086 22.203 6.324 1 86.44 59 TRP B CA 1
ATOM 2758 C C . TRP B 1 59 ? -5.383 21.266 5.16 1 86.44 59 TRP B C 1
ATOM 2760 O O . TRP B 1 59 ? -4.84 20.156 5.098 1 86.44 59 TRP B O 1
ATOM 2770 N N . ILE B 1 60 ? -6.25 21.688 4.324 1 88.69 60 ILE B N 1
ATOM 2771 C CA . ILE B 1 60 ? -6.613 20.891 3.154 1 88.69 60 ILE B CA 1
ATOM 2772 C C . ILE B 1 60 ? -5.363 20.562 2.346 1 88.69 60 ILE B C 1
ATOM 2774 O O . ILE B 1 60 ? -5.152 19.406 1.968 1 88.69 60 ILE B O 1
ATOM 2778 N N . ARG B 1 61 ? -4.555 21.578 2.137 1 90.94 61 ARG B N 1
ATOM 2779 C CA . ARG B 1 61 ? -3.338 21.391 1.354 1 90.94 61 ARG B CA 1
ATOM 2780 C C . ARG B 1 61 ? -2.418 20.375 2.008 1 90.94 61 ARG B C 1
ATOM 2782 O O . ARG B 1 61 ? -1.897 19.484 1.335 1 90.94 61 ARG B O 1
ATOM 2789 N N . ARG B 1 62 ? -2.213 20.469 3.273 1 86.38 62 ARG B N 1
ATOM 2790 C CA . ARG B 1 62 ? -1.305 19.578 3.986 1 86.38 62 ARG B CA 1
ATOM 2791 C C . ARG B 1 62 ? -1.828 18.141 3.98 1 86.38 62 ARG B C 1
ATOM 2793 O O . ARG B 1 62 ? -1.061 17.188 3.793 1 86.38 62 ARG B O 1
ATOM 2800 N N . MET B 1 63 ? -3.064 18.047 4.188 1 83.62 63 MET B N 1
ATOM 2801 C CA . MET B 1 63 ? -3.672 16.719 4.184 1 83.62 63 MET B CA 1
ATOM 2802 C C . MET B 1 63 ? -3.629 16.109 2.787 1 83.62 63 MET B C 1
ATOM 2804 O O . MET B 1 63 ? -3.312 14.93 2.631 1 83.62 63 MET B O 1
ATOM 2808 N N . ALA B 1 64 ? -3.914 16.938 1.812 1 86.38 64 ALA B N 1
ATOM 2809 C CA . ALA B 1 64 ? -3.846 16.484 0.428 1 86.38 64 ALA B CA 1
ATOM 2810 C C . ALA B 1 64 ? -2.42 16.094 0.051 1 86.38 64 ALA B C 1
ATOM 2812 O O . ALA B 1 64 ? -2.209 15.094 -0.646 1 86.38 64 ALA B O 1
ATOM 2813 N N . ASP B 1 65 ? -1.496 16.906 0.503 1 82.5 65 ASP B N 1
ATOM 2814 C CA . ASP B 1 65 ? -0.091 16.609 0.243 1 82.5 65 ASP B CA 1
ATOM 2815 C C . ASP B 1 65 ? 0.309 15.273 0.849 1 82.5 65 ASP B C 1
ATOM 2817 O O . ASP B 1 65 ? 1.191 14.586 0.328 1 82.5 65 ASP B O 1
ATOM 2821 N N . ALA B 1 66 ? -0.339 14.945 1.942 1 76.19 66 ALA B N 1
ATOM 2822 C CA . ALA B 1 66 ? -0.081 13.672 2.604 1 76.19 66 ALA B CA 1
ATOM 2823 C C . ALA B 1 66 ? -0.772 12.523 1.87 1 76.19 66 ALA B C 1
ATOM 2825 O O . ALA B 1 66 ? -0.606 11.359 2.232 1 76.19 66 ALA B O 1
ATOM 2826 N N . GLY B 1 67 ? -1.613 12.898 0.861 1 77.5 67 GLY B N 1
ATOM 2827 C CA . GLY B 1 67 ? -2.23 11.883 0.029 1 77.5 67 GLY B CA 1
ATOM 2828 C C . GLY B 1 67 ? -3.639 11.523 0.467 1 77.5 67 GLY B C 1
ATOM 2829 O O . GLY B 1 67 ? -4.223 10.562 -0.029 1 77.5 67 GLY B O 1
ATOM 2830 N N . ILE B 1 68 ? -4.078 12.273 1.403 1 77.88 68 ILE B N 1
ATOM 2831 C CA . ILE B 1 68 ? -5.434 12.016 1.871 1 77.88 68 ILE B CA 1
ATOM 2832 C C . ILE B 1 68 ? -6.441 12.523 0.842 1 77.88 68 ILE B C 1
ATOM 2834 O O . ILE B 1 68 ? -6.32 13.648 0.353 1 77.88 68 ILE B O 1
ATOM 2838 N N . ALA B 1 69 ? -7.375 11.664 0.558 1 81.69 69 ALA B N 1
ATOM 2839 C CA . ALA B 1 69 ? -8.383 12.016 -0.444 1 81.69 69 ALA B CA 1
ATOM 2840 C C . ALA B 1 69 ? -9.242 13.18 0.03 1 81.69 69 ALA B C 1
ATOM 2842 O O . ALA B 1 69 ? -9.586 13.266 1.212 1 81.69 69 ALA B O 1
ATOM 2843 N N . LEU B 1 70 ? -9.656 14.031 -0.887 1 88.38 70 LEU B N 1
ATOM 2844 C CA . LEU B 1 70 ? -10.438 15.219 -0.576 1 88.38 70 LEU B CA 1
ATOM 2845 C C . LEU B 1 70 ? -11.766 14.844 0.065 1 88.38 70 LEU B C 1
ATOM 2847 O O . LEU B 1 70 ? -12.242 15.531 0.971 1 88.38 70 LEU B O 1
ATOM 2851 N N . ASP B 1 71 ? -12.273 13.734 -0.338 1 83.31 71 ASP B N 1
ATOM 2852 C CA . ASP B 1 71 ? -13.539 13.281 0.229 1 83.31 71 ASP B CA 1
ATOM 2853 C C . ASP B 1 71 ? -13.383 12.922 1.705 1 83.31 71 ASP B C 1
ATOM 2855 O O . ASP B 1 71 ? -14.273 13.203 2.514 1 83.31 71 ASP B O 1
ATOM 2859 N N . ASP B 1 72 ? -12.305 12.367 1.993 1 76.75 72 ASP B N 1
ATOM 2860 C CA . ASP B 1 72 ? -12.031 12.016 3.383 1 76.75 72 ASP B CA 1
ATOM 2861 C C . ASP B 1 72 ? -11.805 13.266 4.23 1 76.75 72 ASP B C 1
ATOM 2863 O O . ASP B 1 72 ? -12.227 13.32 5.387 1 76.75 72 ASP B O 1
ATOM 2867 N N . ILE B 1 73 ? -11.125 14.258 3.637 1 81.56 73 ILE B N 1
ATOM 2868 C CA . ILE B 1 73 ? -10.898 15.523 4.324 1 81.56 73 ILE B CA 1
ATOM 2869 C C . ILE B 1 73 ? -12.234 16.203 4.602 1 81.56 73 ILE B C 1
ATOM 2871 O O . ILE B 1 73 ? -12.469 16.688 5.711 1 81.56 73 ILE B O 1
ATOM 2875 N N . ARG B 1 74 ? -13.07 16.172 3.619 1 82.94 74 ARG B N 1
ATOM 2876 C CA . ARG B 1 74 ? -14.391 16.781 3.748 1 82.94 74 ARG B CA 1
ATOM 2877 C C . ARG B 1 74 ? -15.18 16.141 4.891 1 82.94 74 ARG B C 1
ATOM 2879 O O . ARG B 1 74 ? -15.766 16.844 5.715 1 82.94 74 ARG B O 1
ATOM 2886 N N . ASP B 1 75 ? -15.188 14.891 4.961 1 75.88 75 ASP B N 1
ATOM 2887 C CA . ASP B 1 75 ? -15.906 14.172 6.004 1 75.88 75 ASP B CA 1
ATOM 2888 C C . ASP B 1 75 ? -15.359 14.516 7.387 1 75.88 75 ASP B C 1
ATOM 2890 O O . ASP B 1 75 ? -16.109 14.609 8.359 1 75.88 75 ASP B O 1
ATOM 2894 N N . ALA B 1 76 ? -14.047 14.672 7.422 1 71.75 76 ALA B N 1
ATOM 2895 C CA . ALA B 1 76 ? -13.414 15.023 8.688 1 71.75 76 ALA B CA 1
ATOM 2896 C C . ALA B 1 76 ? -13.852 16.406 9.156 1 71.75 76 ALA B C 1
ATOM 2898 O O . ALA B 1 76 ? -14.062 16.625 10.352 1 71.75 76 ALA B O 1
ATOM 2899 N N . PHE B 1 77 ? -13.961 17.344 8.203 1 73.81 77 PHE B N 1
ATOM 2900 C CA . PHE B 1 77 ? -14.367 18.703 8.531 1 73.81 77 PHE B CA 1
ATOM 2901 C C . PHE B 1 77 ? -15.836 18.75 8.93 1 73.81 77 PHE B C 1
ATOM 2903 O O . PHE B 1 77 ? -16.234 19.562 9.766 1 73.81 77 PHE B O 1
ATOM 2910 N N . THR B 1 78 ? -16.609 17.922 8.336 1 70.62 78 THR B N 1
ATOM 2911 C CA . THR B 1 78 ? -18.047 17.938 8.578 1 70.62 78 THR B CA 1
ATOM 2912 C C . THR B 1 78 ? -18.375 17.234 9.898 1 70.62 78 THR B C 1
ATOM 2914 O O . THR B 1 78 ? -19.266 17.656 10.625 1 70.62 78 THR B O 1
ATOM 2917 N N . THR B 1 79 ? -17.734 16.125 10.156 1 60.72 79 THR B N 1
ATOM 2918 C CA . THR B 1 79 ? -17.984 15.391 11.391 1 60.72 79 THR B CA 1
ATOM 2919 C C . THR B 1 79 ? -17.438 16.156 12.594 1 60.72 79 THR B C 1
ATOM 2921 O O . THR B 1 79 ? -18.031 16.141 13.672 1 60.72 79 THR B O 1
ATOM 2924 N N . GLY B 1 80 ? -16.312 16.656 12.5 1 54.31 80 GLY B N 1
ATOM 2925 C CA . GLY B 1 80 ? -15.75 17.438 13.586 1 54.31 80 GLY B CA 1
ATOM 2926 C C . GLY B 1 80 ? -16.562 18.672 13.906 1 54.31 80 GLY B C 1
ATOM 2927 O O . GLY B 1 80 ? -16.469 19.219 15.008 1 54.31 80 GLY B O 1
ATOM 2928 N N . THR B 1 81 ? -17.156 19.328 12.797 1 48 81 THR B N 1
ATOM 2929 C CA . THR B 1 81 ? -18 20.5 13.008 1 48 81 THR B CA 1
ATOM 2930 C C . THR B 1 81 ? -19.266 20.141 13.789 1 48 81 THR B C 1
ATOM 2932 O O . THR B 1 81 ? -19.891 21 14.398 1 48 81 THR B O 1
ATOM 2935 N N . ALA B 1 82 ? -19.922 18.969 13.609 1 42.72 82 ALA B N 1
ATOM 2936 C CA . ALA B 1 82 ? -21.172 18.688 14.328 1 42.72 82 ALA B CA 1
ATOM 2937 C C . ALA B 1 82 ? -20.953 18.781 15.836 1 42.72 82 ALA B C 1
ATOM 2939 O O . ALA B 1 82 ? -21.906 18.938 16.594 1 42.72 82 ALA B O 1
ATOM 2940 N N . SER B 1 83 ? -20.062 17.984 16.422 1 41.91 83 SER B N 1
ATOM 2941 C CA . SER B 1 83 ? -20.016 18.25 17.844 1 41.91 83 SER B CA 1
ATOM 2942 C C . SER B 1 83 ? -19.656 19.719 18.109 1 41.91 83 SER B C 1
ATOM 2944 O O . SER B 1 83 ? -19.266 20.438 17.203 1 41.91 83 SER B O 1
ATOM 2946 N N . THR B 1 84 ? -19.531 20.188 19.469 1 37.16 84 THR B N 1
ATOM 2947 C CA . THR B 1 84 ? -19.266 21.516 20.016 1 37.16 84 THR B CA 1
ATOM 2948 C C . THR B 1 84 ? -17.984 22.094 19.438 1 37.16 84 THR B C 1
ATOM 2950 O O . THR B 1 84 ? -16.906 21.516 19.609 1 37.16 84 THR B O 1
ATOM 2953 N N . GLY B 1 85 ? -17.953 23.188 18.484 1 40.78 85 GLY B N 1
ATOM 2954 C CA . GLY B 1 85 ? -17.141 24.125 17.734 1 40.78 85 GLY B CA 1
ATOM 2955 C C . GLY B 1 85 ? -16.344 23.469 16.625 1 40.78 85 GLY B C 1
ATOM 2956 O O . GLY B 1 85 ? -16.031 22.281 16.703 1 40.78 85 GLY B O 1
ATOM 2957 N N . ALA B 1 86 ? -16.5 23.75 15.227 1 44.66 86 ALA B N 1
ATOM 2958 C CA . ALA B 1 86 ? -15.984 23.328 13.93 1 44.66 86 ALA B CA 1
ATOM 2959 C C . ALA B 1 86 ? -14.656 22.594 14.086 1 44.66 86 ALA B C 1
ATOM 2961 O O . ALA B 1 86 ? -14.312 21.719 13.266 1 44.66 86 ALA B O 1
ATOM 2962 N N . ASP B 1 87 ? -13.711 23.016 14.914 1 46.16 87 ASP B N 1
ATOM 2963 C CA . ASP B 1 87 ? -12.289 22.75 15.102 1 46.16 87 ASP B CA 1
ATOM 2964 C C . ASP B 1 87 ? -12.07 21.594 16.078 1 46.16 87 ASP B C 1
ATOM 2966 O O . ASP B 1 87 ? -10.992 21.484 16.672 1 46.16 87 ASP B O 1
ATOM 2970 N N . SER B 1 88 ? -13.148 20.906 16.375 1 50.25 88 SER B N 1
ATOM 2971 C CA . SER B 1 88 ? -12.891 19.984 17.484 1 50.25 88 SER B CA 1
ATOM 2972 C C . SER B 1 88 ? -12.055 18.797 17.047 1 50.25 88 SER B C 1
ATOM 2974 O O . SER B 1 88 ? -12.25 18.266 15.945 1 50.25 88 SER B O 1
ATOM 2976 N N . GLU B 1 89 ? -10.859 18.703 17.609 1 56.25 89 GLU B N 1
ATOM 2977 C CA . GLU B 1 89 ? -9.875 17.641 17.531 1 56.25 89 GLU B CA 1
ATOM 2978 C C . GLU B 1 89 ? -10.547 16.266 17.469 1 56.25 89 GLU B C 1
ATOM 2980 O O . GLU B 1 89 ? -10.039 15.344 16.828 1 56.25 89 GLU B O 1
ATOM 2985 N N . ASP B 1 90 ? -11.875 16.203 18 1 58.5 90 ASP B N 1
ATOM 2986 C CA . ASP B 1 90 ? -12.5 14.891 18.172 1 58.5 90 ASP B CA 1
ATOM 2987 C C . ASP B 1 90 ? -13 14.336 16.844 1 58.5 90 ASP B C 1
ATOM 2989 O O . ASP B 1 90 ? -12.883 13.141 16.578 1 58.5 90 ASP B O 1
ATOM 2993 N N . GLY B 1 91 ? -13.617 15.211 16.031 1 60.66 91 GLY B N 1
ATOM 2994 C CA . GLY B 1 91 ? -14.148 14.719 14.773 1 60.66 91 GLY B CA 1
ATOM 2995 C C . GLY B 1 91 ? -13.086 14.164 13.844 1 60.66 91 GLY B C 1
ATOM 2996 O O . GLY B 1 91 ? -13.312 13.164 13.156 1 60.66 91 GLY B O 1
ATOM 2997 N N . PHE B 1 92 ? -11.875 14.625 14.023 1 68.44 92 PHE B N 1
ATOM 2998 C CA . PHE B 1 92 ? -10.789 14.195 13.156 1 68.44 92 PHE B CA 1
ATOM 2999 C C . PHE B 1 92 ? -10.25 12.844 13.602 1 68.44 92 PHE B C 1
ATOM 3001 O O . PHE B 1 92 ? -9.812 12.039 12.773 1 68.44 92 PHE B O 1
ATOM 3008 N N . THR B 1 93 ? -10.477 12.641 14.875 1 72.25 93 THR B N 1
ATOM 3009 C CA . THR B 1 93 ? -9.875 11.422 15.406 1 72.25 93 THR B CA 1
ATOM 3010 C C . THR B 1 93 ? -10.523 10.188 14.797 1 72.25 93 THR B C 1
ATOM 3012 O O . THR B 1 93 ? -9.836 9.266 14.367 1 72.25 93 THR B O 1
ATOM 3015 N N . GLY B 1 94 ? -11.875 10.234 14.742 1 72.81 94 GLY B N 1
ATOM 3016 C CA . GLY B 1 94 ? -12.586 9.094 14.18 1 72.81 94 GLY B CA 1
ATOM 3017 C C . GLY B 1 94 ? -12.297 8.883 12.711 1 72.81 94 GLY B C 1
ATOM 3018 O O . GLY B 1 94 ? -12.117 7.75 12.258 1 72.81 94 GLY B O 1
ATOM 3019 N N . ILE B 1 95 ? -12.148 9.922 12.023 1 74.19 95 ILE B N 1
ATOM 3020 C CA . ILE B 1 95 ? -11.891 9.859 10.594 1 74.19 95 ILE B CA 1
ATOM 3021 C C . ILE B 1 95 ? -10.461 9.375 10.344 1 74.19 95 ILE B C 1
ATOM 3023 O O . ILE B 1 95 ? -10.227 8.539 9.477 1 74.19 95 ILE B O 1
ATOM 3027 N N . LEU B 1 96 ? -9.578 9.906 11.094 1 78.94 96 LEU B N 1
ATOM 3028 C CA . LEU B 1 96 ? -8.18 9.516 10.945 1 78.94 96 LEU B CA 1
ATOM 3029 C C . LEU B 1 96 ? -7.992 8.039 11.273 1 78.94 96 LEU B C 1
ATOM 3031 O O . LEU B 1 96 ? -7.188 7.352 10.641 1 78.94 96 LEU B O 1
ATOM 3035 N N . GLU B 1 97 ? -8.797 7.609 12.258 1 82.62 97 GLU B N 1
ATOM 3036 C CA . GLU B 1 97 ? -8.727 6.199 12.625 1 82.62 97 GLU B CA 1
ATOM 3037 C C . GLU B 1 97 ? -9.211 5.312 11.477 1 82.62 97 GLU B C 1
ATOM 3039 O O . GLU B 1 97 ? -8.57 4.316 11.141 1 82.62 97 GLU B O 1
ATOM 3044 N N . ARG B 1 98 ? -10.328 5.688 10.953 1 82.62 98 ARG B N 1
ATOM 3045 C CA . ARG B 1 98 ? -10.875 4.93 9.836 1 82.62 98 ARG B CA 1
ATOM 3046 C C . ARG B 1 98 ? -9.938 4.969 8.633 1 82.62 98 ARG B C 1
ATOM 3048 O O . ARG B 1 98 ? -9.727 3.951 7.973 1 82.62 98 ARG B O 1
ATOM 3055 N N . LEU B 1 99 ? -9.391 6.137 8.391 1 82.69 99 LEU B N 1
ATOM 3056 C CA . LEU B 1 99 ? -8.453 6.289 7.277 1 82.69 99 LEU B CA 1
ATOM 3057 C C . LEU B 1 99 ? -7.203 5.441 7.496 1 82.69 99 LEU B C 1
ATOM 3059 O O . LEU B 1 99 ? -6.711 4.801 6.566 1 82.69 99 LEU B O 1
ATOM 3063 N N . GLU B 1 100 ? -6.75 5.453 8.672 1 86.31 100 GLU B N 1
ATOM 3064 C CA . GLU B 1 100 ? -5.574 4.648 8.984 1 86.31 100 GLU B CA 1
ATOM 3065 C C . GLU B 1 100 ? -5.836 3.166 8.734 1 86.31 100 GLU B C 1
ATOM 3067 O O . GLU B 1 100 ? -4.984 2.469 8.172 1 86.31 100 GLU B O 1
ATOM 3072 N N . GLU B 1 101 ? -6.988 2.732 9.164 1 88 101 GLU B N 1
ATOM 3073 C CA . GLU B 1 101 ? -7.352 1.334 8.953 1 88 101 GLU B CA 1
ATOM 3074 C C . GLU B 1 101 ? -7.418 0.999 7.469 1 88 101 GLU B C 1
ATOM 3076 O O . GLU B 1 101 ? -6.922 -0.046 7.039 1 88 101 GLU B O 1
ATOM 3081 N N . THR B 1 102 ? -8.07 1.878 6.75 1 86.81 102 THR B N 1
ATOM 3082 C CA . THR B 1 102 ? -8.188 1.683 5.309 1 86.81 102 THR B CA 1
ATOM 3083 C C . THR B 1 102 ? -6.809 1.653 4.652 1 86.81 102 THR B C 1
ATOM 3085 O O . THR B 1 102 ? -6.527 0.778 3.832 1 86.81 102 THR B O 1
ATOM 3088 N N . LEU B 1 103 ? -5.945 2.576 5.035 1 87.19 103 LEU B N 1
ATOM 3089 C CA . LEU B 1 103 ? -4.605 2.654 4.469 1 87.19 103 LEU B CA 1
ATOM 3090 C C . LEU B 1 103 ? -3.777 1.435 4.863 1 87.19 103 LEU B C 1
ATOM 3092 O O . LEU B 1 103 ? -2.998 0.921 4.055 1 87.19 103 LEU B O 1
ATOM 3096 N N . ALA B 1 104 ? -3.988 0.989 6.078 1 90.19 104 ALA B N 1
ATOM 3097 C CA . ALA B 1 104 ? -3.275 -0.198 6.543 1 90.19 104 ALA B CA 1
ATOM 3098 C C . ALA B 1 104 ? -3.662 -1.427 5.723 1 90.19 104 ALA B C 1
ATOM 3100 O O . ALA B 1 104 ? -2.803 -2.221 5.34 1 90.19 104 ALA B O 1
ATOM 3101 N N . GLU B 1 105 ? -4.945 -1.548 5.469 1 91.38 105 GLU B N 1
ATOM 3102 C CA . GLU B 1 105 ? -5.43 -2.666 4.664 1 91.38 105 GLU B CA 1
ATOM 3103 C C . GLU B 1 105 ? -4.887 -2.598 3.242 1 91.38 105 GLU B C 1
ATOM 3105 O O . GLU B 1 105 ? -4.488 -3.617 2.676 1 91.38 105 GLU B O 1
ATOM 3110 N N . GLN B 1 106 ? -4.887 -1.4 2.715 1 89 106 GLN B N 1
ATOM 3111 C CA . GLN B 1 106 ? -4.363 -1.221 1.364 1 89 106 GLN B CA 1
ATOM 3112 C C . GLN B 1 106 ? -2.871 -1.528 1.306 1 89 106 GLN B C 1
ATOM 3114 O O . GLN B 1 106 ? -2.402 -2.184 0.373 1 89 106 GLN B O 1
ATOM 3119 N N . GLU B 1 107 ? -2.201 -1.056 2.271 1 90.81 107 GLU B N 1
ATOM 3120 C CA . GLU B 1 107 ? -0.765 -1.31 2.332 1 90.81 107 GLU B CA 1
ATOM 3121 C C . GLU B 1 107 ? -0.473 -2.801 2.461 1 90.81 107 GLU B C 1
ATOM 3123 O O . GLU B 1 107 ? 0.431 -3.322 1.805 1 90.81 107 GLU B O 1
ATOM 3128 N N . ALA B 1 108 ? -1.275 -3.445 3.299 1 89.5 108 ALA B N 1
ATOM 3129 C CA . ALA B 1 108 ? -1.107 -4.887 3.477 1 89.5 108 ALA B CA 1
ATOM 3130 C C . ALA B 1 108 ? -1.356 -5.633 2.17 1 89.5 108 ALA B C 1
ATOM 3132 O O . ALA B 1 108 ? -0.62 -6.562 1.829 1 89.5 108 ALA B O 1
ATOM 3133 N N . THR B 1 109 ? -2.385 -5.234 1.505 1 88.75 109 THR B N 1
ATOM 3134 C CA . THR B 1 109 ? -2.699 -5.844 0.218 1 88.75 109 THR B CA 1
ATOM 3135 C C . THR B 1 109 ? -1.558 -5.633 -0.774 1 88.75 109 THR B C 1
ATOM 3137 O O . THR B 1 109 ? -1.133 -6.574 -1.448 1 88.75 109 THR B O 1
ATOM 3140 N N . LEU B 1 110 ? -0.993 -4.43 -0.831 1 88.69 110 LEU B N 1
ATOM 3141 C CA . LEU B 1 110 ? 0.096 -4.125 -1.751 1 88.69 110 LEU B CA 1
ATOM 3142 C C . LEU B 1 110 ? 1.36 -4.887 -1.37 1 88.69 110 LEU B C 1
ATOM 3144 O O . LEU B 1 110 ? 2.109 -5.332 -2.242 1 88.69 110 LEU B O 1
ATOM 3148 N N . ARG B 1 111 ? 1.543 -5 -0.124 1 89.44 111 ARG B N 1
ATOM 3149 C CA . ARG B 1 111 ? 2.703 -5.746 0.348 1 89.44 111 ARG B CA 1
ATOM 3150 C C . ARG B 1 111 ? 2.613 -7.215 -0.056 1 89.44 111 ARG B C 1
ATOM 3152 O O . ARG B 1 111 ? 3.609 -7.812 -0.464 1 89.44 111 ARG B O 1
ATOM 3159 N N . ARG B 1 112 ? 1.418 -7.785 0.065 1 85.12 112 ARG B N 1
ATOM 3160 C CA . ARG B 1 112 ? 1.211 -9.164 -0.359 1 85.12 112 ARG B CA 1
ATOM 3161 C C . ARG B 1 112 ? 1.471 -9.328 -1.853 1 85.12 112 ARG B C 1
ATOM 3163 O O . ARG B 1 112 ? 2.105 -10.289 -2.277 1 85.12 112 ARG B O 1
ATOM 3170 N N . GLN B 1 113 ? 0.958 -8.383 -2.582 1 85.5 113 GLN B N 1
ATOM 3171 C CA . GLN B 1 113 ? 1.172 -8.406 -4.023 1 85.5 113 GLN B CA 1
ATOM 3172 C C . GLN B 1 113 ? 2.656 -8.305 -4.363 1 85.5 113 GLN B C 1
ATOM 3174 O O . GLN B 1 113 ? 3.164 -9.062 -5.191 1 85.5 113 GLN B O 1
ATOM 3179 N N . ARG B 1 114 ? 3.309 -7.367 -3.703 1 89.19 114 ARG B N 1
ATOM 3180 C CA . ARG B 1 114 ? 4.73 -7.16 -3.969 1 89.19 114 ARG B CA 1
ATOM 3181 C C . ARG B 1 114 ? 5.543 -8.391 -3.584 1 89.19 114 ARG B C 1
ATOM 3183 O O . ARG B 1 114 ? 6.457 -8.789 -4.305 1 89.19 114 ARG B O 1
ATOM 3190 N N . THR B 1 115 ? 5.156 -8.984 -2.479 1 86.12 115 THR B N 1
ATOM 3191 C CA . THR B 1 115 ? 5.828 -10.203 -2.047 1 86.12 115 THR B CA 1
ATOM 3192 C C . THR B 1 115 ? 5.656 -11.312 -3.082 1 86.12 115 THR B C 1
ATOM 3194 O O . THR B 1 115 ? 6.602 -12.039 -3.385 1 86.12 115 THR B O 1
ATOM 3197 N N . ALA B 1 116 ? 4.465 -11.406 -3.576 1 83.25 116 ALA B N 1
ATOM 3198 C CA . ALA B 1 116 ? 4.191 -12.422 -4.594 1 83.25 116 ALA B CA 1
ATOM 3199 C C . ALA B 1 116 ? 5.016 -12.164 -5.855 1 83.25 116 ALA B C 1
ATOM 3201 O O . ALA B 1 116 ? 5.609 -13.086 -6.414 1 83.25 116 ALA B O 1
ATOM 3202 N N . VAL B 1 117 ? 5.102 -10.938 -6.266 1 84.56 117 VAL B N 1
ATOM 3203 C CA . VAL B 1 117 ? 5.848 -10.562 -7.461 1 84.56 117 VAL B CA 1
ATOM 3204 C C . VAL B 1 117 ? 7.34 -10.805 -7.234 1 84.56 117 VAL B C 1
ATOM 3206 O O . VAL B 1 117 ? 8.031 -11.328 -8.109 1 84.56 117 VAL B O 1
ATOM 3209 N N . GLN B 1 118 ? 7.773 -10.414 -6.062 1 86.38 118 GLN B N 1
ATOM 3210 C CA . GLN B 1 118 ? 9.18 -10.625 -5.734 1 86.38 118 GLN B CA 1
ATOM 3211 C C . GLN B 1 118 ? 9.531 -12.109 -5.734 1 86.38 118 GLN B C 1
ATOM 3213 O O . GLN B 1 118 ? 10.609 -12.492 -6.203 1 86.38 118 GLN B O 1
ATOM 3218 N N . ARG B 1 119 ? 8.625 -12.883 -5.23 1 81.81 119 ARG B N 1
ATOM 3219 C CA . ARG B 1 119 ? 8.844 -14.328 -5.246 1 81.81 119 ARG B CA 1
ATOM 3220 C C . ARG B 1 119 ? 8.945 -14.852 -6.676 1 81.81 119 ARG B C 1
ATOM 3222 O O . ARG B 1 119 ? 9.82 -15.656 -6.984 1 81.81 119 ARG B O 1
ATOM 3229 N N . MET B 1 120 ? 8.086 -14.367 -7.465 1 80.69 120 MET B N 1
ATOM 3230 C CA . MET B 1 120 ? 8.086 -14.797 -8.859 1 80.69 120 MET B CA 1
ATOM 3231 C C . MET B 1 120 ? 9.359 -14.344 -9.57 1 80.69 120 MET B C 1
ATOM 3233 O O . MET B 1 120 ? 9.898 -15.07 -10.406 1 80.69 120 MET B O 1
ATOM 3237 N N . ARG B 1 121 ? 9.836 -13.141 -9.141 1 80 121 ARG B N 1
ATOM 3238 C CA . ARG B 1 121 ? 11.055 -12.617 -9.742 1 80 121 ARG B CA 1
ATOM 3239 C C . ARG B 1 121 ? 12.273 -13.398 -9.273 1 80 121 ARG B C 1
ATOM 3241 O O . ARG B 1 121 ? 13.164 -13.703 -10.062 1 80 121 ARG B O 1
ATOM 3248 N N . THR B 1 122 ? 12.289 -13.703 -7.98 1 77.5 122 THR B N 1
ATOM 3249 C CA . THR B 1 122 ? 13.461 -14.336 -7.379 1 77.5 122 THR B CA 1
ATOM 3250 C C . THR B 1 122 ? 13.523 -15.812 -7.746 1 77.5 122 THR B C 1
ATOM 3252 O O . THR B 1 122 ? 14.586 -16.328 -8.109 1 77.5 122 THR B O 1
ATOM 3255 N N . GLU B 1 123 ? 12.375 -16.438 -7.605 1 74.75 123 GLU B N 1
ATOM 3256 C CA . GLU B 1 123 ? 12.344 -17.875 -7.789 1 74.75 123 GLU B CA 1
ATOM 3257 C C . GLU B 1 123 ? 12.078 -18.25 -9.25 1 74.75 123 GLU B C 1
ATOM 3259 O O . GLU B 1 123 ? 12.312 -19.391 -9.656 1 74.75 123 GLU B O 1
ATOM 3264 N N . GLY B 1 124 ? 11.758 -17.25 -10.023 1 73.75 124 GLY B N 1
ATOM 3265 C CA . GLY B 1 124 ? 11.258 -17.516 -11.367 1 73.75 124 GLY B CA 1
ATOM 3266 C C . GLY B 1 124 ? 9.742 -17.516 -11.453 1 73.75 124 GLY B C 1
ATOM 3267 O O . GLY B 1 124 ? 9.062 -17.844 -10.477 1 73.75 124 GLY B O 1
ATOM 3268 N N . SER B 1 125 ? 9.227 -17.109 -12.547 1 69.81 125 SER B N 1
ATOM 3269 C CA . SER B 1 125 ? 7.797 -16.891 -12.727 1 69.81 125 SER B CA 1
ATOM 3270 C C . SER B 1 125 ? 6.992 -18.141 -12.414 1 69.81 125 SER B C 1
ATOM 3272 O O . SER B 1 125 ? 5.961 -18.078 -11.742 1 69.81 125 SER B O 1
ATOM 3274 N N . ARG B 1 126 ? 7.516 -19.297 -12.789 1 78 126 ARG B N 1
ATOM 3275 C CA . ARG B 1 126 ? 6.723 -20.516 -12.609 1 78 126 ARG B CA 1
ATOM 3276 C C . ARG B 1 126 ? 6.844 -21.031 -11.18 1 78 126 ARG B C 1
ATOM 3278 O O . ARG B 1 126 ? 5.832 -21.328 -10.531 1 78 126 ARG B O 1
ATOM 3285 N N . MET B 1 127 ? 8.094 -21.062 -10.68 1 83.94 127 MET B N 1
ATOM 3286 C CA . MET B 1 127 ? 8.305 -21.531 -9.312 1 83.94 127 MET B CA 1
ATOM 3287 C C . MET B 1 127 ? 7.672 -20.578 -8.305 1 83.94 127 MET B C 1
ATOM 3289 O O . MET B 1 127 ? 7.152 -21.016 -7.277 1 83.94 127 MET B O 1
ATOM 3293 N N . GLY B 1 128 ? 7.688 -19.375 -8.656 1 82 128 GLY B N 1
ATOM 3294 C CA . GLY B 1 128 ? 7.137 -18.375 -7.766 1 82 128 GLY B CA 1
ATOM 3295 C C . GLY B 1 128 ? 5.633 -18.469 -7.613 1 82 128 GLY B C 1
ATOM 3296 O O . GLY B 1 128 ? 5.062 -17.875 -6.691 1 82 128 GLY B O 1
ATOM 3297 N N . LEU B 1 129 ? 4.949 -19.188 -8.461 1 84.44 129 LEU B N 1
ATOM 3298 C CA . LEU B 1 129 ? 3.5 -19.359 -8.406 1 84.44 129 LEU B CA 1
ATOM 3299 C C . LEU B 1 129 ? 3.113 -20.453 -7.414 1 84.44 129 LEU B C 1
ATOM 3301 O O . LEU B 1 129 ? 1.948 -20.547 -7.023 1 84.44 129 LEU B O 1
ATOM 3305 N N . LEU B 1 130 ? 4.098 -21.219 -7.086 1 89.94 130 LEU B N 1
ATOM 3306 C CA . LEU B 1 130 ? 3.844 -22.281 -6.121 1 89.94 130 LEU B CA 1
ATOM 3307 C C . LEU B 1 130 ? 3.781 -21.719 -4.703 1 89.94 130 LEU B C 1
ATOM 3309 O O . LEU B 1 130 ? 4.219 -20.594 -4.453 1 89.94 130 LEU B O 1
ATOM 3313 N N . SER B 1 131 ? 3.186 -22.438 -3.803 1 88.31 131 SER B N 1
ATOM 3314 C CA . SER B 1 131 ? 3.111 -22.016 -2.41 1 88.31 131 SER B CA 1
ATOM 3315 C C . SER B 1 131 ? 4.5 -21.922 -1.785 1 88.31 131 SER B C 1
ATOM 3317 O O . SER B 1 131 ? 5.445 -22.562 -2.26 1 88.31 131 SER B O 1
ATOM 3319 N N . ASP B 1 132 ? 4.586 -21.156 -0.773 1 85.88 132 ASP B N 1
ATOM 3320 C CA . ASP B 1 132 ? 5.844 -21.016 -0.047 1 85.88 132 ASP B CA 1
ATOM 3321 C C . ASP B 1 132 ? 6.344 -22.375 0.452 1 85.88 132 ASP B C 1
ATOM 3323 O O . ASP B 1 132 ? 7.551 -22.625 0.468 1 85.88 132 ASP B O 1
ATOM 3327 N N . PHE B 1 133 ? 5.371 -23.141 0.813 1 89.19 133 PHE B N 1
ATOM 3328 C CA . PHE B 1 133 ? 5.715 -24.453 1.358 1 89.19 133 PHE B CA 1
ATOM 3329 C C . PHE B 1 133 ? 6.441 -25.297 0.319 1 89.19 133 PHE B C 1
ATOM 3331 O O . PHE B 1 133 ? 7.422 -25.969 0.637 1 89.19 133 PHE B O 1
ATOM 3338 N N . VAL B 1 134 ? 5.973 -25.234 -0.911 1 92.62 134 VAL B N 1
ATOM 3339 C CA . VAL B 1 134 ? 6.57 -26 -1.994 1 92.62 134 VAL B CA 1
ATOM 3340 C C . VAL B 1 134 ? 7.871 -25.344 -2.443 1 92.62 134 VAL B C 1
ATOM 3342 O O . VAL B 1 134 ? 8.883 -26.016 -2.648 1 92.62 134 VAL B O 1
ATOM 3345 N N . THR B 1 135 ? 7.895 -24.047 -2.543 1 89.81 135 THR B N 1
ATOM 3346 C CA . THR B 1 135 ? 9.062 -23.312 -3.018 1 89.81 135 THR B CA 1
ATOM 3347 C C . THR B 1 135 ? 10.234 -23.484 -2.055 1 89.81 135 THR B C 1
ATOM 3349 O O . THR B 1 135 ? 11.383 -23.578 -2.48 1 89.81 135 THR B O 1
ATOM 3352 N N . GLU B 1 136 ? 9.93 -23.547 -0.797 1 88.12 136 GLU B N 1
ATOM 3353 C CA . GLU B 1 136 ? 10.984 -23.719 0.199 1 88.12 136 GLU B CA 1
ATOM 3354 C C . GLU B 1 136 ? 11.695 -25.062 0.019 1 88.12 136 GLU B C 1
ATOM 3356 O O . GLU B 1 136 ? 12.906 -25.156 0.214 1 88.12 136 GLU B O 1
ATOM 3361 N N . ARG B 1 137 ? 10.898 -26.031 -0.385 1 89.56 137 ARG B N 1
ATOM 3362 C CA . ARG B 1 137 ? 11.453 -27.359 -0.619 1 89.56 137 ARG B CA 1
ATOM 3363 C C . ARG B 1 137 ? 12.414 -27.344 -1.809 1 89.56 137 ARG B C 1
ATOM 3365 O O . ARG B 1 137 ? 13.391 -28.094 -1.829 1 89.56 137 ARG B O 1
ATOM 3372 N N . LEU B 1 138 ? 12.148 -26.391 -2.734 1 91.38 138 LEU B N 1
ATOM 3373 C CA . LEU B 1 138 ? 12.883 -26.391 -4 1 91.38 138 LEU B CA 1
ATOM 3374 C C . LEU B 1 138 ? 14.031 -25.391 -3.963 1 91.38 138 LEU B C 1
ATOM 3376 O O . LEU B 1 138 ? 14.891 -25.391 -4.848 1 91.38 138 LEU B O 1
ATOM 3380 N N . ARG B 1 139 ? 14.133 -24.375 -3.115 1 84.19 139 ARG B N 1
ATOM 3381 C CA . ARG B 1 139 ? 15.055 -23.25 -3.055 1 84.19 139 ARG B CA 1
ATOM 3382 C C . ARG B 1 139 ? 16.5 -23.719 -3.082 1 84.19 139 ARG B C 1
ATOM 3384 O O . ARG B 1 139 ? 17.375 -23.047 -3.646 1 84.19 139 ARG B O 1
ATOM 3391 N N . GLY B 1 140 ? 16.906 -24.906 -2.732 1 81.75 140 GLY B N 1
ATOM 3392 C CA . GLY B 1 140 ? 18.266 -25.375 -2.658 1 81.75 140 GLY B CA 1
ATOM 3393 C C . GLY B 1 140 ? 18.75 -26.031 -3.943 1 81.75 140 GLY B C 1
ATOM 3394 O O . GLY B 1 140 ? 19.938 -26.344 -4.086 1 81.75 140 GLY B O 1
ATOM 3395 N N . LEU B 1 141 ? 17.906 -26 -4.98 1 88.88 141 LEU B N 1
ATOM 3396 C CA . LEU B 1 141 ? 18.266 -26.656 -6.234 1 88.88 141 LEU B CA 1
ATOM 3397 C C . LEU B 1 141 ? 18.984 -25.688 -7.172 1 88.88 141 LEU B C 1
ATOM 3399 O O . LEU B 1 141 ? 18.734 -24.469 -7.129 1 88.88 141 LEU B O 1
ATOM 3403 N N . PRO B 1 142 ? 19.953 -26.203 -7.871 1 83.56 142 PRO B N 1
ATOM 3404 C CA . PRO B 1 142 ? 20.625 -25.328 -8.852 1 83.56 142 PRO B CA 1
ATOM 3405 C C . PRO B 1 142 ? 19.656 -24.719 -9.852 1 83.56 142 PRO B C 1
ATOM 3407 O O . PRO B 1 142 ? 18.641 -25.344 -10.195 1 83.56 142 PRO B O 1
ATOM 3410 N N . GLU B 1 143 ? 20.062 -23.625 -10.32 1 76.69 143 GLU B N 1
ATOM 3411 C CA . GLU B 1 143 ? 19.234 -22.922 -11.312 1 76.69 143 GLU B CA 1
ATOM 3412 C C . GLU B 1 143 ? 19.094 -23.75 -12.586 1 76.69 143 GLU B C 1
ATOM 3414 O O . GLU B 1 143 ? 20.078 -24.328 -13.062 1 76.69 143 GLU B O 1
ATOM 3419 N N . GLY B 1 144 ? 17.891 -23.844 -13.039 1 78.81 144 GLY B N 1
ATOM 3420 C CA . GLY B 1 144 ? 17.672 -24.516 -14.312 1 78.81 144 GLY B CA 1
ATOM 3421 C C . GLY B 1 144 ? 17.547 -26.031 -14.172 1 78.81 144 GLY B C 1
ATOM 3422 O O . GLY B 1 144 ? 17.375 -26.734 -15.164 1 78.81 144 GLY B O 1
ATOM 3423 N N . SER B 1 145 ? 17.656 -26.531 -12.953 1 87.44 145 SER B N 1
ATOM 3424 C CA . SER B 1 145 ? 17.609 -27.969 -12.758 1 87.44 145 SER B CA 1
ATOM 3425 C C . SER B 1 145 ? 16.188 -28.516 -12.93 1 87.44 145 SER B C 1
ATOM 3427 O O . SER B 1 145 ? 16 -29.688 -13.266 1 87.44 145 SER B O 1
ATOM 3429 N N . LEU B 1 146 ? 15.258 -27.609 -12.742 1 89.69 146 LEU B N 1
ATOM 3430 C CA . LEU B 1 146 ? 13.867 -28 -12.891 1 89.69 146 LEU B CA 1
ATOM 3431 C C . LEU B 1 146 ? 13.344 -27.656 -14.281 1 89.69 146 LEU B C 1
ATOM 3433 O O . LEU B 1 146 ? 13.656 -26.594 -14.828 1 89.69 146 LEU B O 1
ATOM 3437 N N . ARG B 1 147 ? 12.641 -28.609 -14.82 1 88.06 147 ARG B N 1
ATOM 3438 C CA . ARG B 1 147 ? 12 -28.391 -16.109 1 88.06 147 ARG B CA 1
ATOM 3439 C C . ARG B 1 147 ? 10.664 -27.672 -15.938 1 88.06 147 ARG B C 1
ATOM 3441 O O . ARG B 1 147 ? 10.078 -27.703 -14.852 1 88.06 147 ARG B O 1
ATOM 3448 N N . ARG B 1 148 ? 10.234 -27.078 -17.016 1 85.75 148 ARG B N 1
ATOM 3449 C CA . ARG B 1 148 ? 8.938 -26.422 -17.016 1 85.75 148 ARG B CA 1
ATOM 3450 C C . ARG B 1 148 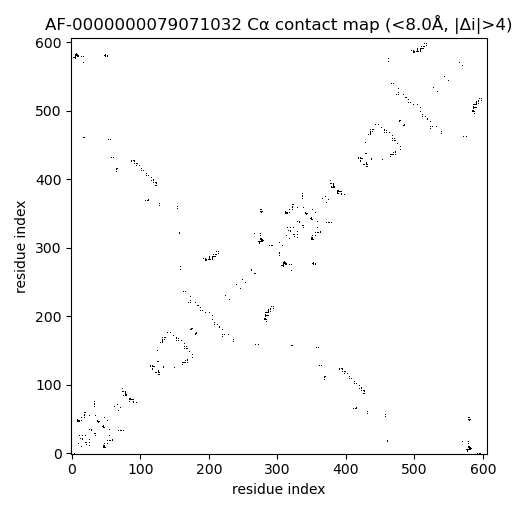? 7.824 -27.406 -16.656 1 85.75 148 ARG B C 1
ATOM 3452 O O . ARG B 1 148 ? 6.922 -27.062 -15.883 1 85.75 148 ARG B O 1
ATOM 3459 N N . ALA B 1 149 ? 7.93 -28.547 -17.203 1 89.25 149 ALA B N 1
ATOM 3460 C CA . ALA B 1 149 ? 6.914 -29.562 -16.969 1 89.25 149 ALA B CA 1
ATOM 3461 C C . ALA B 1 149 ? 6.859 -29.969 -15.508 1 89.25 149 ALA B C 1
ATOM 3463 O O . ALA B 1 149 ? 5.793 -30.297 -14.984 1 89.25 149 ALA B O 1
ATOM 3464 N N . ASP B 1 150 ? 8.062 -29.922 -14.859 1 93.38 150 ASP B N 1
ATOM 3465 C CA . ASP B 1 150 ? 8.102 -30.234 -13.43 1 93.38 150 ASP B CA 1
ATOM 3466 C C . ASP B 1 150 ? 7.273 -29.234 -12.625 1 93.38 150 ASP B C 1
ATOM 3468 O O . ASP B 1 150 ? 6.449 -29.641 -11.797 1 93.38 150 ASP B O 1
ATOM 3472 N N . LEU B 1 151 ? 7.484 -28.031 -12.977 1 90.56 151 LEU B N 1
ATOM 3473 C CA . LEU B 1 151 ? 6.824 -26.969 -12.242 1 90.56 151 LEU B CA 1
ATOM 3474 C C . LEU B 1 151 ? 5.332 -26.938 -12.547 1 90.56 151 LEU B C 1
ATOM 3476 O O . LEU B 1 151 ? 4.512 -26.703 -11.656 1 90.56 151 LEU B O 1
ATOM 3480 N N . ASP B 1 152 ? 4.938 -27.125 -13.789 1 90.62 152 ASP B N 1
ATOM 3481 C CA . ASP B 1 152 ? 3.523 -27.219 -14.148 1 90.62 152 ASP B CA 1
ATOM 3482 C C . ASP B 1 152 ? 2.842 -28.375 -13.406 1 90.62 152 ASP B C 1
ATOM 3484 O O . ASP B 1 152 ? 1.717 -28.219 -12.922 1 90.62 152 ASP B O 1
ATOM 3488 N N . GLY B 1 153 ? 3.568 -29.484 -13.352 1 93.44 153 GLY B N 1
ATOM 3489 C CA . GLY B 1 153 ? 3.051 -30.625 -12.609 1 93.44 153 GLY B CA 1
ATOM 3490 C C . GLY B 1 153 ? 2.805 -30.328 -11.148 1 93.44 153 GLY B C 1
ATOM 3491 O O . GLY B 1 153 ? 1.794 -30.75 -10.578 1 93.44 153 GLY B O 1
ATOM 3492 N N . LEU B 1 154 ? 3.756 -29.625 -10.602 1 94.62 154 LEU B N 1
ATOM 3493 C CA . LEU B 1 154 ? 3.609 -29.25 -9.195 1 94.62 154 LEU B CA 1
ATOM 3494 C C . LEU B 1 154 ? 2.412 -28.328 -9.008 1 94.62 154 LEU B C 1
ATOM 3496 O O . LEU B 1 154 ? 1.687 -28.438 -8.016 1 94.62 154 LEU B O 1
ATOM 3500 N N . LEU B 1 155 ? 2.205 -27.438 -9.93 1 92.81 155 LEU B N 1
ATOM 3501 C CA . LEU B 1 155 ? 1.075 -26.516 -9.875 1 92.81 155 LEU B CA 1
ATOM 3502 C C . LEU B 1 155 ? -0.247 -27.281 -9.906 1 92.81 155 LEU B C 1
ATOM 3504 O O . LEU B 1 155 ? -1.158 -26.984 -9.133 1 92.81 155 LEU B O 1
ATOM 3508 N N . VAL B 1 156 ? -0.313 -28.266 -10.766 1 93.88 156 VAL B N 1
ATOM 3509 C CA . VAL B 1 156 ? -1.511 -29.094 -10.891 1 93.88 156 VAL B CA 1
ATOM 3510 C C . VAL B 1 156 ? -1.728 -29.891 -9.609 1 93.88 156 VAL B C 1
ATOM 3512 O O . VAL B 1 156 ? -2.836 -29.906 -9.07 1 93.88 156 VAL B O 1
ATOM 3515 N N . THR B 1 157 ? -0.661 -30.469 -9.109 1 94.88 157 THR B N 1
ATOM 3516 C CA . THR B 1 157 ? -0.758 -31.266 -7.895 1 94.88 157 THR B CA 1
ATOM 3517 C C . THR B 1 157 ? -1.187 -30.406 -6.711 1 94.88 157 THR B C 1
ATOM 3519 O O . THR B 1 157 ? -1.988 -30.828 -5.879 1 94.88 157 THR B O 1
ATOM 3522 N N . GLU B 1 158 ? -0.59 -29.297 -6.707 1 94.12 158 GLU B N 1
ATOM 3523 C CA . GLU B 1 158 ? -0.953 -28.391 -5.617 1 94.12 158 GLU B CA 1
ATOM 3524 C C . GLU B 1 158 ? -2.441 -28.062 -5.652 1 94.12 158 GLU B C 1
ATOM 3526 O O . GLU B 1 158 ? -3.086 -27.969 -4.605 1 94.12 158 GLU B O 1
ATOM 3531 N N . ARG B 1 159 ? -3.01 -27.891 -6.773 1 92.75 159 ARG B N 1
ATOM 3532 C CA . ARG B 1 159 ? -4.438 -27.625 -6.922 1 92.75 159 ARG B CA 1
ATOM 3533 C C . ARG B 1 159 ? -5.27 -28.812 -6.453 1 92.75 159 ARG B C 1
ATOM 3535 O O . ARG B 1 159 ? -6.332 -28.625 -5.852 1 92.75 159 ARG B O 1
ATOM 3542 N N . ILE B 1 160 ? -4.727 -29.984 -6.68 1 91.31 160 ILE B N 1
ATOM 3543 C CA . ILE B 1 160 ? -5.5 -31.203 -6.43 1 91.31 160 ILE B CA 1
ATOM 3544 C C . ILE B 1 160 ? -5.305 -31.641 -4.984 1 91.31 160 ILE B C 1
ATOM 3546 O O . ILE B 1 160 ? -6.273 -31.969 -4.293 1 91.31 160 ILE B O 1
ATOM 3550 N N . LEU B 1 161 ? -3.982 -31.594 -4.551 1 92.38 161 LEU B N 1
ATOM 3551 C CA . LEU B 1 161 ? -3.66 -32.219 -3.273 1 92.38 161 LEU B CA 1
ATOM 3552 C C . LEU B 1 161 ? -3.166 -31.203 -2.268 1 92.38 161 LEU B C 1
ATOM 3554 O O . LEU B 1 161 ? -2.711 -31.547 -1.178 1 92.38 161 LEU B O 1
ATOM 3558 N N . GLY B 1 162 ? -3.205 -29.953 -2.656 1 91.88 162 GLY B N 1
ATOM 3559 C CA . GLY B 1 162 ? -2.752 -28.922 -1.749 1 91.88 162 GLY B CA 1
ATOM 3560 C C . GLY B 1 162 ? -1.241 -28.797 -1.694 1 91.88 162 GLY B C 1
ATOM 3561 O O . GLY B 1 162 ? -0.527 -29.516 -2.396 1 91.88 162 GLY B O 1
ATOM 3562 N N . PRO B 1 163 ? -0.794 -27.859 -0.909 1 93.19 163 PRO B N 1
ATOM 3563 C CA . PRO B 1 163 ? 0.643 -27.594 -0.815 1 93.19 163 PRO B CA 1
ATOM 3564 C C . PRO B 1 163 ? 1.433 -28.781 -0.289 1 93.19 163 PRO B C 1
ATOM 3566 O O . PRO B 1 163 ? 2.537 -29.062 -0.764 1 93.19 163 PRO B O 1
ATOM 3569 N N . LEU B 1 164 ? 0.843 -29.469 0.675 1 92.88 164 LEU B N 1
ATOM 3570 C CA . LEU B 1 164 ? 1.544 -30.609 1.228 1 92.88 164 LEU B CA 1
ATOM 3571 C C . LEU B 1 164 ? 1.728 -31.703 0.17 1 92.88 164 LEU B C 1
ATOM 3573 O O . LEU B 1 164 ? 2.82 -32.25 0.024 1 92.88 164 LEU B O 1
ATOM 3577 N N . GLY B 1 165 ? 0.624 -31.953 -0.552 1 94.25 165 GLY B N 1
ATOM 3578 C CA . GLY B 1 165 ? 0.718 -32.906 -1.634 1 94.25 165 GLY B CA 1
ATOM 3579 C C . GLY B 1 165 ? 1.767 -32.562 -2.668 1 94.25 165 GLY B C 1
ATOM 3580 O O . GLY B 1 165 ? 2.531 -33.406 -3.111 1 94.25 165 GLY B O 1
ATOM 3581 N N . ALA B 1 166 ? 1.814 -31.328 -3.037 1 95.38 166 ALA B N 1
ATOM 3582 C CA . ALA B 1 166 ? 2.785 -30.859 -4.023 1 95.38 166 ALA B CA 1
ATOM 3583 C C . ALA B 1 166 ? 4.207 -30.922 -3.471 1 95.38 166 ALA B C 1
ATOM 3585 O O . ALA B 1 166 ? 5.145 -31.266 -4.195 1 95.38 166 ALA B O 1
ATOM 3586 N N . ALA B 1 167 ? 4.348 -30.641 -2.197 1 94.81 167 ALA B N 1
ATOM 3587 C CA . ALA B 1 167 ? 5.668 -30.703 -1.572 1 94.81 167 ALA B CA 1
ATOM 3588 C C . ALA B 1 167 ? 6.191 -32.156 -1.568 1 94.81 167 ALA B C 1
ATOM 3590 O O . ALA B 1 167 ? 7.383 -32.375 -1.781 1 94.81 167 ALA B O 1
ATOM 3591 N N . LEU B 1 168 ? 5.309 -33.062 -1.332 1 94.19 168 LEU B N 1
ATOM 3592 C CA . LEU B 1 168 ? 5.688 -34.469 -1.37 1 94.19 168 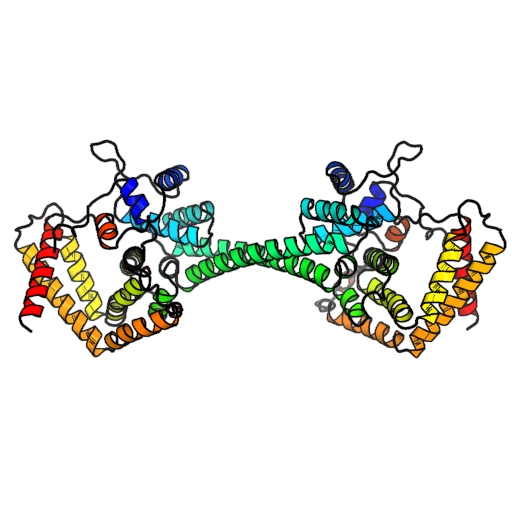LEU B CA 1
ATOM 3593 C C . LEU B 1 168 ? 6.078 -34.875 -2.783 1 94.19 168 LEU B C 1
ATOM 3595 O O . LEU B 1 168 ? 7.062 -35.594 -2.971 1 94.19 168 LEU B O 1
ATOM 3599 N N . GLN B 1 169 ? 5.309 -34.344 -3.705 1 94.88 169 GLN B N 1
ATOM 3600 C CA . GLN B 1 169 ? 5.637 -34.656 -5.098 1 94.88 169 GLN B CA 1
ATOM 3601 C C . GLN B 1 169 ? 6.973 -34.031 -5.496 1 94.88 169 GLN B C 1
ATOM 3603 O O . GLN B 1 169 ? 7.695 -34.594 -6.328 1 94.88 169 GLN B O 1
ATOM 3608 N N . ALA B 1 170 ? 7.293 -32.938 -4.918 1 95.19 170 ALA B N 1
ATOM 3609 C CA . ALA B 1 170 ? 8.523 -32.219 -5.258 1 95.19 170 ALA B CA 1
ATOM 3610 C C . ALA B 1 170 ? 9.75 -33.094 -5.016 1 95.19 170 ALA B C 1
ATOM 3612 O O . ALA B 1 170 ? 10.805 -32.875 -5.613 1 95.19 170 ALA B O 1
ATOM 3613 N N . THR B 1 171 ? 9.633 -34.125 -4.105 1 94.69 171 THR B N 1
ATOM 3614 C CA . THR B 1 171 ? 10.734 -35.031 -3.795 1 94.69 171 THR B CA 1
ATOM 3615 C C . THR B 1 171 ? 11.25 -35.719 -5.062 1 94.69 171 THR B C 1
ATOM 3617 O O . THR B 1 171 ? 12.461 -35.812 -5.266 1 94.69 171 THR B O 1
ATOM 3620 N N . ARG B 1 172 ? 10.266 -36.094 -5.898 1 95.06 172 ARG B N 1
ATOM 3621 C CA . ARG B 1 172 ? 10.656 -36.75 -7.137 1 95.06 172 ARG B CA 1
ATOM 3622 C C . ARG B 1 172 ? 11.484 -35.812 -8.023 1 95.06 172 ARG B C 1
ATOM 3624 O O . ARG B 1 172 ? 12.477 -36.25 -8.609 1 95.06 172 ARG B O 1
ATOM 3631 N N . PHE B 1 173 ? 11.117 -34.562 -8.07 1 95.25 173 PHE B N 1
ATOM 3632 C CA . PHE B 1 173 ? 11.797 -33.625 -8.945 1 95.25 173 PHE B CA 1
ATOM 3633 C C . PHE B 1 173 ? 13.141 -33.219 -8.359 1 95.25 173 PHE B C 1
ATOM 3635 O O . PHE B 1 173 ? 14.086 -32.938 -9.102 1 95.25 173 PHE B O 1
ATOM 3642 N N . ILE B 1 174 ? 13.227 -33.219 -7.039 1 95.25 174 ILE B N 1
ATOM 3643 C CA . ILE B 1 174 ? 14.508 -32.969 -6.387 1 95.25 174 ILE B CA 1
ATOM 3644 C C . ILE B 1 174 ? 15.492 -34.094 -6.715 1 95.25 174 ILE B C 1
ATOM 3646 O O . ILE B 1 174 ? 16.641 -33.812 -7.07 1 95.25 174 ILE B O 1
ATOM 3650 N N . ALA B 1 175 ? 14.977 -35.344 -6.633 1 95.44 175 ALA B N 1
ATOM 3651 C CA . ALA B 1 175 ? 15.812 -36.5 -6.977 1 95.44 175 ALA B CA 1
ATOM 3652 C C . ALA B 1 175 ? 16.281 -36.438 -8.43 1 95.44 175 ALA B C 1
ATOM 3654 O O . ALA B 1 175 ? 17.453 -36.656 -8.719 1 95.44 175 ALA B O 1
ATOM 3655 N N . LEU B 1 176 ? 15.383 -36.031 -9.297 1 95.38 176 LEU B N 1
ATOM 3656 C CA . LEU B 1 176 ? 15.719 -35.938 -10.711 1 95.38 176 LEU B CA 1
ATOM 3657 C C . LEU B 1 176 ? 16.703 -34.781 -10.969 1 95.38 176 LEU B C 1
ATOM 3659 O O . LEU B 1 176 ? 17.594 -34.906 -11.812 1 95.38 176 LEU B O 1
ATOM 3663 N N . ALA B 1 177 ? 16.547 -33.75 -10.25 1 93.75 177 ALA B N 1
ATOM 3664 C CA . ALA B 1 177 ? 17.406 -32.594 -10.422 1 93.75 177 ALA B CA 1
ATOM 3665 C C . ALA B 1 177 ? 18.812 -32.875 -9.906 1 93.75 177 ALA B C 1
ATOM 3667 O O . ALA B 1 177 ? 19.797 -32.312 -10.422 1 93.75 177 ALA B O 1
ATOM 3668 N N . THR B 1 178 ? 18.938 -33.75 -8.922 1 93.25 178 THR B N 1
ATOM 3669 C CA . THR B 1 178 ? 20.219 -33.969 -8.273 1 93.25 178 THR B CA 1
ATOM 3670 C C . THR B 1 178 ? 20.906 -35.188 -8.852 1 93.25 178 THR B C 1
ATOM 3672 O O . THR B 1 178 ? 22.094 -35.438 -8.57 1 93.25 178 THR B O 1
ATOM 3675 N N . HIS B 1 179 ? 20.234 -35.969 -9.68 1 94.56 179 HIS B N 1
ATOM 3676 C CA . HIS B 1 179 ? 20.812 -37.156 -10.312 1 94.56 179 HIS B CA 1
ATOM 3677 C C . HIS B 1 179 ? 20.625 -37.125 -11.828 1 94.56 179 HIS B C 1
ATOM 3679 O O . HIS B 1 179 ? 19.656 -37.656 -12.359 1 94.56 179 HIS B O 1
ATOM 3685 N N . PRO B 1 180 ? 21.594 -36.688 -12.484 1 93 180 PRO B N 1
ATOM 3686 C CA . PRO B 1 180 ? 21.484 -36.438 -13.93 1 93 180 PRO B CA 1
ATOM 3687 C C . PRO B 1 180 ? 21.188 -37.719 -14.711 1 93 180 PRO B C 1
ATOM 3689 O O . PRO B 1 180 ? 20.453 -37.688 -15.703 1 93 180 PRO B O 1
ATOM 3692 N N . ALA B 1 181 ? 21.781 -38.812 -14.25 1 94.5 181 ALA B N 1
ATOM 3693 C CA . ALA B 1 181 ? 21.531 -40.062 -14.945 1 94.5 181 ALA B CA 1
ATOM 3694 C C . ALA B 1 181 ? 20.062 -40.438 -14.875 1 94.5 181 ALA B C 1
ATOM 3696 O O . ALA B 1 181 ? 19.484 -40.906 -15.859 1 94.5 181 ALA B O 1
ATOM 3697 N N . LEU B 1 182 ? 19.469 -40.25 -13.719 1 95.5 182 LEU B N 1
ATOM 3698 C CA . LEU B 1 182 ? 18.047 -40.5 -13.547 1 95.5 182 LEU B CA 1
ATOM 3699 C C . LEU B 1 182 ? 17.203 -39.594 -14.422 1 95.5 182 LEU B C 1
ATOM 3701 O O . LEU B 1 182 ? 16.188 -40 -14.984 1 95.5 182 LEU B O 1
ATOM 3705 N N . ARG B 1 183 ? 17.641 -38.406 -14.508 1 95.38 183 ARG B N 1
ATOM 3706 C CA . ARG B 1 183 ? 16.938 -37.438 -15.336 1 95.38 183 ARG B CA 1
ATOM 3707 C C . ARG B 1 183 ? 16.938 -37.844 -16.797 1 95.38 183 ARG B C 1
ATOM 3709 O O . ARG B 1 183 ? 15.922 -37.75 -17.484 1 95.38 183 ARG B O 1
ATOM 3716 N N . GLU B 1 184 ? 18.062 -38.219 -17.25 1 95.75 184 GLU B N 1
ATOM 3717 C CA . GLU B 1 184 ? 18.188 -38.688 -18.625 1 95.75 184 GLU B CA 1
ATOM 3718 C C . GLU B 1 184 ? 17.266 -39.875 -18.906 1 95.75 184 GLU B C 1
ATOM 3720 O O . GLU B 1 184 ? 16.609 -39.906 -19.953 1 95.75 184 GLU B O 1
ATOM 3725 N N . ASP B 1 185 ? 17.219 -40.75 -17.969 1 96.81 185 ASP B N 1
ATOM 3726 C CA . ASP B 1 185 ? 16.312 -41.906 -18.094 1 96.81 185 ASP B CA 1
ATOM 3727 C C . ASP B 1 185 ? 14.859 -41.469 -18.125 1 96.81 185 ASP B C 1
ATOM 3729 O O . ASP B 1 185 ? 14.07 -41.969 -18.922 1 96.81 185 ASP B O 1
ATOM 3733 N N . SER B 1 186 ? 14.57 -40.594 -17.266 1 95.94 186 SER B N 1
ATOM 3734 C CA . SER B 1 186 ? 13.211 -40.062 -17.219 1 95.94 186 SER B CA 1
ATOM 3735 C C . SER B 1 186 ? 12.812 -39.438 -18.547 1 95.94 186 SER B C 1
ATOM 3737 O O . SER B 1 186 ? 11.719 -39.688 -19.047 1 95.94 186 SER B O 1
ATOM 3739 N N . ASP B 1 187 ? 13.711 -38.625 -19.094 1 94.94 187 ASP B N 1
ATOM 3740 C CA . ASP B 1 187 ? 13.43 -37.969 -20.359 1 94.94 187 ASP B CA 1
ATOM 3741 C C . ASP B 1 187 ? 13.211 -38.969 -21.484 1 94.94 187 ASP B C 1
ATOM 3743 O O . ASP B 1 187 ? 12.297 -38.812 -22.297 1 94.94 187 ASP B O 1
ATOM 3747 N N . ARG B 1 188 ? 14.039 -39.969 -21.484 1 96.75 188 ARG B N 1
ATOM 3748 C CA . ARG B 1 188 ? 13.938 -41 -22.5 1 96.75 188 ARG B CA 1
ATOM 3749 C C . ARG B 1 188 ? 12.586 -41.688 -22.422 1 96.75 188 ARG B C 1
ATOM 3751 O O . ARG B 1 188 ? 11.938 -41.938 -23.453 1 96.75 188 ARG B O 1
ATOM 3758 N N . ILE B 1 189 ? 12.148 -42.031 -21.25 1 96.44 189 ILE B N 1
ATOM 3759 C CA . ILE B 1 189 ? 10.898 -42.719 -21.047 1 96.44 189 ILE B CA 1
ATOM 3760 C C . ILE B 1 189 ? 9.719 -41.812 -21.375 1 96.44 189 ILE B C 1
ATOM 3762 O O . ILE B 1 189 ? 8.734 -42.25 -21.969 1 96.44 189 ILE B O 1
ATOM 3766 N N . ASP B 1 190 ? 9.859 -40.625 -20.969 1 94.44 190 ASP B N 1
ATOM 3767 C CA . ASP B 1 190 ? 8.828 -39.625 -21.297 1 94.44 190 ASP B CA 1
ATOM 3768 C C . ASP B 1 190 ? 8.641 -39.531 -22.812 1 94.44 190 ASP B C 1
ATOM 3770 O O . ASP B 1 190 ? 7.512 -39.469 -23.297 1 94.44 190 ASP B O 1
ATOM 3774 N N . ASP B 1 191 ? 9.766 -39.469 -23.5 1 95.62 191 ASP B N 1
ATOM 3775 C CA . ASP B 1 191 ? 9.719 -39.406 -24.969 1 95.62 191 ASP B CA 1
ATOM 3776 C C . ASP B 1 191 ? 9.047 -40.625 -25.547 1 95.62 191 ASP B C 1
ATOM 3778 O O . ASP B 1 191 ? 8.266 -40.531 -26.5 1 95.62 191 ASP B O 1
ATOM 3782 N N . ALA B 1 192 ? 9.383 -41.75 -24.969 1 96.81 192 ALA B N 1
ATOM 3783 C CA . ALA B 1 192 ? 8.789 -43 -25.438 1 96.81 192 ALA B CA 1
ATOM 3784 C C . ALA B 1 192 ? 7.281 -43.031 -25.203 1 96.81 192 ALA B C 1
ATOM 3786 O O . ALA B 1 192 ? 6.523 -43.5 -26.047 1 96.81 192 ALA B O 1
ATOM 3787 N N . GLU B 1 193 ? 6.902 -42.531 -24.078 1 95.81 193 GLU B N 1
ATOM 3788 C CA . GLU B 1 193 ? 5.48 -42.438 -23.766 1 95.81 193 GLU B CA 1
ATOM 3789 C C . GLU B 1 193 ? 4.773 -41.469 -24.703 1 95.81 193 GLU B C 1
ATOM 3791 O O . GLU B 1 193 ? 3.645 -41.719 -25.141 1 95.81 193 GLU B O 1
ATOM 3796 N N . GLU B 1 194 ? 5.426 -40.406 -25 1 93.75 194 GLU B N 1
ATOM 3797 C CA . GLU B 1 194 ? 4.852 -39.406 -25.906 1 93.75 194 GLU B CA 1
ATOM 3798 C C . GLU B 1 194 ? 4.703 -39.969 -27.312 1 93.75 194 GLU B C 1
ATOM 3800 O O . GLU B 1 194 ? 3.791 -39.562 -28.047 1 93.75 194 GLU B O 1
ATOM 3805 N N . ALA B 1 195 ? 5.582 -40.844 -27.656 1 95.62 195 ALA B N 1
ATOM 3806 C CA . ALA B 1 195 ? 5.559 -41.469 -28.984 1 95.62 195 ALA B CA 1
ATOM 3807 C C . ALA B 1 195 ? 4.371 -42.406 -29.125 1 95.62 195 ALA B C 1
ATOM 3809 O O . ALA B 1 195 ? 3.996 -42.781 -30.234 1 95.62 195 ALA B O 1
ATOM 3810 N N . LEU B 1 196 ? 3.799 -42.781 -27.953 1 96.38 196 LEU B N 1
ATOM 3811 C CA . LEU B 1 196 ? 2.58 -43.594 -28 1 96.38 196 LEU B CA 1
ATOM 3812 C C . LEU B 1 196 ? 1.366 -42.719 -28.312 1 96.38 196 LEU B C 1
ATOM 3814 O O . LEU B 1 196 ? 0.471 -42.562 -27.469 1 96.38 196 LEU B O 1
ATOM 3818 N N . ASP B 1 197 ? 1.347 -42.25 -29.547 1 94.5 197 ASP B N 1
ATOM 3819 C CA . ASP B 1 197 ? 0.293 -41.344 -29.938 1 94.5 197 ASP B CA 1
ATOM 3820 C C . ASP B 1 197 ? -0.91 -42.062 -30.516 1 94.5 197 ASP B C 1
ATOM 3822 O O . ASP B 1 197 ? -1.064 -43.281 -30.297 1 94.5 197 ASP B O 1
ATOM 3826 N N . ASP B 1 198 ? -1.793 -41.344 -31.156 1 94.5 198 ASP B N 1
ATOM 3827 C CA . ASP B 1 198 ? -3.062 -41.906 -31.609 1 94.5 198 ASP B CA 1
ATOM 3828 C C . ASP B 1 198 ? -2.854 -42.875 -32.75 1 94.5 198 ASP B C 1
ATOM 3830 O O . ASP B 1 198 ? -3.754 -43.656 -33.094 1 94.5 198 ASP B O 1
ATOM 3834 N N . SER B 1 199 ? -1.672 -42.938 -33.312 1 96.25 199 SER B N 1
ATOM 3835 C CA . SER B 1 199 ? -1.382 -43.844 -34.406 1 96.25 199 SER B CA 1
ATOM 3836 C C . SER B 1 199 ? -0.985 -45.219 -33.906 1 96.25 199 SER B C 1
ATOM 3838 O O . SER B 1 199 ? -0.924 -46.188 -34.656 1 96.25 199 SER B O 1
ATOM 3840 N N . VAL B 1 200 ? -0.757 -45.312 -32.594 1 96.88 200 VAL B N 1
ATOM 3841 C CA . VAL B 1 200 ? -0.314 -46.562 -31.984 1 96.88 200 VAL B CA 1
ATOM 3842 C C . VAL B 1 200 ? -1.503 -47.281 -31.344 1 96.88 200 VAL B C 1
ATOM 3844 O O . VAL B 1 200 ? -2.252 -46.688 -30.562 1 96.88 200 VAL B O 1
ATOM 3847 N N . ALA B 1 201 ? -1.599 -48.594 -31.656 1 96.69 201 ALA B N 1
ATOM 3848 C CA . ALA B 1 201 ? -2.682 -49.375 -31.062 1 96.69 201 ALA B CA 1
ATOM 3849 C C . ALA B 1 201 ? -2.412 -49.656 -29.594 1 96.69 201 ALA B C 1
ATOM 3851 O O . ALA B 1 201 ? -1.26 -49.844 -29.188 1 96.69 201 ALA B O 1
ATOM 3852 N N . ALA B 1 202 ? -3.477 -49.781 -28.766 1 94.81 202 ALA B N 1
ATOM 3853 C CA . ALA B 1 202 ? -3.355 -50 -27.328 1 94.81 202 ALA B CA 1
ATOM 3854 C C . ALA B 1 202 ? -2.734 -51.375 -27.031 1 94.81 202 ALA B C 1
ATOM 3856 O O . ALA B 1 202 ? -2.137 -51.562 -25.984 1 94.81 202 ALA B O 1
ATOM 3857 N N . ASP B 1 203 ? -2.854 -52.281 -27.984 1 95.06 203 ASP B N 1
ATOM 3858 C CA . ASP B 1 203 ? -2.33 -53.625 -27.75 1 95.06 203 ASP B CA 1
ATOM 3859 C C . ASP B 1 203 ? -0.964 -53.781 -28.422 1 95.06 203 ASP B C 1
ATOM 3861 O O . ASP B 1 203 ? -0.417 -54.906 -28.438 1 95.06 203 ASP B O 1
ATOM 3865 N N . ASP B 1 204 ? -0.46 -52.688 -28.984 1 96.19 204 ASP B N 1
ATOM 3866 C CA . ASP B 1 204 ? 0.885 -52.719 -29.562 1 96.19 204 ASP B CA 1
ATOM 3867 C C . ASP B 1 204 ? 1.914 -53.125 -28.516 1 96.19 204 ASP B C 1
ATOM 3869 O O . ASP B 1 204 ? 1.859 -52.688 -27.359 1 96.19 204 ASP B O 1
ATOM 3873 N N . PRO B 1 205 ? 2.803 -54.062 -28.812 1 96.38 205 PRO B N 1
ATOM 3874 C CA . PRO B 1 205 ? 3.812 -54.531 -27.859 1 96.38 205 PRO B CA 1
ATOM 3875 C C . PRO B 1 205 ? 4.672 -53.406 -27.297 1 96.38 205 PRO B C 1
ATOM 3877 O O . PRO B 1 205 ? 5.199 -53.531 -26.188 1 96.38 205 PRO B O 1
ATOM 3880 N N . ARG B 1 206 ? 4.797 -52.344 -28.031 1 97.06 206 ARG B N 1
ATOM 3881 C CA . ARG B 1 206 ? 5.562 -51.188 -27.562 1 97.06 206 ARG B CA 1
ATOM 3882 C C . ARG B 1 206 ? 4.953 -50.625 -26.281 1 97.06 206 ARG B C 1
ATOM 3884 O O . ARG B 1 206 ? 5.668 -50.094 -25.438 1 97.06 206 ARG B O 1
ATOM 3891 N N . VAL B 1 207 ? 3.658 -50.75 -26.156 1 97.5 207 VAL B N 1
ATOM 3892 C CA . VAL B 1 207 ? 2.949 -50.219 -25 1 97.5 207 VAL B CA 1
ATOM 3893 C C . VAL B 1 207 ? 3.398 -50.938 -23.734 1 97.5 207 VAL B C 1
ATOM 3895 O O . VAL B 1 207 ? 3.744 -50.312 -22.734 1 97.5 207 VAL B O 1
ATOM 3898 N N . ALA B 1 208 ? 3.439 -52.219 -23.781 1 96.81 208 ALA B N 1
ATOM 3899 C CA . ALA B 1 208 ? 3.871 -53.031 -22.641 1 96.81 208 ALA B CA 1
ATOM 3900 C C . ALA B 1 208 ? 5.34 -52.781 -22.312 1 96.81 208 ALA B C 1
ATOM 3902 O O . ALA B 1 208 ? 5.734 -52.75 -21.156 1 96.81 208 ALA B O 1
ATOM 3903 N N . GLN B 1 209 ? 6.129 -52.656 -23.312 1 97.5 209 GLN B N 1
ATOM 3904 C CA . GLN B 1 209 ? 7.559 -52.406 -23.141 1 97.5 209 GLN B CA 1
ATOM 3905 C C . GLN B 1 209 ? 7.809 -51.094 -22.406 1 97.5 209 GLN B C 1
ATOM 3907 O O . GLN B 1 209 ? 8.594 -51.031 -21.469 1 97.5 209 GLN B O 1
ATOM 3912 N N . VAL B 1 210 ? 7.109 -50.062 -22.906 1 97.75 210 VAL B N 1
ATOM 3913 C CA . VAL B 1 210 ? 7.281 -48.75 -22.281 1 97.75 210 VAL B CA 1
ATOM 3914 C C . VAL B 1 210 ? 6.758 -48.781 -20.859 1 97.75 210 VAL B C 1
ATOM 3916 O O . VAL B 1 210 ? 7.336 -48.156 -19.969 1 97.75 210 VAL B O 1
ATOM 3919 N N . ALA B 1 211 ? 5.695 -49.5 -20.594 1 97 211 ALA B N 1
ATOM 3920 C CA . ALA B 1 211 ? 5.145 -49.625 -19.25 1 97 211 ALA B CA 1
ATOM 3921 C C . ALA B 1 211 ? 6.156 -50.281 -18.312 1 97 211 ALA B C 1
ATOM 3923 O O . ALA B 1 211 ? 6.316 -49.844 -17.156 1 97 211 ALA B O 1
ATOM 3924 N N . ALA B 1 212 ? 6.789 -51.281 -18.844 1 96.81 212 ALA B N 1
ATOM 3925 C CA . ALA B 1 212 ? 7.797 -51.969 -18.047 1 96.81 212 ALA B CA 1
ATOM 3926 C C . ALA B 1 212 ? 8.984 -51.062 -17.75 1 96.81 212 ALA B C 1
ATOM 3928 O O . ALA B 1 212 ? 9.539 -51.094 -16.656 1 96.81 212 ALA B O 1
ATOM 3929 N N . GLU B 1 213 ? 9.367 -50.312 -18.719 1 97.38 213 GLU B N 1
ATOM 3930 C CA . GLU B 1 213 ? 10.461 -49.344 -18.531 1 97.38 213 GLU B CA 1
ATOM 3931 C C . GLU B 1 213 ? 10.102 -48.281 -17.5 1 97.38 213 GLU B C 1
ATOM 3933 O O . GLU B 1 213 ? 10.93 -47.906 -16.672 1 97.38 213 GLU B O 1
ATOM 3938 N N . ARG B 1 214 ? 8.883 -47.812 -17.609 1 96.5 214 ARG B N 1
ATOM 3939 C CA . ARG B 1 214 ? 8.414 -46.844 -16.641 1 96.5 214 ARG B CA 1
ATOM 3940 C C . ARG B 1 214 ? 8.422 -47.438 -15.234 1 96.5 214 ARG B C 1
ATOM 3942 O O . ARG B 1 214 ? 8.867 -46.781 -14.281 1 96.5 214 ARG B O 1
ATOM 3949 N N . HIS B 1 215 ? 7.93 -48.625 -15.109 1 95.88 215 HIS B N 1
ATOM 3950 C CA . HIS B 1 215 ? 7.91 -49.281 -13.805 1 95.88 215 HIS B CA 1
ATOM 3951 C C . HIS B 1 215 ? 9.32 -49.438 -13.25 1 95.88 215 HIS B C 1
ATOM 3953 O O . HIS B 1 215 ? 9.562 -49.156 -12.078 1 95.88 215 HIS B O 1
ATOM 3959 N N . ALA B 1 216 ? 10.219 -49.938 -14.094 1 96.06 216 ALA B N 1
ATOM 3960 C CA . ALA B 1 216 ? 11.609 -50.094 -13.68 1 96.06 216 ALA B CA 1
ATOM 3961 C C . ALA B 1 216 ? 12.227 -48.781 -13.242 1 96.06 216 ALA B C 1
ATOM 3963 O O . ALA B 1 216 ? 12.969 -48.719 -12.258 1 96.06 216 ALA B O 1
ATOM 3964 N N . PHE B 1 217 ? 11.93 -47.75 -13.969 1 96.56 217 PHE B N 1
ATOM 3965 C CA . PHE B 1 217 ? 12.438 -46.406 -13.641 1 96.56 217 PHE B CA 1
ATOM 3966 C C . PHE B 1 217 ? 11.914 -45.969 -12.281 1 96.56 217 PHE B C 1
ATOM 3968 O O . PHE B 1 217 ? 12.68 -45.438 -11.461 1 96.56 217 PHE B O 1
ATOM 3975 N N . GLU B 1 218 ? 10.586 -46.094 -12.086 1 95.81 218 GLU B N 1
ATOM 3976 C CA . GLU B 1 218 ? 9.984 -45.688 -10.828 1 95.81 218 GLU B CA 1
ATOM 3977 C C . GLU B 1 218 ? 10.609 -46.438 -9.648 1 95.81 218 GLU B C 1
ATOM 3979 O O . GLU B 1 218 ? 10.789 -45.844 -8.57 1 95.81 218 GLU B O 1
ATOM 3984 N N . CYS B 1 219 ? 10.938 -47.656 -9.812 1 94.81 219 CYS B N 1
ATOM 3985 C CA . CYS B 1 219 ? 11.617 -48.438 -8.781 1 94.81 219 CYS B CA 1
ATOM 3986 C C . CYS B 1 219 ? 13 -47.844 -8.492 1 94.81 219 CYS B C 1
ATOM 3988 O O . CYS B 1 219 ? 13.383 -47.688 -7.332 1 94.81 219 CYS B O 1
ATOM 3990 N N . ALA B 1 220 ? 13.719 -47.562 -9.555 1 96 220 ALA B N 1
ATOM 3991 C CA . ALA B 1 220 ? 15.047 -46.969 -9.406 1 96 220 ALA B CA 1
ATOM 3992 C C . ALA B 1 220 ? 14.961 -45.594 -8.719 1 96 220 ALA B C 1
ATOM 3994 O O . ALA B 1 220 ? 15.805 -45.281 -7.871 1 96 220 ALA B O 1
ATOM 3995 N N . LEU B 1 221 ? 13.992 -44.844 -9.156 1 95.81 221 LEU B N 1
ATOM 3996 C CA . LEU B 1 221 ? 13.797 -43.531 -8.562 1 95.81 221 LEU B CA 1
ATOM 3997 C C . LEU B 1 221 ? 13.508 -43.625 -7.07 1 95.81 221 LEU B C 1
ATOM 3999 O O . LEU B 1 221 ? 14.086 -42.906 -6.266 1 95.81 221 LEU B O 1
ATOM 4003 N N . GLN B 1 222 ? 12.664 -44.531 -6.691 1 93.69 222 GLN B N 1
ATOM 4004 C CA . GLN B 1 222 ? 12.312 -44.75 -5.289 1 93.69 222 GLN B CA 1
ATOM 4005 C C . GLN B 1 222 ? 13.531 -45.156 -4.473 1 93.69 222 GLN B C 1
ATOM 4007 O O . GLN B 1 222 ? 13.688 -44.75 -3.326 1 93.69 222 GLN B O 1
ATOM 4012 N N . ALA B 1 223 ? 14.305 -46 -5.023 1 94.44 223 ALA B N 1
ATOM 4013 C CA . ALA B 1 223 ? 15.523 -46.406 -4.348 1 94.44 223 ALA B CA 1
ATOM 4014 C C . ALA B 1 223 ? 16.438 -45.25 -4.062 1 94.44 223 ALA B C 1
ATOM 4016 O O . ALA B 1 223 ? 17 -45.125 -2.969 1 94.44 223 ALA B O 1
ATOM 4017 N N . VAL B 1 224 ? 16.594 -44.375 -5.004 1 95.12 224 VAL B N 1
ATOM 4018 C CA . VAL B 1 224 ? 17.438 -43.219 -4.848 1 95.12 224 VAL B CA 1
ATOM 4019 C C . VAL B 1 224 ? 16.859 -42.281 -3.77 1 95.12 224 VAL B C 1
ATOM 4021 O O . VAL B 1 224 ? 17.609 -41.719 -2.965 1 95.12 224 VAL B O 1
ATOM 4024 N N . ILE B 1 225 ? 15.555 -42.125 -3.771 1 94.38 225 ILE B N 1
ATOM 4025 C CA . ILE B 1 225 ? 14.875 -41.281 -2.795 1 94.38 225 ILE B CA 1
ATOM 4026 C C . ILE B 1 225 ? 15.133 -41.812 -1.386 1 94.38 225 ILE B C 1
ATOM 4028 O O . ILE B 1 225 ? 15.461 -41.031 -0.479 1 94.38 225 ILE B O 1
ATOM 4032 N N . GLU B 1 226 ? 15.102 -43.062 -1.229 1 92.06 226 GLU B N 1
ATOM 4033 C CA . GLU B 1 226 ? 15.312 -43.688 0.077 1 92.06 226 GLU B CA 1
ATOM 4034 C C . GLU B 1 226 ? 16.781 -43.562 0.506 1 92.06 226 GLU B C 1
ATOM 4036 O O . GLU B 1 226 ? 17.062 -43.281 1.663 1 92.06 226 GLU B O 1
ATOM 4041 N N . GLU B 1 227 ? 17.609 -43.75 -0.406 1 93.5 227 GLU B N 1
ATOM 4042 C CA . GLU B 1 227 ? 19.047 -43.75 -0.102 1 93.5 227 GLU B CA 1
ATOM 4043 C C . GLU B 1 227 ? 19.562 -42.344 0.147 1 93.5 227 GLU B C 1
ATOM 4045 O O . GLU B 1 227 ? 20.531 -42.156 0.888 1 93.5 227 GLU B O 1
ATOM 4050 N N . SER B 1 228 ? 18.969 -41.344 -0.43 1 92.5 228 SER B N 1
ATOM 4051 C CA . SER B 1 228 ? 19.469 -39.969 -0.357 1 92.5 228 SER B CA 1
ATOM 4052 C C . SER B 1 228 ? 18.922 -39.25 0.867 1 92.5 228 SER B C 1
ATOM 4054 O O . SER B 1 228 ? 19.219 -38.062 1.088 1 92.5 228 SER B O 1
ATOM 4056 N N . GLY B 1 229 ? 18.016 -39.875 1.643 1 91.06 229 GLY B N 1
ATOM 4057 C CA . GLY B 1 229 ? 17.438 -39.25 2.828 1 91.06 229 GLY B CA 1
ATOM 4058 C C . GLY B 1 229 ? 16.219 -38.406 2.527 1 91.06 229 GLY B C 1
ATOM 4059 O O . GLY B 1 229 ? 15.648 -37.812 3.43 1 91.06 229 GLY B O 1
ATOM 4060 N N . LEU B 1 230 ? 15.867 -38.344 1.269 1 90.38 230 LEU B N 1
ATOM 4061 C CA . LEU B 1 230 ? 14.711 -37.562 0.865 1 90.38 230 LEU B CA 1
ATOM 4062 C C . LEU B 1 230 ? 13.43 -38.125 1.453 1 90.38 230 LEU B C 1
ATOM 4064 O O . LEU B 1 230 ? 12.461 -37.406 1.688 1 90.38 230 LEU B O 1
ATOM 4068 N N . GLY B 1 231 ? 13.414 -39.438 1.66 1 87.31 231 GLY B N 1
ATOM 4069 C CA . GLY B 1 231 ? 12.273 -40.062 2.299 1 87.31 231 GLY B CA 1
ATOM 4070 C C . GLY B 1 231 ? 12.016 -39.562 3.705 1 87.31 231 GLY B C 1
ATOM 4071 O O . GLY B 1 231 ? 10.875 -39.281 4.074 1 87.31 231 GLY B O 1
ATOM 4072 N N . GLU B 1 232 ? 13.125 -39.344 4.426 1 88.5 232 GLU B N 1
ATOM 4073 C CA . GLU B 1 232 ? 13.023 -38.781 5.77 1 88.5 232 GLU B CA 1
ATOM 4074 C C . GLU B 1 232 ? 12.547 -37.344 5.719 1 88.5 232 GLU B C 1
ATOM 4076 O O . GLU B 1 232 ? 11.805 -36.906 6.602 1 88.5 232 GLU B O 1
ATOM 4081 N N . ASP B 1 233 ? 13.008 -36.75 4.715 1 89.25 233 ASP B N 1
ATOM 4082 C CA . ASP B 1 233 ? 12.57 -35.344 4.531 1 89.25 233 ASP B CA 1
ATOM 4083 C C . ASP B 1 233 ? 11.055 -35.281 4.344 1 89.25 233 ASP B C 1
ATOM 4085 O O . ASP B 1 233 ? 10.406 -34.344 4.82 1 89.25 233 ASP B O 1
ATOM 4089 N N . ASP B 1 234 ? 10.508 -36.25 3.613 1 89.38 234 ASP B N 1
ATOM 4090 C CA . ASP B 1 234 ? 9.062 -36.281 3.406 1 89.38 234 ASP B CA 1
ATOM 4091 C C . ASP B 1 234 ? 8.32 -36.438 4.73 1 89.38 234 ASP B C 1
ATOM 4093 O O . ASP B 1 234 ? 7.305 -35.781 4.961 1 89.38 234 ASP B O 1
ATOM 4097 N N . ASP B 1 235 ? 8.93 -37.281 5.543 1 88.62 235 ASP B N 1
ATOM 4098 C CA . ASP B 1 235 ? 8.32 -37.469 6.855 1 88.62 235 ASP B CA 1
ATOM 4099 C C . ASP B 1 235 ? 8.344 -36.156 7.66 1 88.62 235 ASP B C 1
ATOM 4101 O O . ASP B 1 235 ? 7.379 -35.844 8.359 1 88.62 235 ASP B O 1
ATOM 4105 N N . ALA B 1 236 ? 9.406 -35.469 7.508 1 90.19 236 ALA B N 1
ATOM 4106 C CA . ALA B 1 236 ? 9.57 -34.219 8.227 1 90.19 236 ALA B CA 1
ATOM 4107 C C . ALA B 1 236 ? 8.586 -33.156 7.715 1 90.19 236 ALA B C 1
ATOM 4109 O O . ALA B 1 236 ? 8.25 -32.219 8.438 1 90.19 236 ALA B O 1
ATOM 4110 N N . LEU B 1 237 ? 8.18 -33.312 6.457 1 90 237 LEU B N 1
ATOM 4111 C CA . LEU B 1 237 ? 7.238 -32.375 5.871 1 90 237 LEU B CA 1
ATOM 4112 C C . LEU B 1 237 ? 5.895 -32.406 6.59 1 90 237 LEU B C 1
ATOM 4114 O O . LEU B 1 237 ? 5.238 -31.391 6.77 1 90 237 LEU B O 1
ATOM 4118 N N . PHE B 1 238 ? 5.543 -33.625 6.965 1 89.81 238 PHE B N 1
ATOM 4119 C CA . PHE B 1 238 ? 4.281 -33.781 7.688 1 89.81 238 PHE B CA 1
ATOM 4120 C C . PHE B 1 238 ? 4.336 -33.031 9.023 1 89.81 238 PHE B C 1
ATOM 4122 O O . PHE B 1 238 ? 3.389 -32.344 9.391 1 89.81 238 PHE B O 1
ATOM 4129 N N . ASP B 1 239 ? 5.445 -33.125 9.656 1 89.12 239 ASP B N 1
ATOM 4130 C CA . ASP B 1 239 ? 5.625 -32.438 10.938 1 89.12 239 ASP B CA 1
ATOM 4131 C C . ASP B 1 239 ? 5.602 -30.922 10.75 1 89.12 239 ASP B C 1
ATOM 4133 O O . ASP B 1 239 ? 4.969 -30.219 11.523 1 89.12 239 ASP B O 1
ATOM 4137 N N . ALA B 1 240 ? 6.316 -30.516 9.797 1 89.06 240 ALA B N 1
ATOM 4138 C CA . ALA B 1 240 ? 6.371 -29.094 9.508 1 89.06 240 ALA B CA 1
ATOM 4139 C C . ALA B 1 240 ? 4.988 -28.531 9.18 1 89.06 240 ALA B C 1
ATOM 4141 O O . ALA B 1 240 ? 4.629 -27.438 9.609 1 89.06 240 ALA B O 1
ATOM 4142 N N . TRP B 1 241 ? 4.223 -29.266 8.438 1 88.5 241 TRP B N 1
ATOM 4143 C CA . TRP B 1 241 ? 2.881 -28.859 8.039 1 88.5 241 TRP B CA 1
ATOM 4144 C C . TRP B 1 241 ? 1.96 -28.75 9.25 1 88.5 241 TRP B C 1
ATOM 4146 O O . TRP B 1 241 ? 1.217 -27.781 9.391 1 88.5 241 TRP B O 1
ATOM 4156 N N . ASP B 1 242 ? 2.088 -29.719 10.086 1 86.25 242 ASP B N 1
ATOM 4157 C CA . ASP B 1 242 ? 1.269 -29.734 11.289 1 86.25 242 ASP B CA 1
ATOM 4158 C C . ASP B 1 242 ? 1.599 -28.547 12.195 1 86.25 242 ASP B C 1
ATOM 4160 O O . ASP B 1 242 ? 0.709 -27.984 12.836 1 86.25 242 ASP B O 1
ATOM 4164 N N . THR B 1 243 ? 2.82 -28.203 12.242 1 86.25 243 THR B N 1
ATOM 4165 C CA . THR B 1 243 ? 3.254 -27.078 13.055 1 86.25 243 THR B CA 1
ATOM 4166 C C . THR B 1 243 ? 2.68 -25.766 12.508 1 86.25 243 THR B C 1
ATOM 4168 O O . THR B 1 243 ? 2.273 -24.891 13.281 1 86.25 243 THR B O 1
ATOM 4171 N N . LEU B 1 244 ? 2.676 -25.672 11.266 1 83 244 LEU B N 1
ATOM 4172 C CA . LEU B 1 244 ? 2.197 -24.453 10.625 1 83 244 LEU B CA 1
ATOM 4173 C C . LEU B 1 244 ? 0.674 -24.375 10.664 1 83 244 LEU B C 1
ATOM 4175 O O . LEU B 1 244 ? 0.099 -23.281 10.586 1 83 244 LEU B O 1
ATOM 4179 N N . HIS B 1 245 ? 0.031 -25.516 10.758 1 82.88 245 HIS B N 1
ATOM 4180 C CA . HIS B 1 245 ? -1.426 -25.594 10.773 1 82.88 245 HIS B CA 1
ATOM 4181 C C . HIS B 1 245 ? -1.925 -26.391 11.977 1 82.88 245 HIS B C 1
ATOM 4183 O O . HIS B 1 245 ? -2.459 -27.484 11.82 1 82.88 245 HIS B O 1
ATOM 4189 N N . PRO B 1 246 ? -1.778 -25.703 13.211 1 74 246 PRO B N 1
ATOM 4190 C CA . PRO B 1 246 ? -2.174 -26.422 14.414 1 74 246 PRO B CA 1
ATOM 4191 C C . PRO B 1 246 ? -3.678 -26.688 14.484 1 74 246 PRO B C 1
ATOM 4193 O O . PRO B 1 246 ? -4.469 -25.891 13.961 1 74 246 PRO B O 1
ATOM 4196 N N . ALA B 1 247 ? -3.971 -28 14.82 1 59.56 247 ALA B N 1
ATOM 4197 C CA . ALA B 1 247 ? -5.379 -28.328 15.031 1 59.56 247 ALA B CA 1
ATOM 4198 C C . ALA B 1 247 ? -6.027 -27.391 16.031 1 59.56 247 ALA B C 1
ATOM 4200 O O . ALA B 1 247 ? -5.398 -27 17.016 1 59.56 247 ALA B O 1
ATOM 4201 N N . ALA B 1 248 ? -6.965 -26.594 15.891 1 52.28 248 ALA B N 1
ATOM 4202 C CA . ALA B 1 248 ? -7.711 -25.844 16.906 1 52.28 248 ALA B CA 1
ATOM 4203 C C . ALA B 1 248 ? -7.824 -26.656 18.203 1 52.28 248 ALA B C 1
ATOM 4205 O O . ALA B 1 248 ? -7.996 -27.875 18.172 1 52.28 248 ALA B O 1
ATOM 4206 N N . ALA B 1 249 ? -7.48 -26.312 19.359 1 42 249 ALA B N 1
ATOM 4207 C CA . ALA B 1 249 ? -7.711 -26.875 20.703 1 42 249 ALA B CA 1
ATOM 4208 C C . ALA B 1 249 ? -9.086 -27.531 20.781 1 42 249 ALA B C 1
ATOM 4210 O O . ALA B 1 249 ? -10.039 -27.078 20.156 1 42 249 ALA B O 1
ATOM 4211 N N . ASP B 1 250 ? -9.266 -28.859 21.578 1 36.66 250 ASP B N 1
ATOM 4212 C CA . ASP B 1 250 ? -10.445 -29.516 22.125 1 36.66 250 ASP B CA 1
ATOM 4213 C C . ASP B 1 250 ? -11.289 -28.547 22.938 1 36.66 250 ASP B C 1
ATOM 4215 O O . ASP B 1 250 ? -11.023 -28.328 24.125 1 36.66 250 ASP B O 1
ATOM 4219 N N . GLY B 1 251 ? -11.742 -27.422 23.016 1 35.16 251 GLY B N 1
ATOM 4220 C CA . GLY B 1 251 ? -12.812 -27.312 23.984 1 35.16 251 GLY B CA 1
ATOM 4221 C C . GLY B 1 251 ? -13.656 -28.578 24.078 1 35.16 251 GLY B C 1
ATOM 4222 O O . GLY B 1 251 ? -13.422 -29.531 23.344 1 35.16 251 GLY B O 1
ATOM 4223 N N . GLY B 1 252 ? -15.039 -28.578 24.891 1 32 252 GLY B N 1
ATOM 4224 C CA . GLY B 1 252 ? -16.078 -29.531 25.234 1 32 252 GLY B CA 1
ATOM 4225 C C . GLY B 1 252 ? -16.297 -30.578 24.172 1 32 252 GLY B C 1
ATOM 4226 O O . GLY B 1 252 ? -15.828 -30.438 23.031 1 32 252 GLY B O 1
ATOM 4227 N N . GLU B 1 253 ? -17.031 -31.766 24.609 1 32.25 253 GLU B N 1
ATOM 4228 C CA . GLU B 1 253 ? -17.812 -32.906 24.172 1 32.25 253 GLU B CA 1
ATOM 4229 C C . GLU B 1 253 ? -18.484 -32.656 22.828 1 32.25 253 GLU B C 1
ATOM 4231 O O . GLU B 1 253 ? -19.047 -33.562 22.219 1 32.25 253 GLU B O 1
ATOM 4236 N N . ASP B 1 254 ? -19.094 -31.547 22.609 1 30.39 254 ASP B N 1
ATOM 4237 C CA . ASP B 1 254 ? -19.859 -31.797 21.391 1 30.39 254 ASP B CA 1
ATOM 4238 C C . ASP B 1 254 ? -18.938 -32.094 20.203 1 30.39 254 ASP B C 1
ATOM 4240 O O . ASP B 1 254 ? -18.359 -31.203 19.609 1 30.39 254 ASP B O 1
ATOM 4244 N N . ALA B 1 255 ? -18.016 -33.156 20.312 1 30.17 255 ALA B N 1
ATOM 4245 C CA . ALA B 1 255 ? -17.312 -34 19.359 1 30.17 255 ALA B CA 1
ATOM 4246 C C . ALA B 1 255 ? -18.031 -34.031 18.016 1 30.17 255 ALA B C 1
ATOM 4248 O O . ALA B 1 255 ? -17.672 -34.781 17.125 1 30.17 255 ALA B O 1
ATOM 4249 N N . ALA B 1 256 ? -19.312 -33.969 18.141 1 28.69 256 ALA B N 1
ATOM 4250 C CA . ALA B 1 256 ? -19.969 -34.438 16.922 1 28.69 256 ALA B CA 1
ATOM 4251 C C . ALA B 1 256 ? -19.375 -33.781 15.68 1 28.69 256 ALA B C 1
ATOM 4253 O O . ALA B 1 256 ? -19.484 -34.344 14.578 1 28.69 256 ALA B O 1
ATOM 4254 N N . GLY B 1 257 ? -19.281 -32.531 15.703 1 27.2 257 GLY B N 1
ATOM 4255 C CA . GLY B 1 257 ? -19.406 -31.969 14.375 1 27.2 257 GLY B 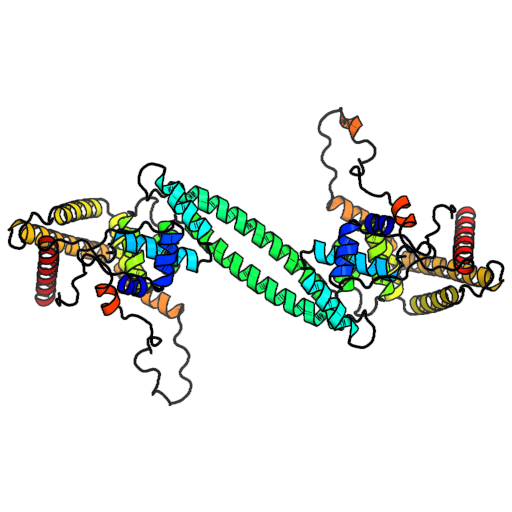CA 1
ATOM 4256 C C . GLY B 1 257 ? -18.125 -32 13.586 1 27.2 257 GLY B C 1
ATOM 4257 O O . GLY B 1 257 ? -18.016 -31.375 12.531 1 27.2 257 GLY B O 1
ATOM 4258 N N . LEU B 1 258 ? -16.906 -32.062 14.242 1 30.19 258 LEU B N 1
ATOM 4259 C CA . LEU B 1 258 ? -15.766 -31.969 13.344 1 30.19 258 LEU B CA 1
ATOM 4260 C C . LEU B 1 258 ? -15.648 -33.25 12.508 1 30.19 258 LEU B C 1
ATOM 4262 O O . LEU B 1 258 ? -14.703 -34 12.68 1 30.19 258 LEU B O 1
ATOM 4266 N N . SER B 1 259 ? -16.703 -34.031 12.391 1 29.47 259 SER B N 1
ATOM 4267 C CA . SER B 1 259 ? -16.594 -35.094 11.406 1 29.47 259 SER B CA 1
ATOM 4268 C C . SER B 1 259 ? -15.578 -34.75 10.32 1 29.47 259 SER B C 1
ATOM 4270 O O . SER B 1 259 ? -15.117 -33.594 10.234 1 29.47 259 SER B O 1
ATOM 4272 N N . SER B 1 260 ? -15.766 -35.531 9.234 1 32.12 260 SER B N 1
ATOM 4273 C CA . SER B 1 260 ? -15.305 -35.438 7.852 1 32.12 260 SER B CA 1
ATOM 4274 C C . SER B 1 260 ? -15.148 -34 7.418 1 32.12 260 SER B C 1
ATOM 4276 O O . SER B 1 260 ? -16.062 -33.188 7.613 1 32.12 260 SER B O 1
ATOM 4278 N N . GLY B 1 261 ? -13.984 -33.406 7.746 1 32.88 261 GLY B N 1
ATOM 4279 C CA . GLY B 1 261 ? -13.656 -32.062 7.375 1 32.88 261 GLY B CA 1
ATOM 4280 C C . GLY B 1 261 ? -14.578 -31.484 6.312 1 32.88 261 GLY B C 1
ATOM 4281 O O . GLY B 1 261 ? -14.75 -32.062 5.246 1 32.88 261 GLY B O 1
ATOM 4282 N N . SER B 1 262 ? -15.617 -30.922 6.703 1 32.72 262 SER B N 1
ATOM 4283 C CA . SER B 1 262 ? -16.609 -30.156 5.957 1 32.72 262 SER B CA 1
ATOM 4284 C C . SER B 1 262 ? -15.969 -29.391 4.812 1 32.72 262 SER B C 1
ATOM 4286 O O . SER B 1 262 ? -15.148 -28.5 5.043 1 32.72 262 SER B O 1
ATOM 4288 N N . ARG B 1 263 ? -15.508 -30.094 3.781 1 38.34 263 ARG B N 1
ATOM 4289 C CA . ARG B 1 263 ? -15.32 -29.484 2.469 1 38.34 263 ARG B CA 1
ATOM 4290 C C . ARG B 1 263 ? -16.156 -28.203 2.336 1 38.34 263 ARG B C 1
ATOM 4292 O O . ARG B 1 263 ? -17.375 -28.234 2.523 1 38.34 263 ARG B O 1
ATOM 4299 N N . GLU B 1 264 ? -15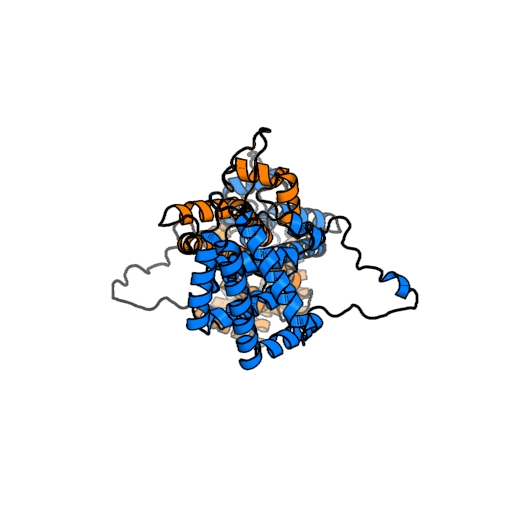.828 -27.219 2.895 1 40.75 264 GLU B N 1
ATOM 4300 C CA . GLU B 1 264 ? -16.719 -26.125 2.494 1 40.75 264 GLU B CA 1
ATOM 4301 C C . GLU B 1 264 ? -17.609 -26.547 1.336 1 40.75 264 GLU B C 1
ATOM 4303 O O . GLU B 1 264 ? -17.203 -27.312 0.457 1 40.75 264 GLU B O 1
ATOM 4308 N N . ALA B 1 265 ? -18.859 -26.672 1.229 1 42.12 265 ALA B N 1
ATOM 4309 C CA . ALA B 1 265 ? -19.875 -27.141 0.297 1 42.12 265 ALA B CA 1
ATOM 4310 C C . ALA B 1 265 ? -19.344 -27.156 -1.134 1 42.12 265 ALA B C 1
ATOM 4312 O O . ALA B 1 265 ? -19.781 -27.969 -1.951 1 42.12 265 ALA B O 1
ATOM 4313 N N . GLY B 1 266 ? -18.422 -26.219 -1.588 1 49.31 266 GLY B N 1
ATOM 4314 C CA . GLY B 1 266 ? -18.016 -26.031 -2.975 1 49.31 266 GLY B CA 1
ATOM 4315 C C . GLY B 1 266 ? -16.656 -26.609 -3.287 1 49.31 266 GLY B C 1
ATOM 4316 O O . GLY B 1 266 ? -16.062 -26.297 -4.328 1 49.31 266 GLY B O 1
ATOM 4317 N N . SER B 1 267 ? -16 -27.25 -2.297 1 62.94 267 SER B N 1
ATOM 4318 C CA . SER B 1 267 ? -14.609 -27.625 -2.527 1 62.94 267 SER B CA 1
ATOM 4319 C C . SER B 1 267 ? -14.523 -28.938 -3.297 1 62.94 267 SER B C 1
ATOM 4321 O O . SER B 1 267 ? -15.18 -29.922 -2.945 1 62.94 267 SER B O 1
ATOM 4323 N N . MET B 1 268 ? -14.18 -28.984 -4.379 1 74.25 268 MET B N 1
ATOM 4324 C CA . MET B 1 268 ? -13.945 -30.109 -5.285 1 74.25 268 MET B CA 1
ATOM 4325 C C . MET B 1 268 ? -12.984 -31.109 -4.672 1 74.25 268 MET B C 1
ATOM 4327 O O . MET B 1 268 ? -11.953 -30.734 -4.109 1 74.25 268 MET B O 1
ATOM 4331 N N . SER B 1 269 ? -13.469 -32.438 -4.484 1 81.31 269 SER B N 1
ATOM 4332 C CA . SER B 1 269 ? -12.602 -33.5 -3.992 1 81.31 269 SER B CA 1
ATOM 4333 C C . SER B 1 269 ? -11.414 -33.75 -4.922 1 81.31 269 SER B C 1
ATOM 4335 O O . SER B 1 269 ? -11.453 -33.344 -6.094 1 81.31 269 SER B O 1
ATOM 4337 N N . ALA B 1 270 ? -10.367 -34.312 -4.352 1 83.62 270 ALA B N 1
ATOM 4338 C CA . ALA B 1 270 ? -9.195 -34.625 -5.168 1 83.62 270 ALA B CA 1
ATOM 4339 C C . ALA B 1 270 ? -9.57 -35.531 -6.34 1 83.62 270 ALA B C 1
ATOM 4341 O O . ALA B 1 270 ? -9.086 -35.344 -7.457 1 83.62 270 ALA B O 1
ATOM 4342 N N . ARG B 1 271 ? -10.453 -36.5 -6.027 1 81.88 271 ARG B N 1
ATOM 4343 C CA . ARG B 1 271 ? -10.891 -37.438 -7.07 1 81.88 271 ARG B CA 1
ATOM 4344 C C . ARG B 1 271 ? -11.633 -36.688 -8.18 1 81.88 271 ARG B C 1
ATOM 4346 O O . ARG B 1 271 ? -11.414 -36.938 -9.367 1 81.88 271 ARG B O 1
ATOM 4353 N N . GLU B 1 272 ? -12.438 -35.812 -7.73 1 84.81 272 GLU B N 1
ATOM 4354 C CA . GLU B 1 272 ? -13.188 -35 -8.695 1 84.81 272 GLU B CA 1
ATOM 4355 C C . GLU B 1 272 ? -12.25 -34.125 -9.516 1 84.81 272 GLU B C 1
ATOM 4357 O O . GLU B 1 272 ? -12.43 -33.969 -10.727 1 84.81 272 GLU B O 1
ATOM 4362 N N . ALA B 1 273 ? -11.266 -33.594 -8.859 1 88.69 273 ALA B N 1
ATOM 4363 C CA . ALA B 1 273 ? -10.32 -32.719 -9.523 1 88.69 273 ALA B CA 1
ATOM 4364 C C . ALA B 1 273 ? -9.508 -33.438 -10.578 1 88.69 273 ALA B C 1
ATOM 4366 O O . ALA B 1 273 ? -9.258 -32.938 -11.664 1 88.69 273 ALA B O 1
ATOM 4367 N N . ILE B 1 274 ? -9.148 -34.656 -10.266 1 86.31 274 ILE B N 1
ATOM 4368 C CA . ILE B 1 274 ? -8.367 -35.469 -11.188 1 86.31 274 ILE B CA 1
ATOM 4369 C C . ILE B 1 274 ? -9.164 -35.719 -12.469 1 86.31 274 ILE B C 1
ATOM 4371 O O . ILE B 1 274 ? -8.617 -35.656 -13.57 1 86.31 274 ILE B O 1
ATOM 4375 N N . GLY B 1 275 ? -10.406 -35.875 -12.266 1 87.19 275 GLY B N 1
ATOM 4376 C CA . GLY B 1 275 ? -11.281 -36.156 -13.391 1 87.19 275 GLY B CA 1
ATOM 4377 C C . GLY B 1 275 ? -11.539 -34.906 -14.25 1 87.19 275 GLY B C 1
ATOM 4378 O O . GLY B 1 275 ? -12.07 -35.031 -15.359 1 87.19 275 GLY B O 1
ATOM 4379 N N . LYS B 1 276 ? -11.117 -33.812 -13.812 1 90.62 276 LYS B N 1
ATOM 4380 C CA . LYS B 1 276 ? -11.414 -32.562 -14.531 1 90.62 276 LYS B CA 1
ATOM 4381 C C . LYS B 1 276 ? -10.148 -31.969 -15.148 1 90.62 276 LYS B C 1
ATOM 4383 O O . LYS B 1 276 ? -10.211 -30.969 -15.859 1 90.62 276 LYS B O 1
ATOM 4388 N N . MET B 1 277 ? -9.039 -32.594 -14.891 1 93.56 277 MET B N 1
ATOM 4389 C CA . MET B 1 277 ? -7.789 -32.125 -15.484 1 93.56 277 MET B CA 1
ATOM 4390 C C . MET B 1 277 ? -7.484 -32.906 -16.766 1 93.56 277 MET B C 1
ATOM 4392 O O . MET B 1 277 ? -7.25 -34.094 -16.734 1 93.56 277 MET B O 1
ATOM 4396 N N . PRO B 1 278 ? -7.512 -32.219 -17.844 1 94.19 278 PRO B N 1
ATOM 4397 C CA . PRO B 1 278 ? -7.273 -32.906 -19.109 1 94.19 278 PRO B CA 1
ATOM 4398 C C . PRO B 1 278 ? -5.793 -33.156 -19.375 1 94.19 278 PRO B C 1
ATOM 4400 O O . PRO B 1 278 ? -4.953 -32.312 -19.047 1 94.19 278 PRO B O 1
ATOM 4403 N N . TYR B 1 279 ? -5.699 -34.375 -19.844 1 91.44 279 TYR B N 1
ATOM 4404 C CA . TYR B 1 279 ? -4.402 -34.719 -20.406 1 91.44 279 TYR B CA 1
ATOM 4405 C C . TYR B 1 279 ? -4.551 -35.25 -21.828 1 91.44 279 TYR B C 1
ATOM 4407 O O . TYR B 1 279 ? -5.594 -35.812 -22.188 1 91.44 279 TYR B O 1
ATOM 4415 N N . ASP B 1 280 ? -3.99 -34.875 -22.812 1 88.62 280 ASP B N 1
ATOM 4416 C CA . ASP B 1 280 ? -4.117 -35.312 -24.219 1 88.62 280 ASP B CA 1
ATOM 4417 C C . ASP B 1 280 ? -3.479 -36.656 -24.438 1 88.62 280 ASP B C 1
ATOM 4419 O O . ASP B 1 280 ? -2.732 -36.875 -25.406 1 88.62 280 ASP B O 1
ATOM 4423 N N . PHE B 1 281 ? -3.881 -37.625 -23.609 1 91.69 281 PHE B N 1
ATOM 4424 C CA . PHE B 1 281 ? -3.277 -38.938 -23.703 1 91.69 281 PHE B CA 1
ATOM 4425 C C . PHE B 1 281 ? -4.02 -39.812 -24.719 1 91.69 281 PHE B C 1
ATOM 4427 O O . PHE B 1 281 ? -5.254 -39.844 -24.734 1 91.69 281 PHE B O 1
ATOM 4434 N N . SER B 1 282 ? -3.295 -40.5 -25.594 1 93.81 282 SER B N 1
ATOM 4435 C CA . SER B 1 282 ? -3.859 -41.5 -26.516 1 93.81 282 SER B CA 1
ATOM 4436 C C . SER B 1 282 ? -4.301 -42.75 -25.797 1 93.81 282 SER B C 1
ATOM 4438 O O . SER B 1 282 ? -3.91 -42.969 -24.641 1 93.81 282 SER B O 1
ATOM 4440 N N . PRO B 1 283 ? -5.16 -43.562 -26.391 1 93.69 283 PRO B N 1
ATOM 4441 C CA . PRO B 1 283 ? -5.523 -44.844 -25.781 1 93.69 283 PRO B CA 1
ATOM 4442 C C . PRO B 1 283 ? -4.309 -45.719 -25.469 1 93.69 283 PRO B C 1
ATOM 4444 O O . PRO B 1 283 ? -4.277 -46.406 -24.438 1 93.69 283 PRO B O 1
ATOM 4447 N N . ALA B 1 284 ? -3.324 -45.625 -26.344 1 95.94 284 ALA B N 1
ATOM 4448 C CA . ALA B 1 284 ? -2.102 -46.406 -26.109 1 95.94 284 ALA B CA 1
ATOM 4449 C C . ALA B 1 284 ? -1.377 -45.906 -24.859 1 95.94 284 ALA B C 1
ATOM 4451 O O . ALA B 1 284 ? -0.896 -46.719 -24.062 1 95.94 284 ALA B O 1
ATOM 4452 N N . ARG B 1 285 ? -1.332 -44.656 -24.75 1 94.62 285 ARG B N 1
ATOM 4453 C CA . ARG B 1 285 ? -0.671 -44.062 -23.578 1 94.62 285 ARG B CA 1
ATOM 4454 C C . ARG B 1 285 ? -1.417 -44.438 -22.297 1 94.62 285 ARG B C 1
ATOM 4456 O O . ARG B 1 285 ? -0.797 -44.688 -21.266 1 94.62 285 ARG B O 1
ATOM 4463 N N . LEU B 1 286 ? -2.715 -44.438 -22.297 1 92.94 286 LEU B N 1
ATOM 4464 C CA . LEU B 1 286 ? -3.525 -44.812 -21.141 1 92.94 286 LEU B CA 1
ATOM 4465 C C . LEU B 1 286 ? -3.303 -46.25 -20.75 1 92.94 286 LEU B C 1
ATOM 4467 O O . LEU B 1 286 ? -3.189 -46.594 -19.562 1 92.94 286 LEU B O 1
ATOM 4471 N N . ARG B 1 287 ? -3.289 -47.031 -21.75 1 94.25 287 ARG B N 1
ATOM 4472 C CA . ARG B 1 287 ? -3.035 -48.438 -21.5 1 94.25 287 ARG B CA 1
ATOM 4473 C C . ARG B 1 287 ? -1.652 -48.656 -20.891 1 94.25 287 ARG B C 1
ATOM 4475 O O . ARG B 1 287 ? -1.479 -49.5 -20 1 94.25 287 ARG B O 1
ATOM 4482 N N . CYS B 1 288 ? -0.724 -47.906 -21.375 1 95.06 288 CYS B N 1
ATOM 4483 C CA . CYS B 1 288 ? 0.63 -47.969 -20.844 1 95.06 288 CYS B CA 1
ATOM 4484 C C . CYS B 1 288 ? 0.639 -47.625 -19.359 1 95.06 288 CYS B C 1
ATOM 4486 O O . CYS B 1 288 ? 1.27 -48.312 -18.562 1 95.06 288 CYS B O 1
ATOM 4488 N N . MET B 1 289 ? -0.08 -46.625 -18.984 1 92.69 289 MET B N 1
ATOM 4489 C CA . MET B 1 289 ? -0.165 -46.188 -17.594 1 92.69 289 MET B CA 1
ATOM 4490 C C . MET B 1 289 ? -0.814 -47.281 -16.719 1 92.69 289 MET B C 1
ATOM 4492 O O . MET B 1 289 ? -0.359 -47.531 -15.617 1 92.69 289 MET B O 1
ATOM 4496 N N . GLU B 1 290 ? -1.812 -47.844 -17.219 1 92 290 GLU B N 1
ATOM 4497 C CA . GLU B 1 290 ? -2.508 -48.906 -16.516 1 92 290 GLU B CA 1
ATOM 4498 C C . GLU B 1 290 ? -1.581 -50.094 -16.266 1 92 290 GLU B C 1
ATOM 4500 O O . GLU B 1 290 ? -1.562 -50.656 -15.164 1 92 290 GLU B O 1
ATOM 4505 N N . LEU B 1 291 ? -0.884 -50.438 -17.281 1 93.69 291 LEU B N 1
ATOM 4506 C CA . LEU B 1 291 ? 0.019 -51.594 -17.172 1 93.69 291 LEU B CA 1
ATOM 4507 C C . LEU B 1 291 ? 1.13 -51.312 -16.172 1 93.69 291 LEU B C 1
ATOM 4509 O O . LEU B 1 291 ? 1.51 -52.188 -15.398 1 93.69 291 LEU B O 1
ATOM 4513 N N . ALA B 1 292 ? 1.611 -50.125 -16.234 1 92.69 292 ALA B N 1
ATOM 4514 C CA . ALA B 1 292 ? 2.654 -49.75 -15.281 1 92.69 292 ALA B CA 1
ATOM 4515 C C . ALA B 1 292 ? 2.141 -49.844 -13.844 1 92.69 292 ALA B C 1
ATOM 4517 O O . ALA B 1 292 ? 2.861 -50.281 -12.945 1 92.69 292 ALA B O 1
ATOM 4518 N N . GLU B 1 293 ? 0.946 -49.438 -13.602 1 90.12 293 GLU B N 1
ATOM 4519 C CA . GLU B 1 293 ? 0.337 -49.5 -12.273 1 90.12 293 GLU B CA 1
ATOM 4520 C C . GLU B 1 293 ? 0.135 -50.938 -11.828 1 90.12 293 GLU B C 1
ATOM 4522 O O . GLU B 1 293 ? 0.3 -51.25 -10.648 1 90.12 293 GLU B O 1
ATOM 4527 N N . GLU B 1 294 ? -0.263 -51.719 -12.766 1 91.12 294 GLU B N 1
ATOM 4528 C CA . GLU B 1 294 ? -0.451 -53.125 -12.469 1 91.12 294 GLU B CA 1
ATOM 4529 C C . GLU B 1 294 ? 0.863 -53.781 -12.055 1 91.12 294 GLU B C 1
ATOM 4531 O O . GLU B 1 294 ? 0.888 -54.625 -11.133 1 91.12 294 GLU B O 1
ATOM 4536 N N . LEU B 1 295 ? 1.892 -53.438 -12.75 1 92 295 LEU B N 1
ATOM 4537 C CA . LEU B 1 295 ? 3.209 -53.969 -12.414 1 92 295 LEU B CA 1
ATOM 4538 C C . LEU B 1 295 ? 3.623 -53.531 -11.016 1 92 295 LEU B C 1
ATOM 4540 O O . LEU B 1 295 ? 4.195 -54.312 -10.258 1 92 295 LEU B O 1
ATOM 4544 N N . SER B 1 296 ? 3.307 -52.344 -10.688 1 89.38 296 SER B N 1
ATOM 4545 C CA . SER B 1 296 ? 3.629 -51.844 -9.359 1 89.38 296 SER B CA 1
ATOM 4546 C C . SER B 1 296 ? 2.836 -52.562 -8.281 1 89.38 296 SER B C 1
ATOM 4548 O O . SER B 1 296 ? 3.363 -52.844 -7.203 1 89.38 296 SER B O 1
ATOM 4550 N N . ALA B 1 297 ? 1.598 -52.781 -8.578 1 87.5 297 ALA B N 1
ATOM 4551 C CA . ALA B 1 297 ? 0.741 -53.5 -7.625 1 87.5 297 ALA B CA 1
ATOM 4552 C C . ALA B 1 297 ? 1.236 -54.906 -7.387 1 87.5 297 ALA B C 1
ATOM 4554 O O . ALA B 1 297 ? 1.182 -55.406 -6.266 1 87.5 297 ALA B O 1
ATOM 4555 N N . ARG B 1 298 ? 1.701 -55.438 -8.352 1 87.44 298 ARG B N 1
ATOM 4556 C CA . ARG B 1 298 ? 2.211 -56.781 -8.25 1 87.44 298 ARG B CA 1
ATOM 4557 C C . ARG B 1 298 ? 3.48 -56.844 -7.406 1 87.44 298 ARG B C 1
ATOM 4559 O O . ARG B 1 298 ? 3.668 -57.75 -6.613 1 87.44 298 ARG B O 1
ATOM 4566 N N . ASP B 1 299 ? 4.297 -55.906 -7.57 1 86.19 299 ASP B N 1
ATOM 4567 C CA . ASP B 1 299 ? 5.535 -55.844 -6.797 1 86.19 299 ASP B CA 1
ATOM 4568 C C . ASP B 1 299 ? 5.25 -55.625 -5.316 1 86.19 299 ASP B C 1
ATOM 4570 O O . ASP B 1 299 ? 5.961 -56.125 -4.453 1 86.19 299 ASP B O 1
ATOM 4574 N N . SER B 1 300 ? 4.223 -54.812 -5.059 1 77.94 300 SER B N 1
ATOM 4575 C CA . SER B 1 300 ? 3.865 -54.531 -3.67 1 77.94 300 SER B CA 1
ATOM 4576 C C . SER B 1 300 ? 3.268 -55.781 -2.994 1 77.94 300 SER B C 1
ATOM 4578 O O . SER B 1 300 ? 3.416 -55.969 -1.785 1 77.94 300 SER B O 1
ATOM 4580 N N . ALA B 1 301 ? 2.578 -56.562 -3.812 1 75.25 301 ALA B N 1
ATOM 4581 C CA . ALA B 1 301 ? 1.972 -57.781 -3.266 1 75.25 301 ALA B CA 1
ATOM 4582 C C . ALA B 1 301 ? 3.023 -58.875 -3.029 1 75.25 301 ALA B C 1
ATOM 4584 O O . ALA B 1 301 ? 2.859 -59.719 -2.154 1 75.25 301 ALA B O 1
ATOM 4585 N N . ALA B 1 302 ? 4.035 -58.75 -3.795 1 70.06 302 ALA B N 1
ATOM 4586 C CA . ALA B 1 302 ? 5.078 -59.781 -3.676 1 70.06 302 ALA B CA 1
ATOM 4587 C C . ALA B 1 302 ? 6 -59.5 -2.496 1 70.06 302 ALA B C 1
ATOM 4589 O O . ALA B 1 302 ? 6.695 -60.375 -2.008 1 70.06 302 ALA B O 1
ATOM 4590 N N . THR B 1 303 ? 6.008 -58.312 -1.917 1 61.47 303 THR B N 1
ATOM 4591 C CA . THR B 1 303 ? 6.82 -58 -0.745 1 61.47 303 THR B CA 1
ATOM 4592 C C . THR B 1 303 ? 5.98 -58.094 0.528 1 61.47 303 THR B C 1
ATOM 4594 O O . THR B 1 303 ? 4.805 -57.719 0.527 1 61.47 303 THR B O 1
#

Radius of gyration: 37.36 Å; Cα contacts (8 Å, |Δi|>4): 684; chains: 2; bounding box: 56×117×69 Å

Sequence (606 aa):
MHPSLMPPRQVKIGDAAAFVGSTPRAIRHYHGIGLLPEPERGGDGRRRYGYEDMIRLLWIRRMADAGIALDDIRDAFTTGTASTGADSEDGFTGILERLEETLAEQEATLRRQRTAVQRMRTEGSRMGLLSDFVTERLRGLPEGSLRRADLDGLLVTERILGPLGAALQATRFIALATHPALREDSDRIDDAEEALDDSVAADDPRVAQVAAERHAFECALQAVIEESGLGEDDDALFDAWDTLHPAAADGGEDAAGLSSGSREAGSMSAREAIGKMPYDFSPARLRCMELAEELSARDSAATMHPSLMPPRQVKIGDAAAFVGSTPRAIRHYHGIGLLPEPERGGDGRRRYGYEDMIRLLWIRRMADAGIALDDIRDAFTTGTASTGADSEDGFTGILERLEETLAEQEATLRRQRTAVQRMRTEGSRMGLLSDFVTERLRGLPEGSLRRADLDGLLVTERILGPLGAALQATRFIALATHPALREDSDRIDDAEEALDDSVAADDPRVAQVAAERHAFECALQAVIEESGLGEDDDALFDAWDTLHPAAADGGEDAAGLSSGSREAGSMSAREAIGKMPYDFSPARLRCMELAEELSARDSAAT

Secondary structure (DSSP, 8-state):
--GGGPPPS-B-HHHHHHHHTS-HHHHHHHHHTTSSPPPPB-TTS-B-B-HHHHHHHHHHHHHHHTT--HHHHHHHHHHHHHSSSTT-HHHHHHHHHHHHHHHHHHHHHHHHHHHHHHHHHHH-TTGGGS-HHHHHHHTTSPTT-S-HHHHHHHHHHHHHHHHHHHHHHHHHHHHHHH-HHHHHHHHHHHHHHHT--TTS-TT-HHHHHHHHHHHHHHHHHHHHHHHTTHHHHHHHHHHHHHHHS------SSTTTT--S----TT---HHHHHTTS-----HHHHHHHHHHHHHHHHHHHH-/--GGGPPPS-B-HHHHHHHHTS-HHHHHHHHHTTSSPPPPB-TTS-B-B-HHHHHHHHHHHHHHHTT--HHHHHHHHHHHHHSSSTT-HHHHHHHHHHHHHHHHHHHHHHHHHHHHHHHHHHH-TTGGGS-HHHHHHHTTSPTT-S-HHHHHHHHHHHHHHHHHHHHHHHHHHHHHHH-HHHHHHHHHHHHHHHT--TTS-TT-HHHHHHHHHHHHHHHHHHHHHHHTTHHHHHHHHHHHHHHHS------SS--SSS-S----TT---HHHHHTTS-----HHHHHHHHHHHHHHHHHHHH-

InterPro domains:
  IPR000551 MerR-type HTH domain [PF13411] (12-77)
  IPR000551 MerR-type HTH domain [PS50937] (13-79)
  IPR000551 MerR-type HTH domain [SM00422] (11-80)
  IPR009061 Putative DNA-binding domain superfamily [SSF46955] (12-121)
  IPR047057 MerR transcriptional regulator [PTHR30204] (11-182)

pLDDT: mean 83.63, std 17.13, range [27.11, 97.75]

Organism: Streptomyces microflavus (NCBI:txid1919)